Protein AF-A0A251XW83-F1 (afdb_monomer_lite)

Radius of gyration: 30.34 Å; chains: 1; bounding box: 92×64×87 Å

Foldseek 3Di:
DKEKEKEAEFFDFPPPVVDDPAGAHDPRSLVLLQLLLVVCLPPPAPAEEEAPGRRGVSSVVSSCVSRVPYDYDYDPLQHDAQQAAADPPDDPVCCVVRVPPDPVRNVVNVVSLVVVCCPRVPDDDDYHYYYYYHHQQSVLVVVCVLQVHDPHPVSVVDGQDHSWMWMWMDDPPDRTDDIDTDDDDDDDDDDDDDDDDDDDDDDDDDDDDDDDPDDDDDDDDAAEEAEEQLVDPVNVVLQVLQVPDPRHDHQYYHYPVDDLCSRPPGQEYEDPDELVCRLVSVVVCVVRLHQYEYQYPDCDPVNLVVQLVVCVVVQRYEYEYAPALQPLLLVLLVVLLVCLLPFQAKAKEKEAALPDDDPPDPSRLVSLVSSLVSNVPVHAHPDPPQVDVVQADQRSNHHYHYHHDHQAHIKMWMWGDDDVDIDIRIDGDNDPCSSSVSSVLSVVCSSPGGGYHYHSNVSDCPPCVVVVVVVVVVVVVPDDDDDPDDDDDDDDDDDDD

Sequence (497 aa):
MSHYIYLVRHGEQQDAEHGLPDGPLSGRGKRQAHCIADRLSGVPFTSVRHSPLARAEETAAIMAERMPAIEPEPSSLLFDCIPSGPVPDMPHAFESFFGGITEEEIDAGSAQMADAVSEFLAPARGDRHDLLITHNFVIAWFVRHVFDAPTGGGWASTRPTAGSPSSACARPSRRCSSFTTTSATCPSSCAPASPSSSPTSAAERRAGQHRPETRRYAGGMTTTVAVVGATGRMGQLISQIVEASTEFELVASLDSKDELSDMLGADIAVDVTLPAVSQGVVEYAVAHGMNVLVGTSGWTGERIQDLERRITGNLAVGVVIIPNFSVGSVLATSFAQMAARFYDSIEIVEAHGASKIDSPSGTAVRTAELMSQARGARGPVQAPHTDQRARGQQVASIPVHSLRMQGVVAKQDVVFGGNGEVLTISHDTLAPSAYEAGILLALRETRTARGVVVGLDRLIDLDGSRERASQQSSAASSAGPVDDGGPSGQAATVTSA

InterPro domains:
  IPR000846 Dihydrodipicolinate reductase, N-terminal [PF01113] (224-325)
  IPR013078 Histidine phosphatase superfamily, clade-1 [PF00300] (5-68)
  IPR013078 Histidine phosphatase superfamily, clade-1 [SM00855] (4-142)
  IPR013078 Histidine phosphatase superfamily, clade-1 [cd07067] (5-163)
  IPR022663 Dihydrodipicolinate reductase, C-terminal [PF05173] (329-457)
  IPR022664 Dihydrodipicolinate reductase, conserved site [PS01298] (347-364)
  IPR023940 Dihydrodipicolinate reductase [MF_00102] (223-460)
  IPR023940 Dihydrodipicolinate reductase [PTHR20836] (267-455)
  IPR023940 Dihydrodipicolinate reductase [TIGR00036] (266-460)
  IPR029033 Histidine phosphatase superfamily [G3DSA:3.40.50.1240] (1-183)
  IPR029033 Histidine phosphatase superfamily [SSF53254] (2-158)
  IPR036291 NAD(P)-binding domain superfamily [SSF51735] (223-350)

Organism: NCBI:txid28447

Structure (mmCIF, N/CA/C/O backbone):
data_AF-A0A251XW83-F1
#
_entry.id   AF-A0A251XW83-F1
#
loop_
_atom_site.group_PDB
_atom_site.id
_atom_site.type_symbol
_atom_site.label_atom_id
_atom_site.label_alt_id
_atom_site.label_comp_id
_atom_site.label_asym_id
_atom_site.label_entity_id
_atom_site.label_seq_id
_atom_site.pdbx_PDB_ins_code
_atom_site.Cartn_x
_atom_site.Cartn_y
_atom_site.Cartn_z
_atom_site.occupancy
_atom_site.B_iso_or_equiv
_atom_site.auth_seq_id
_atom_site.auth_comp_id
_atom_site.auth_asym_id
_atom_site.auth_atom_id
_atom_site.pdbx_PDB_model_num
ATOM 1 N N . MET A 1 1 ? 16.075 32.377 10.026 1.00 62.56 1 MET A N 1
ATOM 2 C CA . MET A 1 1 ? 15.661 32.965 8.740 1.00 62.56 1 MET A CA 1
ATOM 3 C C . MET A 1 1 ? 15.803 31.878 7.706 1.00 62.56 1 MET A C 1
ATOM 5 O O . MET A 1 1 ? 16.767 31.116 7.806 1.00 62.56 1 MET A O 1
ATOM 9 N N . SER A 1 2 ? 14.801 31.716 6.853 1.00 80.06 2 SER A N 1
ATOM 10 C CA . SER A 1 2 ? 14.712 30.567 5.958 1.00 80.06 2 SER A CA 1
ATOM 11 C C . SER A 1 2 ? 14.909 31.015 4.515 1.00 80.06 2 SER A C 1
ATOM 13 O O . SER A 1 2 ? 14.229 31.921 4.042 1.00 80.06 2 SER A O 1
ATOM 15 N N . HIS A 1 3 ? 15.848 30.375 3.824 1.00 87.94 3 HIS A N 1
ATOM 16 C CA . HIS A 1 3 ? 16.060 30.563 2.396 1.00 87.94 3 HIS A CA 1
ATOM 17 C C . HIS A 1 3 ? 15.517 29.334 1.674 1.00 87.94 3 HIS A C 1
ATOM 19 O O . HIS A 1 3 ? 15.979 28.209 1.888 1.00 87.94 3 HIS A O 1
ATOM 25 N N . TYR A 1 4 ? 14.484 29.551 0.871 1.00 89.62 4 TYR A N 1
ATOM 26 C CA . TYR A 1 4 ? 13.813 28.527 0.090 1.00 89.62 4 TYR A CA 1
ATOM 27 C C . TYR A 1 4 ? 14.242 28.646 -1.363 1.00 89.62 4 TYR A C 1
ATOM 29 O O . TYR A 1 4 ? 14.113 29.713 -1.963 1.00 89.62 4 TYR A O 1
ATOM 37 N N . ILE A 1 5 ? 14.717 27.539 -1.925 1.00 91.56 5 ILE A N 1
ATOM 38 C CA . ILE A 1 5 ? 15.055 27.455 -3.342 1.00 91.56 5 ILE A CA 1
ATOM 39 C C . ILE A 1 5 ? 14.154 26.419 -3.990 1.00 91.56 5 ILE A C 1
ATOM 41 O O . ILE A 1 5 ? 14.037 25.274 -3.534 1.00 91.56 5 ILE A O 1
ATOM 45 N N . TYR A 1 6 ? 13.509 26.851 -5.062 1.00 95.06 6 TYR A N 1
ATOM 46 C CA . TYR A 1 6 ? 12.602 26.062 -5.868 1.00 95.06 6 TYR A CA 1
ATOM 47 C C . TYR A 1 6 ? 13.316 25.748 -7.171 1.00 95.06 6 TYR A C 1
ATOM 49 O O . TYR A 1 6 ? 13.585 26.638 -7.971 1.00 95.06 6 TYR A O 1
ATOM 57 N N . LEU A 1 7 ? 13.648 24.478 -7.371 1.00 95.62 7 LEU A N 1
ATOM 58 C CA . LEU A 1 7 ? 14.308 24.007 -8.579 1.00 95.62 7 LEU A CA 1
ATOM 59 C C . LEU A 1 7 ? 13.242 23.445 -9.517 1.00 95.62 7 LEU A C 1
ATOM 61 O O . LEU A 1 7 ? 12.556 22.474 -9.180 1.00 95.62 7 LEU A O 1
ATOM 65 N N . VAL A 1 8 ? 13.100 24.058 -10.687 1.00 94.94 8 VAL A N 1
ATOM 66 C CA . VAL A 1 8 ? 12.171 23.628 -11.733 1.00 94.94 8 VAL A CA 1
ATOM 67 C C . VAL A 1 8 ? 12.971 23.231 -12.960 1.00 94.94 8 VAL A C 1
ATOM 69 O O . VAL A 1 8 ? 13.774 23.999 -13.484 1.00 94.94 8 VAL A O 1
ATOM 72 N N . ARG A 1 9 ? 12.746 22.010 -13.442 1.00 95.06 9 ARG A N 1
ATOM 73 C CA . ARG A 1 9 ? 13.261 21.602 -14.746 1.00 95.06 9 ARG A CA 1
ATOM 74 C C . ARG A 1 9 ? 12.390 22.215 -15.840 1.00 95.06 9 ARG A C 1
ATOM 76 O O . ARG A 1 9 ? 11.167 22.148 -15.725 1.00 95.06 9 ARG A O 1
ATOM 83 N N . HIS A 1 10 ? 13.005 22.745 -16.898 1.00 93.44 10 HIS A N 1
ATOM 84 C CA . HIS A 1 10 ? 12.267 23.215 -18.077 1.00 93.44 10 HIS A CA 1
ATOM 85 C C . HIS A 1 10 ? 11.308 22.139 -18.629 1.00 93.44 10 HIS A C 1
ATOM 87 O O . HIS A 1 10 ? 11.519 20.933 -18.441 1.00 93.44 10 HIS A O 1
ATOM 93 N N . GLY A 1 11 ? 10.254 22.576 -19.323 1.00 89.81 11 GLY A N 1
ATOM 94 C CA . GLY A 1 11 ? 9.313 21.677 -19.991 1.00 89.81 11 GLY A CA 1
ATOM 95 C C . GLY A 1 11 ? 9.981 20.817 -21.070 1.00 89.81 11 GLY A C 1
ATOM 96 O O . GLY A 1 11 ? 11.079 21.112 -21.543 1.00 89.81 11 GLY A O 1
ATOM 97 N N . GLU A 1 12 ? 9.320 19.730 -21.465 1.00 90.50 12 GLU A N 1
ATOM 98 C CA . GLU A 1 12 ? 9.768 18.862 -22.557 1.00 90.50 12 GLU A CA 1
ATOM 99 C C . GLU A 1 12 ? 10.046 19.665 -23.841 1.00 90.50 12 GLU A C 1
ATOM 101 O O . GLU A 1 12 ? 9.195 20.414 -24.326 1.00 90.50 12 GLU A O 1
ATOM 106 N N . GLN A 1 13 ? 11.246 19.489 -24.388 1.00 86.50 13 GLN A N 1
ATOM 107 C CA . GLN A 1 13 ? 11.683 20.109 -25.634 1.00 86.50 13 GLN A CA 1
ATOM 108 C C . GLN A 1 13 ? 11.113 19.348 -26.837 1.00 86.50 13 GLN A C 1
ATOM 110 O O . GLN A 1 13 ? 11.018 18.120 -26.819 1.00 86.50 13 GLN A O 1
ATOM 115 N N . GLN A 1 14 ? 10.742 20.074 -27.889 1.00 82.19 14 GLN A N 1
ATOM 116 C CA . GLN A 1 14 ? 10.344 19.482 -29.160 1.00 82.19 14 GLN A CA 1
ATOM 117 C C . GLN A 1 14 ? 11.555 18.854 -29.874 1.00 82.19 14 GLN A C 1
ATOM 119 O O . GLN A 1 14 ? 12.621 19.459 -29.928 1.00 82.19 14 GLN A O 1
ATOM 124 N N . ASP A 1 15 ? 11.379 17.651 -30.432 1.00 65.12 15 ASP A N 1
ATOM 125 C CA . ASP A 1 15 ? 12.373 16.966 -31.274 1.00 65.12 15 ASP A CA 1
ATOM 126 C C . ASP A 1 15 ? 13.749 16.747 -30.606 1.00 65.12 15 ASP A C 1
ATOM 128 O O . ASP A 1 15 ? 14.781 16.715 -31.276 1.00 65.12 15 ASP A O 1
ATOM 132 N N . ALA A 1 16 ? 13.777 16.541 -29.281 1.00 59.75 16 ALA A N 1
ATOM 133 C CA . ALA A 1 16 ? 15.006 16.272 -28.520 1.00 59.75 16 ALA A CA 1
ATOM 134 C C . ALA A 1 16 ? 15.802 15.050 -29.041 1.00 59.75 16 ALA A C 1
ATOM 136 O O . ALA A 1 16 ? 17.015 14.980 -28.865 1.00 59.75 16 ALA A O 1
ATOM 137 N N . GLU A 1 17 ? 15.134 14.110 -29.718 1.00 50.66 17 GLU A N 1
ATOM 138 C CA . GLU A 1 17 ? 15.737 12.923 -30.346 1.00 50.66 17 GLU A CA 1
ATOM 139 C C . GLU A 1 17 ? 16.374 13.208 -31.724 1.00 50.66 17 GLU A C 1
ATOM 141 O O . GLU A 1 17 ? 17.125 12.380 -32.237 1.00 50.66 17 GLU A O 1
ATOM 146 N N . HIS A 1 18 ? 16.118 14.380 -32.321 1.00 53.03 18 HIS A N 1
ATOM 147 C CA . HIS A 1 18 ? 16.584 14.765 -33.662 1.00 53.03 18 HIS A CA 1
ATOM 148 C C . HIS A 1 18 ? 17.700 15.826 -33.661 1.00 53.03 18 HIS A C 1
ATOM 150 O O . HIS A 1 18 ? 18.080 16.323 -34.720 1.00 53.03 18 HIS A O 1
ATOM 156 N N . GLY A 1 19 ? 18.280 16.128 -32.493 1.00 48.69 19 GLY A N 1
ATOM 157 C CA . GLY A 1 19 ? 19.609 16.743 -32.406 1.00 48.69 19 GLY A CA 1
ATOM 158 C C . GLY A 1 19 ? 19.683 18.271 -32.463 1.00 48.69 19 GLY A C 1
ATOM 159 O O . GLY A 1 19 ? 20.753 18.788 -32.772 1.00 48.69 19 GLY A O 1
ATOM 160 N N . LEU A 1 20 ? 18.612 19.012 -32.148 1.00 53.25 20 LEU A N 1
ATOM 161 C CA . LEU A 1 20 ? 18.742 20.448 -31.859 1.00 53.25 20 LEU A CA 1
ATOM 162 C C . LEU A 1 20 ? 19.230 20.645 -30.407 1.00 53.25 20 LEU A C 1
ATOM 164 O O . LEU A 1 20 ? 18.478 20.325 -29.482 1.00 53.25 20 LEU A O 1
ATOM 168 N N . PRO A 1 21 ? 20.451 21.180 -30.178 1.00 61.31 21 PRO A N 1
ATOM 169 C CA . PRO A 1 21 ? 21.017 21.336 -28.829 1.00 61.31 21 PRO A CA 1
ATOM 170 C C . PRO A 1 21 ? 20.215 22.308 -27.951 1.00 61.31 21 PRO A C 1
ATOM 172 O O . PRO A 1 21 ? 20.204 22.198 -26.723 1.00 61.31 21 PRO A O 1
ATOM 175 N N . ASP A 1 22 ? 19.514 23.248 -28.590 1.00 76.00 22 ASP A N 1
ATOM 176 C CA . ASP A 1 22 ? 18.560 24.143 -27.955 1.00 76.00 22 ASP A CA 1
ATOM 177 C C . ASP A 1 22 ? 17.384 24.431 -28.895 1.00 76.00 22 ASP A C 1
ATOM 179 O O . ASP A 1 22 ? 17.559 24.940 -30.001 1.00 76.00 22 ASP A O 1
ATOM 183 N N . GLY A 1 23 ? 16.185 24.041 -28.478 1.00 80.12 23 GLY A N 1
ATOM 184 C CA . GLY A 1 23 ? 14.969 24.112 -29.279 1.00 80.12 23 GLY A CA 1
ATOM 185 C C . GLY A 1 23 ? 13.746 24.444 -28.425 1.00 80.12 23 GLY A C 1
ATOM 186 O O . GLY A 1 23 ? 13.830 24.407 -27.193 1.00 80.12 23 GLY A O 1
ATOM 187 N N . PRO A 1 24 ? 12.612 24.768 -29.068 1.00 88.00 24 PRO A N 1
ATOM 188 C CA . PRO A 1 24 ? 11.415 25.241 -28.383 1.00 88.00 24 PRO A CA 1
ATOM 189 C C . PRO A 1 24 ? 10.735 24.140 -27.562 1.00 88.00 24 PRO A C 1
ATOM 191 O O . PRO A 1 24 ? 11.024 22.944 -27.705 1.00 88.00 24 PRO A O 1
ATOM 194 N N . LEU A 1 25 ? 9.775 24.523 -26.717 1.00 91.12 25 LEU A N 1
ATOM 195 C CA . LEU A 1 25 ? 8.966 23.557 -25.979 1.00 91.12 25 LEU A CA 1
ATOM 196 C C . LEU A 1 25 ? 8.008 22.794 -26.897 1.00 91.12 25 LEU A C 1
ATOM 198 O O . LEU A 1 25 ? 7.291 23.374 -27.719 1.00 91.12 25 LEU A O 1
ATOM 202 N N . SER A 1 26 ? 7.898 21.484 -26.661 1.00 90.69 26 SER A N 1
ATOM 203 C CA . SER A 1 26 ? 6.856 20.654 -27.263 1.00 90.69 26 SER A CA 1
ATOM 204 C C . SER A 1 26 ? 5.473 21.078 -26.757 1.00 90.69 26 SER A C 1
ATOM 206 O O . SER A 1 26 ? 5.326 21.719 -25.711 1.00 90.69 26 SER A O 1
ATOM 208 N N . GLY A 1 27 ? 4.404 20.652 -27.438 1.00 89.88 27 GLY A N 1
ATOM 209 C CA . GLY A 1 27 ? 3.043 20.863 -26.933 1.00 89.88 27 GLY A CA 1
ATOM 210 C C . GLY A 1 27 ? 2.822 20.276 -25.529 1.00 89.88 27 GLY A C 1
ATOM 211 O O . GLY A 1 27 ? 2.018 20.802 -24.758 1.00 89.88 27 GLY A O 1
ATOM 212 N N . ARG A 1 28 ? 3.548 19.208 -25.164 1.00 87.69 28 ARG A N 1
ATOM 213 C CA . ARG A 1 28 ? 3.549 18.655 -23.802 1.00 87.69 28 ARG A CA 1
ATOM 214 C C . ARG A 1 28 ? 4.377 19.522 -22.853 1.00 87.69 28 ARG A C 1
ATOM 216 O O . ARG A 1 28 ? 3.893 19.798 -21.758 1.00 87.69 28 ARG A O 1
ATOM 223 N N . GLY A 1 29 ? 5.550 19.995 -23.275 1.00 91.12 29 GLY A N 1
ATOM 224 C CA . GLY A 1 29 ? 6.392 20.908 -22.498 1.00 91.12 29 GLY A CA 1
ATOM 225 C C . GLY A 1 29 ? 5.668 22.187 -22.096 1.00 91.12 29 GLY A C 1
ATOM 226 O O . GLY A 1 29 ? 5.704 22.582 -20.933 1.00 91.12 29 GLY A O 1
ATOM 227 N N . LYS A 1 30 ? 4.886 22.763 -23.014 1.00 95.19 30 LYS A N 1
ATOM 228 C CA . LYS A 1 30 ? 4.035 23.923 -22.715 1.00 95.19 30 LYS A CA 1
ATOM 229 C C . LYS A 1 30 ? 2.993 23.603 -21.647 1.00 95.19 30 LYS A C 1
ATOM 231 O O . LYS A 1 30 ? 2.823 24.379 -20.713 1.00 95.19 30 LYS A O 1
ATOM 236 N N . ARG A 1 31 ? 2.314 22.450 -21.717 1.00 90.88 31 ARG A N 1
ATOM 237 C CA . ARG A 1 31 ? 1.355 22.039 -20.668 1.00 90.88 31 ARG A CA 1
ATOM 238 C C . ARG A 1 31 ? 2.033 21.820 -19.314 1.00 90.88 31 ARG A C 1
ATOM 240 O O . ARG A 1 31 ? 1.468 22.208 -18.299 1.00 90.88 31 ARG A O 1
ATOM 247 N N . GLN A 1 32 ? 3.242 21.257 -19.293 1.00 91.50 32 GLN A N 1
ATOM 248 C CA . GLN A 1 32 ? 4.030 21.116 -18.063 1.00 91.50 32 GLN A CA 1
ATOM 249 C C . GLN A 1 32 ? 4.338 22.483 -17.435 1.00 91.50 32 GLN A C 1
ATOM 251 O O . GLN A 1 32 ? 4.147 22.642 -16.231 1.00 91.50 32 GLN A O 1
ATOM 256 N N . ALA A 1 33 ? 4.732 23.469 -18.249 1.00 94.50 33 ALA A N 1
ATOM 257 C CA . ALA A 1 33 ? 4.983 24.843 -17.807 1.00 94.50 33 ALA A CA 1
ATOM 258 C C . ALA A 1 33 ? 3.728 25.513 -17.200 1.00 94.50 33 ALA A C 1
ATOM 260 O O . ALA A 1 33 ? 3.813 26.195 -16.182 1.00 94.50 33 ALA A O 1
ATOM 261 N N . HIS A 1 34 ? 2.539 25.250 -17.751 1.00 93.62 34 HIS A N 1
ATOM 262 C CA . HIS A 1 34 ? 1.280 25.719 -17.160 1.00 93.62 34 HIS A CA 1
ATOM 263 C C . HIS A 1 34 ? 0.994 25.058 -15.804 1.00 93.62 34 HIS A C 1
ATOM 265 O O . HIS A 1 34 ? 0.733 25.747 -14.822 1.00 93.62 34 HIS A O 1
ATOM 271 N N . CYS A 1 35 ? 1.085 23.726 -15.723 1.00 91.44 35 CYS A N 1
ATOM 272 C CA . CYS A 1 35 ? 0.795 23.000 -14.485 1.00 91.44 35 CYS A CA 1
ATOM 273 C C . CYS A 1 35 ? 1.750 23.380 -13.345 1.00 91.44 35 CYS A C 1
ATOM 275 O O . CYS A 1 35 ? 1.335 23.434 -12.186 1.00 91.44 35 CYS A O 1
ATOM 277 N N . ILE A 1 36 ? 3.027 23.630 -13.654 1.00 90.94 36 ILE A N 1
ATOM 278 C CA . ILE A 1 36 ? 3.997 24.051 -12.641 1.00 90.94 36 ILE A CA 1
ATOM 279 C C . ILE A 1 36 ? 3.731 25.483 -12.163 1.00 90.94 36 ILE A C 1
ATOM 281 O O . ILE A 1 36 ? 3.853 25.738 -10.967 1.00 90.94 36 ILE A O 1
ATOM 285 N N . ALA A 1 37 ? 3.298 26.383 -13.052 1.00 93.25 37 ALA A N 1
ATOM 286 C CA . ALA A 1 37 ? 2.870 27.730 -12.681 1.00 93.25 37 ALA A CA 1
ATOM 287 C C . ALA A 1 37 ? 1.659 27.686 -11.741 1.00 93.25 37 ALA A C 1
ATOM 289 O O . ALA A 1 37 ? 1.700 28.248 -10.649 1.00 93.25 37 ALA A O 1
ATOM 290 N N . ASP A 1 38 ? 0.617 26.933 -12.110 1.00 90.75 38 ASP A N 1
ATOM 291 C CA . ASP A 1 38 ? -0.593 26.794 -11.294 1.00 90.75 38 ASP A CA 1
ATOM 292 C C . ASP A 1 38 ? -0.239 26.269 -9.888 1.00 90.75 38 ASP A C 1
ATOM 294 O O . ASP A 1 38 ? -0.712 26.783 -8.873 1.00 90.75 38 ASP A O 1
ATOM 298 N N . ARG A 1 39 ? 0.684 25.302 -9.810 1.00 90.31 39 ARG A N 1
ATOM 299 C CA . ARG A 1 39 ? 1.148 24.710 -8.548 1.00 90.31 39 ARG A CA 1
ATOM 300 C C . ARG A 1 39 ? 1.940 25.674 -7.661 1.0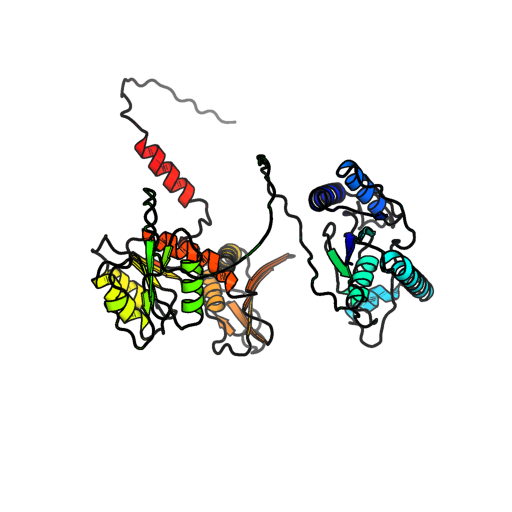0 90.31 39 ARG A C 1
ATOM 302 O O . ARG A 1 39 ? 1.917 25.522 -6.440 1.00 90.31 39 ARG A O 1
ATOM 309 N N . LEU A 1 40 ? 2.671 26.611 -8.254 1.00 93.50 40 LEU A N 1
ATOM 310 C CA . LEU A 1 40 ? 3.554 27.536 -7.539 1.00 93.50 40 LEU A CA 1
ATOM 311 C C . LEU A 1 40 ? 2.936 28.926 -7.328 1.00 93.50 40 LEU A C 1
ATOM 313 O O . LEU A 1 40 ? 3.539 29.754 -6.654 1.00 93.50 40 LEU A O 1
ATOM 317 N N . SER A 1 41 ? 1.719 29.157 -7.822 1.00 88.62 41 SER A N 1
ATOM 318 C CA . SER A 1 41 ? 1.025 30.455 -7.803 1.00 88.62 41 SER A CA 1
ATOM 319 C C . SER A 1 41 ? 0.815 31.075 -6.410 1.00 88.62 41 SER A C 1
ATOM 321 O O . SER A 1 41 ? 0.650 32.286 -6.300 1.00 88.62 41 SER A O 1
ATOM 323 N N . GLY A 1 42 ? 0.857 30.276 -5.337 1.00 87.00 42 GLY A N 1
ATOM 324 C CA . GLY A 1 42 ? 0.760 30.748 -3.948 1.00 87.00 42 GLY A CA 1
ATOM 325 C C . GLY A 1 42 ? 2.097 31.042 -3.255 1.00 87.00 42 GLY A C 1
ATOM 326 O O . GLY A 1 42 ? 2.098 31.385 -2.073 1.00 87.00 42 GLY A O 1
ATOM 327 N N . VAL A 1 43 ? 3.234 30.863 -3.932 1.00 92.88 43 VAL A N 1
ATOM 328 C CA . VAL A 1 43 ? 4.562 31.058 -3.334 1.00 92.88 43 VAL A CA 1
ATOM 329 C C . VAL A 1 43 ? 4.998 32.523 -3.478 1.00 92.88 43 VAL A C 1
ATOM 331 O O . VAL A 1 43 ? 4.990 33.048 -4.591 1.00 92.88 43 VAL A O 1
ATOM 334 N N . PRO A 1 44 ? 5.429 33.196 -2.391 1.00 92.12 44 PRO A N 1
ATOM 335 C CA . PRO A 1 44 ? 5.863 34.591 -2.441 1.00 92.12 44 PRO A CA 1
ATOM 336 C C . PRO A 1 44 ? 7.307 34.700 -2.955 1.00 92.12 44 PRO A C 1
ATOM 338 O O . PRO A 1 44 ? 8.230 34.970 -2.184 1.00 92.12 44 PRO A O 1
ATOM 341 N N . PHE A 1 45 ? 7.518 34.443 -4.249 1.00 94.25 45 PHE A N 1
ATOM 342 C CA . PHE A 1 45 ? 8.847 34.491 -4.859 1.00 94.25 45 PHE A CA 1
ATOM 343 C C . PHE A 1 45 ? 9.492 35.872 -4.711 1.00 94.25 45 PHE A C 1
ATOM 345 O O . PHE A 1 45 ? 8.906 36.898 -5.039 1.00 94.25 45 PHE A O 1
ATOM 352 N N . THR A 1 46 ? 10.722 35.876 -4.207 1.00 92.88 46 THR A N 1
ATOM 353 C CA . THR A 1 46 ? 11.593 37.048 -4.089 1.00 92.88 46 THR A CA 1
ATOM 354 C C . THR A 1 46 ? 12.382 37.280 -5.372 1.00 92.88 46 THR A C 1
ATOM 356 O O . THR A 1 46 ? 12.638 38.423 -5.730 1.00 92.88 46 THR A O 1
ATOM 359 N N . SER A 1 47 ? 12.783 36.205 -6.055 1.00 94.19 47 SER A N 1
ATOM 360 C CA . SER A 1 47 ? 13.417 36.281 -7.369 1.00 94.19 47 SER A CA 1
ATOM 361 C C . SER A 1 47 ? 13.087 35.050 -8.208 1.00 94.19 47 SER A C 1
ATOM 363 O O . SER A 1 47 ? 12.844 33.963 -7.673 1.00 94.19 47 SER A O 1
ATOM 365 N N . VAL A 1 48 ? 13.079 35.222 -9.529 1.00 97.12 48 VAL A N 1
ATOM 366 C CA . VAL A 1 48 ? 12.917 34.133 -10.492 1.00 97.12 48 VAL A CA 1
ATOM 367 C C . VAL A 1 48 ? 14.041 34.224 -11.515 1.00 97.12 48 VAL A C 1
ATOM 369 O O . VAL A 1 48 ? 14.182 35.230 -12.201 1.00 97.12 48 VAL A O 1
ATOM 372 N N . ARG A 1 49 ? 14.860 33.176 -11.613 1.00 98.12 49 ARG A N 1
ATOM 373 C CA . ARG A 1 49 ? 15.975 33.088 -12.560 1.00 98.12 49 ARG A CA 1
ATOM 374 C C . ARG A 1 49 ? 15.805 31.869 -13.450 1.00 98.12 49 ARG A C 1
ATOM 376 O O . ARG A 1 49 ? 15.343 30.822 -12.997 1.00 98.12 49 ARG A O 1
ATOM 383 N N . HIS A 1 50 ? 16.191 31.979 -14.713 1.00 98.00 50 HIS A N 1
ATOM 384 C CA . HIS A 1 50 ? 16.139 30.855 -15.644 1.00 98.00 50 HIS A CA 1
ATOM 385 C C . HIS A 1 50 ? 17.421 30.724 -16.462 1.00 98.00 50 HIS A C 1
ATOM 387 O O . HIS A 1 50 ? 18.176 31.679 -16.632 1.00 98.00 50 HIS A O 1
ATOM 393 N N . SER A 1 51 ? 17.675 29.521 -16.971 1.00 96.88 51 SER A N 1
ATOM 394 C CA . SER A 1 51 ? 18.697 29.304 -17.998 1.00 96.88 51 SER A CA 1
ATOM 395 C C . SER A 1 51 ? 18.386 30.134 -19.250 1.00 96.88 51 SER A C 1
ATOM 397 O O . SER A 1 51 ? 17.211 30.226 -19.617 1.00 96.88 51 SER A O 1
ATOM 399 N N . PRO A 1 52 ? 19.393 30.699 -19.942 1.00 95.12 52 PRO A N 1
ATOM 400 C CA . PRO A 1 52 ? 19.182 31.454 -21.177 1.00 95.12 52 PRO A CA 1
ATOM 401 C C . PRO A 1 52 ? 18.884 30.555 -22.392 1.00 95.12 52 PRO A C 1
ATOM 403 O O . PRO A 1 52 ? 18.773 31.059 -23.501 1.00 95.12 52 PRO A O 1
ATOM 406 N N . LEU A 1 53 ? 18.800 29.232 -22.212 1.00 93.25 53 LEU A N 1
ATOM 407 C CA . LEU A 1 53 ? 18.417 28.301 -23.272 1.00 93.25 53 LEU A CA 1
ATOM 408 C C . LEU A 1 53 ? 16.908 28.381 -23.554 1.00 93.25 53 LEU A C 1
ATOM 410 O O . LEU A 1 53 ? 16.098 28.424 -22.622 1.00 93.25 53 LEU A O 1
ATOM 414 N N . ALA A 1 54 ? 16.531 28.332 -24.833 1.00 92.38 54 ALA A N 1
ATOM 415 C CA . ALA A 1 54 ? 15.193 28.620 -25.353 1.00 92.38 54 ALA A CA 1
ATOM 416 C C . ALA A 1 54 ? 14.078 27.870 -24.609 1.00 92.38 54 ALA A C 1
ATOM 418 O O . ALA A 1 54 ? 13.079 28.452 -24.199 1.00 92.38 54 ALA A O 1
ATOM 419 N N . ARG A 1 55 ? 14.264 26.575 -24.342 1.00 92.44 55 ARG A N 1
ATOM 420 C CA . ARG A 1 55 ? 13.297 25.749 -23.590 1.00 92.44 55 ARG A CA 1
ATOM 421 C C . ARG A 1 55 ? 13.039 26.236 -22.158 1.00 92.44 55 ARG A C 1
ATOM 423 O O . ARG A 1 55 ? 11.922 26.113 -21.650 1.00 92.44 55 ARG A O 1
ATOM 430 N N . ALA A 1 56 ? 14.063 26.749 -21.480 1.00 94.56 56 ALA A N 1
ATOM 431 C CA . ALA A 1 56 ? 13.938 27.269 -20.122 1.00 94.56 56 ALA A CA 1
ATOM 432 C C . ALA A 1 56 ? 13.330 28.674 -20.126 1.00 94.56 56 ALA A C 1
ATOM 434 O O . ALA A 1 56 ? 12.459 28.945 -19.301 1.00 94.56 56 ALA A O 1
ATOM 435 N N . GLU A 1 57 ? 13.715 29.509 -21.090 1.00 96.31 57 GLU A N 1
ATOM 436 C CA . GLU A 1 57 ? 13.116 30.825 -21.323 1.00 96.31 57 GLU A CA 1
ATOM 437 C C . GLU A 1 57 ? 11.621 30.717 -21.661 1.00 96.31 57 GLU A C 1
ATOM 439 O O . GLU A 1 57 ? 10.799 31.349 -21.004 1.00 96.31 57 GLU A O 1
ATOM 444 N N . GLU A 1 58 ? 11.229 29.830 -22.580 1.00 96.69 58 GLU A N 1
ATOM 445 C CA . GLU A 1 58 ? 9.817 29.571 -22.893 1.00 96.69 58 GLU A CA 1
ATOM 446 C C . GLU A 1 58 ? 9.040 29.038 -21.681 1.00 96.69 58 GLU A C 1
ATOM 448 O O . GLU A 1 58 ? 7.880 29.398 -21.474 1.00 96.69 58 GLU A O 1
ATOM 453 N N . THR A 1 59 ? 9.668 28.195 -20.852 1.00 96.69 59 THR A N 1
ATOM 454 C CA . THR A 1 59 ? 9.044 27.719 -19.606 1.00 96.69 59 THR A CA 1
ATOM 455 C C . THR A 1 59 ? 8.792 28.894 -18.661 1.00 96.69 59 THR A C 1
ATOM 457 O O . THR A 1 59 ? 7.694 29.020 -18.122 1.00 96.69 59 THR A O 1
ATOM 460 N N . ALA A 1 60 ? 9.787 29.764 -18.481 1.00 97.25 60 ALA A N 1
ATOM 461 C CA . ALA A 1 60 ? 9.700 30.937 -17.623 1.00 97.25 60 ALA A CA 1
ATOM 462 C C . ALA A 1 60 ? 8.653 31.946 -18.124 1.00 97.25 60 ALA A C 1
ATOM 464 O O . ALA A 1 60 ? 7.861 32.442 -17.323 1.00 97.25 60 ALA A O 1
ATOM 465 N N . ALA A 1 61 ? 8.587 32.179 -19.437 1.00 97.31 61 ALA A N 1
ATOM 466 C CA . ALA A 1 61 ? 7.598 33.050 -20.065 1.00 97.31 61 ALA A CA 1
ATOM 467 C C . ALA A 1 61 ? 6.163 32.556 -19.816 1.00 97.31 61 ALA A C 1
ATOM 469 O O . ALA A 1 61 ? 5.324 33.313 -19.332 1.00 97.31 61 ALA A O 1
ATOM 470 N N . ILE A 1 62 ? 5.896 31.262 -20.035 1.00 96.81 62 ILE A N 1
ATOM 471 C CA . ILE A 1 62 ? 4.580 30.658 -19.756 1.00 96.81 62 ILE A CA 1
ATOM 472 C C . ILE A 1 62 ? 4.226 30.763 -18.264 1.00 96.81 62 ILE A C 1
ATOM 474 O O . ILE A 1 62 ? 3.071 31.003 -17.904 1.00 96.81 62 ILE A O 1
ATOM 478 N N . MET A 1 63 ? 5.207 30.591 -17.374 1.00 96.38 63 MET A N 1
ATOM 479 C CA . MET A 1 63 ? 4.983 30.758 -15.938 1.00 96.38 63 MET A CA 1
ATOM 480 C C . MET A 1 63 ? 4.648 32.210 -15.573 1.00 96.38 63 MET A C 1
ATOM 482 O O . MET A 1 63 ? 3.763 32.420 -14.745 1.00 96.38 63 MET A O 1
ATOM 486 N N . ALA A 1 64 ? 5.291 33.198 -16.199 1.00 96.12 64 ALA A N 1
ATOM 487 C CA . ALA A 1 64 ? 5.015 34.618 -15.977 1.00 96.12 64 ALA A CA 1
ATOM 488 C C . ALA A 1 64 ? 3.625 35.040 -16.485 1.00 96.12 64 ALA A C 1
ATOM 490 O O . ALA A 1 64 ? 2.939 35.807 -15.814 1.00 96.12 64 ALA A O 1
ATOM 491 N N . GLU A 1 65 ? 3.149 34.472 -17.601 1.00 94.56 65 GLU A N 1
ATOM 492 C CA . GLU A 1 65 ? 1.769 34.679 -18.080 1.00 94.56 65 GLU A CA 1
ATOM 493 C C . GLU A 1 65 ? 0.721 34.232 -17.045 1.00 94.56 65 GLU A C 1
ATOM 495 O O . GLU A 1 65 ? -0.338 34.845 -16.902 1.00 94.56 65 GLU A O 1
ATOM 500 N N . ARG A 1 66 ? 1.017 33.153 -16.312 1.00 90.06 66 ARG A N 1
ATOM 501 C CA . ARG A 1 66 ? 0.136 32.554 -15.296 1.00 90.06 66 ARG A CA 1
ATOM 502 C C . ARG A 1 66 ? 0.316 33.144 -13.900 1.00 90.06 66 ARG A C 1
ATOM 504 O O . ARG A 1 66 ? -0.613 33.084 -13.096 1.00 90.06 66 ARG A O 1
ATOM 511 N N . MET A 1 67 ? 1.483 33.708 -13.608 1.00 93.25 67 MET A N 1
ATOM 512 C CA . MET A 1 67 ? 1.842 34.297 -12.319 1.00 93.25 67 MET A CA 1
ATOM 513 C C . MET A 1 67 ? 2.365 35.727 -12.541 1.00 93.25 67 MET A C 1
ATOM 515 O O . MET A 1 67 ? 3.569 35.953 -12.479 1.00 93.25 67 MET A O 1
ATOM 519 N N . PRO A 1 68 ? 1.491 36.729 -12.746 1.00 85.38 68 PRO A N 1
ATOM 520 C CA . PRO A 1 68 ? 1.912 38.072 -13.166 1.00 85.38 68 PRO A CA 1
ATOM 521 C C . PRO A 1 68 ? 2.804 38.825 -12.166 1.00 85.38 68 PRO A C 1
ATOM 523 O O . PRO A 1 68 ? 3.322 39.887 -12.484 1.00 85.38 68 PRO A O 1
ATOM 526 N N . ALA A 1 69 ? 2.934 38.314 -10.938 1.00 88.44 69 ALA A N 1
ATOM 527 C CA . ALA A 1 69 ? 3.775 38.886 -9.893 1.00 88.44 69 ALA A CA 1
ATOM 528 C C . ALA A 1 69 ? 5.253 38.465 -9.991 1.00 88.44 69 ALA A C 1
ATOM 530 O O . ALA A 1 69 ? 6.058 38.955 -9.201 1.00 88.44 69 ALA A O 1
ATOM 531 N N . ILE A 1 70 ? 5.609 37.545 -10.897 1.00 92.50 70 ILE A N 1
ATOM 532 C CA . ILE A 1 70 ? 7.005 37.164 -11.124 1.00 92.50 70 ILE A CA 1
ATOM 533 C C . ILE A 1 70 ? 7.583 37.871 -12.347 1.00 92.50 70 ILE A C 1
ATOM 535 O O . ILE A 1 70 ? 6.919 38.023 -13.368 1.00 92.50 70 ILE A O 1
ATOM 539 N N . GLU A 1 71 ? 8.861 38.219 -12.255 1.00 95.38 71 GLU A N 1
ATOM 540 C CA . GLU A 1 71 ? 9.662 38.739 -13.361 1.00 95.38 71 GLU A CA 1
ATOM 541 C C . GLU A 1 71 ? 10.864 37.800 -13.541 1.00 95.38 71 GLU A C 1
ATOM 543 O O . GLU A 1 71 ? 11.825 37.878 -12.774 1.00 95.38 71 GLU A O 1
ATOM 548 N N . PRO A 1 72 ? 10.788 36.819 -14.463 1.00 96.81 72 PRO A N 1
ATOM 549 C CA . PRO A 1 72 ? 11.906 35.924 -14.725 1.00 96.81 72 PRO A CA 1
ATOM 550 C C . PRO A 1 72 ? 13.067 36.647 -15.405 1.00 96.81 72 PRO A C 1
ATOM 552 O O . PRO A 1 72 ? 12.875 37.304 -16.425 1.00 96.81 72 PRO A O 1
ATOM 555 N N . GLU A 1 73 ? 14.280 36.451 -14.890 1.00 97.81 73 GLU A N 1
ATOM 556 C CA . GLU A 1 73 ? 15.506 36.984 -15.491 1.00 97.81 73 GLU A CA 1
ATOM 557 C C . GLU A 1 73 ? 16.467 35.857 -15.915 1.00 97.81 73 GLU A C 1
ATOM 559 O O . GLU A 1 73 ? 16.661 34.885 -15.169 1.00 97.81 73 GLU A O 1
ATOM 564 N N . PRO A 1 74 ? 17.136 35.971 -17.076 1.00 97.31 74 PRO A N 1
ATOM 565 C CA . PRO A 1 74 ? 18.116 34.981 -17.494 1.00 97.31 74 PRO A CA 1
ATOM 566 C C . PRO A 1 74 ? 19.358 35.008 -16.589 1.00 97.31 74 PRO A C 1
ATOM 568 O O . PRO A 1 74 ? 19.806 36.055 -16.118 1.00 97.31 74 PRO A O 1
ATOM 571 N N . SER A 1 75 ? 19.957 33.840 -16.361 1.00 97.50 75 SER A N 1
ATOM 572 C CA . SER A 1 75 ? 21.247 33.698 -15.683 1.00 97.50 75 SER A CA 1
ATOM 573 C C . SER A 1 75 ? 22.118 32.660 -16.378 1.00 97.50 75 SER A C 1
ATOM 575 O O . SER A 1 75 ? 21.746 31.490 -16.474 1.00 97.50 75 SER A O 1
ATOM 577 N N . SER A 1 76 ? 23.317 33.066 -16.802 1.00 95.38 76 SER A N 1
ATOM 578 C CA . SER A 1 76 ? 24.318 32.158 -17.376 1.00 95.38 76 SER A CA 1
ATOM 579 C C . SER A 1 76 ? 24.780 31.081 -16.390 1.00 95.38 76 SER A C 1
ATOM 581 O O . SER A 1 76 ? 25.197 30.013 -16.817 1.00 95.38 76 SER A O 1
ATOM 583 N N . LEU A 1 77 ? 24.631 31.299 -15.079 1.00 96.12 77 LEU A N 1
ATOM 584 C CA . LEU A 1 77 ? 24.946 30.293 -14.058 1.00 96.12 77 LEU A CA 1
ATOM 585 C C . LEU A 1 77 ? 23.980 29.099 -14.060 1.00 96.12 77 LEU A C 1
ATOM 587 O O . LEU A 1 77 ? 24.270 28.064 -13.462 1.00 96.12 77 LEU A O 1
ATOM 591 N N . LEU A 1 78 ? 22.834 29.232 -14.731 1.00 96.38 78 LEU A N 1
ATOM 592 C CA . LEU A 1 78 ? 21.838 28.176 -14.891 1.00 96.38 78 LEU A CA 1
ATOM 593 C C . LEU A 1 78 ? 21.934 27.467 -16.251 1.00 96.38 78 LEU A C 1
ATOM 595 O O . LEU A 1 78 ? 21.044 26.675 -16.561 1.00 96.38 78 LEU A O 1
ATOM 599 N N . PHE A 1 79 ? 22.970 27.736 -17.052 1.00 94.06 79 PHE A N 1
ATOM 600 C CA . PHE A 1 79 ? 23.199 27.067 -18.335 1.00 94.06 79 PHE A CA 1
ATOM 601 C C . PHE A 1 79 ? 23.409 25.555 -18.154 1.00 94.06 79 PHE A C 1
ATOM 603 O O . PHE A 1 79 ? 23.905 25.118 -17.116 1.00 94.06 79 PHE A O 1
ATOM 610 N N . ASP A 1 80 ? 23.024 24.747 -19.146 1.00 92.25 80 ASP A N 1
ATOM 611 C CA . ASP A 1 80 ? 23.199 23.291 -19.081 1.00 92.25 80 ASP A CA 1
ATOM 612 C C . ASP A 1 80 ? 24.690 22.936 -19.126 1.00 92.25 80 ASP A C 1
ATOM 614 O O . ASP A 1 80 ? 25.382 23.273 -20.085 1.00 92.25 80 ASP A O 1
ATOM 618 N N . CYS A 1 81 ? 25.198 22.281 -18.085 1.00 91.75 81 CYS A N 1
ATOM 619 C CA . CYS A 1 81 ? 26.615 21.958 -17.963 1.00 91.75 81 CYS A CA 1
ATOM 620 C C . CYS A 1 81 ? 26.823 20.586 -17.316 1.00 91.75 81 CYS A C 1
ATOM 622 O O . CYS A 1 81 ? 25.899 20.006 -16.735 1.00 91.75 81 CYS A O 1
ATOM 624 N N . ILE A 1 82 ? 28.053 20.076 -17.412 1.00 90.00 82 ILE A N 1
ATOM 625 C CA . ILE A 1 82 ? 28.503 18.855 -16.740 1.00 90.00 82 ILE A CA 1
ATOM 626 C C . ILE A 1 82 ? 29.268 19.259 -15.475 1.00 90.00 82 ILE A C 1
ATOM 628 O O . ILE A 1 82 ? 30.410 19.696 -15.568 1.00 90.00 82 ILE A O 1
ATOM 632 N N . PRO A 1 83 ? 28.672 19.134 -14.277 1.00 85.94 83 PRO A N 1
ATOM 633 C CA . PRO A 1 83 ? 29.230 19.774 -13.085 1.00 85.94 83 PRO A CA 1
ATOM 634 C C . PRO A 1 83 ? 30.460 19.097 -12.471 1.00 85.94 83 PRO A C 1
ATOM 636 O O . PRO A 1 83 ? 31.080 19.653 -11.566 1.00 85.94 83 PRO A O 1
ATOM 639 N N . SER A 1 84 ? 30.748 17.851 -12.852 1.00 85.12 84 SER A N 1
ATOM 640 C CA . SER A 1 84 ? 31.933 17.116 -12.405 1.00 85.12 84 SER A CA 1
ATOM 641 C C . SER A 1 84 ? 32.251 15.961 -13.352 1.00 85.12 84 SER A C 1
ATOM 643 O O . SER A 1 84 ? 31.350 15.407 -13.982 1.00 85.12 84 SER A O 1
ATOM 645 N N . GLY A 1 85 ? 33.515 15.547 -13.382 1.00 81.94 85 GLY A N 1
ATOM 646 C CA . GLY A 1 85 ? 33.986 14.423 -14.188 1.00 81.94 85 GLY A CA 1
ATOM 647 C C . GLY A 1 85 ? 33.758 13.039 -13.563 1.00 81.94 85 GLY A C 1
ATOM 648 O O . GLY A 1 85 ? 33.177 12.931 -12.473 1.00 81.94 85 GLY A O 1
ATOM 649 N N . PRO A 1 86 ? 34.228 11.978 -14.248 1.00 77.88 86 PRO A N 1
ATOM 650 C CA . PRO A 1 86 ? 34.196 10.609 -13.742 1.00 77.88 86 PRO A CA 1
ATOM 651 C C . PRO A 1 86 ? 35.101 10.437 -12.511 1.00 77.88 86 PRO A C 1
ATOM 653 O O . PRO A 1 86 ? 36.093 11.143 -12.338 1.00 77.88 86 PRO A O 1
ATOM 656 N N . VAL A 1 87 ? 34.772 9.468 -11.653 1.00 75.75 87 VAL A N 1
ATOM 657 C CA . VAL A 1 87 ? 35.560 9.109 -10.458 1.00 75.75 87 VAL A CA 1
ATOM 658 C C . VAL A 1 87 ? 35.891 7.615 -10.431 1.00 75.75 87 VAL A C 1
ATOM 660 O O . VAL A 1 87 ? 35.170 6.846 -11.067 1.00 75.75 87 VAL A O 1
ATOM 663 N N . PRO A 1 88 ? 36.925 7.180 -9.678 1.00 72.00 88 PRO A N 1
ATOM 664 C CA . PRO A 1 88 ? 37.382 5.785 -9.679 1.00 72.00 88 PRO A CA 1
ATOM 665 C C . PRO A 1 88 ? 36.299 4.730 -9.392 1.00 72.00 88 PRO A C 1
ATOM 667 O O . PRO A 1 88 ? 36.341 3.659 -9.983 1.00 72.00 88 PRO A O 1
ATOM 670 N N . ASP A 1 89 ? 35.310 5.044 -8.547 1.00 70.31 89 ASP A N 1
ATOM 671 C CA . ASP A 1 89 ? 34.225 4.124 -8.155 1.00 70.31 89 ASP A CA 1
ATOM 672 C C . ASP A 1 89 ? 32.898 4.388 -8.904 1.00 70.31 89 ASP A C 1
ATOM 674 O O . ASP A 1 89 ? 31.812 4.035 -8.434 1.00 70.31 89 ASP A O 1
ATOM 678 N N . MET A 1 90 ? 32.947 5.067 -10.055 1.00 75.00 90 MET A N 1
ATOM 679 C CA . MET A 1 90 ? 31.755 5.368 -10.851 1.00 75.00 90 MET A CA 1
ATOM 680 C C . MET A 1 90 ? 31.175 4.089 -11.490 1.00 75.00 90 MET A C 1
ATOM 682 O O . MET A 1 90 ? 31.927 3.294 -12.051 1.00 75.00 90 MET A O 1
ATOM 686 N N . PRO A 1 91 ? 29.841 3.886 -11.493 1.00 73.12 91 PRO A N 1
ATOM 687 C CA . PRO A 1 91 ? 29.239 2.742 -12.174 1.00 73.12 91 PRO A CA 1
ATOM 688 C C . PRO A 1 91 ? 29.565 2.715 -13.674 1.00 73.12 91 PRO A C 1
ATOM 690 O O . PRO A 1 91 ? 29.364 3.716 -14.365 1.00 73.12 91 PRO A O 1
ATOM 693 N N . HIS A 1 92 ? 29.944 1.540 -14.192 1.00 75.50 92 HIS A N 1
ATOM 694 C CA . HIS A 1 92 ? 30.300 1.326 -15.606 1.00 75.50 92 HIS A CA 1
ATOM 695 C C . HIS A 1 92 ? 29.246 1.837 -16.607 1.00 75.50 92 HIS A C 1
ATOM 697 O O . HIS A 1 92 ? 29.577 2.247 -17.714 1.00 75.50 92 HIS A O 1
ATOM 703 N N . ALA A 1 93 ? 27.968 1.886 -16.213 1.00 72.62 93 ALA A N 1
ATOM 704 C CA . ALA A 1 93 ? 26.881 2.414 -17.041 1.00 72.62 93 ALA A CA 1
ATOM 705 C C . ALA A 1 93 ? 27.053 3.893 -17.457 1.00 72.62 93 ALA A C 1
ATOM 707 O O . ALA A 1 93 ? 26.397 4.331 -18.399 1.00 72.62 93 ALA A O 1
ATOM 708 N N . PHE A 1 94 ? 27.902 4.665 -16.769 1.00 70.19 94 PHE A N 1
ATOM 709 C CA . PHE A 1 94 ? 28.173 6.071 -17.088 1.00 70.19 94 PHE A CA 1
ATOM 710 C C . PHE A 1 94 ? 29.461 6.284 -17.898 1.00 70.19 94 PHE A C 1
ATOM 712 O O . PHE A 1 94 ? 29.703 7.398 -18.354 1.00 70.19 94 PHE A O 1
ATOM 719 N N . GLU A 1 95 ? 30.268 5.246 -18.140 1.00 76.44 95 GLU A N 1
ATOM 720 C CA . GLU A 1 95 ? 31.518 5.373 -18.910 1.00 76.44 95 GLU A CA 1
ATOM 721 C C . GLU A 1 95 ? 31.267 5.878 -20.334 1.00 76.44 95 GLU A C 1
ATOM 723 O O . GLU A 1 95 ? 31.948 6.789 -20.800 1.00 76.44 95 GLU A O 1
ATOM 728 N N . SER A 1 96 ? 30.233 5.363 -21.006 1.00 78.25 96 SER A N 1
ATOM 729 C CA . SER A 1 96 ? 29.868 5.804 -22.357 1.00 78.25 96 SER A CA 1
ATOM 730 C C . SER A 1 96 ? 29.365 7.247 -22.408 1.00 78.25 96 SER A C 1
ATOM 732 O O . SER A 1 96 ? 29.459 7.885 -23.450 1.00 78.25 96 SER A O 1
ATOM 734 N N . PHE A 1 97 ? 28.814 7.758 -21.304 1.00 79.06 97 PHE A N 1
ATOM 735 C CA . PHE A 1 97 ? 28.349 9.140 -21.208 1.00 79.06 97 PHE A CA 1
ATOM 736 C C . PHE A 1 97 ? 29.530 10.112 -21.099 1.00 79.06 97 PHE A C 1
ATOM 738 O O . PHE A 1 97 ? 29.568 11.105 -21.817 1.00 79.06 97 PHE A O 1
ATOM 745 N N . PHE A 1 98 ? 30.518 9.797 -20.256 1.00 80.69 98 PHE A N 1
ATOM 746 C CA . PHE A 1 98 ? 31.714 10.631 -20.093 1.00 80.69 98 PHE A CA 1
ATOM 747 C C . PHE A 1 98 ? 32.741 10.470 -21.215 1.00 80.69 98 PHE A C 1
ATOM 749 O O . PHE A 1 98 ? 33.559 11.360 -21.404 1.00 80.69 98 PHE A O 1
ATOM 756 N N . GLY A 1 99 ? 32.680 9.390 -21.999 1.00 76.88 99 GLY A N 1
ATOM 757 C CA . GLY A 1 99 ? 33.613 9.153 -23.106 1.00 76.88 99 GLY A CA 1
ATOM 758 C C . GLY A 1 99 ? 33.608 10.220 -24.210 1.00 76.88 99 GLY A C 1
ATOM 759 O O . GLY A 1 99 ? 34.539 10.249 -25.011 1.00 76.88 99 GLY A O 1
ATOM 760 N N . GLY A 1 100 ? 32.585 11.082 -24.264 1.00 79.31 100 GLY A N 1
ATOM 761 C CA . GLY A 1 100 ? 32.486 12.199 -25.208 1.00 79.31 100 GLY A CA 1
ATOM 762 C C . GLY A 1 100 ? 32.613 13.592 -24.586 1.00 79.31 100 GLY A C 1
ATOM 763 O O . GLY A 1 100 ? 32.397 14.558 -25.306 1.00 79.31 100 GLY A O 1
ATOM 764 N N . ILE A 1 101 ? 32.912 13.697 -23.287 1.00 84.94 101 ILE A N 1
ATOM 765 C CA . ILE A 1 101 ? 32.978 14.969 -22.551 1.00 84.94 101 ILE A CA 1
ATOM 766 C C . ILE A 1 101 ? 34.447 15.312 -22.294 1.00 84.94 101 ILE A C 1
ATOM 768 O O . ILE A 1 101 ? 35.190 14.469 -21.784 1.00 84.94 101 ILE A O 1
ATOM 772 N N . THR A 1 102 ? 34.877 16.527 -22.637 1.00 89.81 102 THR A N 1
ATOM 773 C CA . THR A 1 102 ? 36.274 16.944 -22.438 1.00 89.81 102 THR A CA 1
ATOM 774 C C . THR A 1 102 ? 36.547 17.382 -20.997 1.00 89.81 102 THR A C 1
ATOM 776 O O . THR A 1 102 ? 35.640 17.750 -20.247 1.00 89.81 102 THR A O 1
ATOM 779 N N . GLU A 1 103 ? 37.820 17.357 -20.589 1.00 87.62 103 GLU A N 1
ATOM 780 C CA . GLU A 1 103 ? 38.226 17.891 -19.282 1.00 87.62 103 GLU A CA 1
ATOM 781 C C . GLU A 1 103 ? 37.917 19.391 -19.174 1.00 87.62 103 GLU A C 1
ATOM 783 O O . GLU A 1 103 ? 37.457 19.837 -18.126 1.00 87.62 103 GLU A O 1
ATOM 788 N N . GLU A 1 104 ? 38.054 20.160 -20.264 1.00 89.88 104 GLU A N 1
ATOM 789 C CA . GLU A 1 104 ? 37.706 21.585 -20.248 1.00 89.88 104 GLU A CA 1
ATOM 790 C C . GLU A 1 104 ? 36.203 21.824 -20.034 1.00 89.88 104 GLU A C 1
ATOM 792 O O . GLU A 1 104 ? 35.826 22.768 -19.339 1.00 89.88 104 GLU A O 1
ATOM 797 N N . GLU A 1 105 ? 35.334 20.974 -20.594 1.00 87.69 105 GLU A N 1
ATOM 798 C CA . GLU A 1 105 ? 33.882 21.050 -20.373 1.00 87.69 105 GLU A CA 1
ATOM 799 C C . GLU A 1 105 ? 33.513 20.755 -18.913 1.00 87.69 105 GLU A C 1
ATOM 801 O O . GLU A 1 105 ? 32.644 21.420 -18.340 1.00 87.69 105 GLU A O 1
ATOM 806 N N . ILE A 1 106 ? 34.196 19.789 -18.293 1.00 89.44 106 ILE A N 1
ATOM 807 C CA . ILE A 1 106 ? 34.033 19.450 -16.874 1.00 89.44 106 ILE A CA 1
ATOM 808 C C . ILE A 1 106 ? 34.518 20.595 -15.979 1.00 89.44 106 ILE A C 1
ATOM 810 O O . ILE A 1 106 ? 33.822 20.968 -15.031 1.00 89.44 106 ILE A O 1
ATOM 814 N N . ASP A 1 107 ? 35.684 21.168 -16.274 1.00 90.25 107 ASP A N 1
ATOM 815 C CA . ASP A 1 107 ? 36.251 22.275 -15.504 1.00 90.25 107 ASP A CA 1
ATOM 816 C C . ASP A 1 107 ? 35.370 23.525 -15.599 1.00 90.25 107 ASP A C 1
ATOM 818 O O . ASP A 1 107 ? 35.076 24.159 -14.580 1.00 90.25 107 ASP A O 1
ATOM 822 N N . ALA A 1 108 ? 34.873 23.841 -16.799 1.00 90.31 108 ALA A N 1
ATOM 823 C CA . ALA A 1 108 ? 33.931 24.933 -17.016 1.00 90.31 108 ALA A CA 1
ATOM 824 C C . ALA A 1 108 ? 32.613 24.712 -16.254 1.00 90.31 108 ALA A C 1
ATOM 826 O O . ALA A 1 108 ? 32.124 25.627 -15.589 1.00 90.31 108 ALA A O 1
ATOM 827 N N . GLY A 1 109 ? 32.057 23.495 -16.294 1.00 92.44 109 GLY A N 1
ATOM 828 C CA . GLY A 1 109 ? 30.841 23.154 -15.554 1.00 92.44 109 GLY A CA 1
ATOM 829 C C . GLY A 1 109 ? 31.030 23.211 -14.036 1.00 92.44 109 GLY A C 1
ATOM 830 O O . GLY A 1 109 ? 30.177 23.741 -13.323 1.00 92.44 109 GLY A O 1
ATOM 831 N N . SER A 1 110 ? 32.170 22.735 -13.532 1.00 91.88 110 SER A N 1
ATOM 832 C CA . SER A 1 110 ? 32.534 22.823 -12.115 1.00 91.88 110 SER A CA 1
ATOM 833 C C . SER A 1 110 ? 32.674 24.280 -11.653 1.00 91.88 110 SER A C 1
ATOM 835 O O . SER A 1 110 ? 32.120 24.653 -10.615 1.00 91.88 110 SER A O 1
ATOM 837 N N . ALA A 1 111 ? 33.353 25.124 -12.440 1.00 92.81 111 ALA A N 1
ATOM 838 C CA . ALA A 1 111 ? 33.490 26.553 -12.159 1.00 92.81 111 ALA A CA 1
ATOM 839 C C . ALA A 1 111 ? 32.127 27.264 -12.148 1.00 92.81 111 ALA A C 1
ATOM 841 O O . ALA A 1 111 ? 31.806 27.955 -11.180 1.00 92.81 111 ALA A O 1
ATOM 842 N N . GLN A 1 112 ? 31.281 27.009 -13.155 1.00 96.62 112 GLN A N 1
ATOM 843 C CA . GLN A 1 112 ? 29.923 27.554 -13.213 1.00 96.62 112 GLN A CA 1
ATOM 844 C C . GLN A 1 112 ? 29.123 27.201 -11.954 1.00 96.62 112 GLN A C 1
ATOM 846 O O . GLN A 1 112 ? 28.457 28.065 -11.387 1.00 96.62 112 GLN A O 1
ATOM 851 N N . MET A 1 113 ? 29.188 25.950 -11.484 1.00 95.31 113 MET A N 1
ATOM 852 C CA . MET A 1 113 ? 28.428 25.540 -10.303 1.00 95.31 113 MET A CA 1
ATOM 853 C C . MET A 1 113 ? 28.976 26.115 -8.993 1.00 95.31 113 MET A C 1
ATOM 855 O O . MET A 1 113 ? 28.194 26.390 -8.079 1.00 95.31 113 MET A O 1
ATOM 859 N N . ALA A 1 114 ? 30.289 26.342 -8.892 1.00 92.69 114 ALA A N 1
ATOM 860 C CA . ALA A 1 114 ? 30.878 27.042 -7.751 1.00 92.69 114 ALA A CA 1
ATOM 861 C C . ALA A 1 114 ? 30.362 28.490 -7.648 1.00 92.69 114 ALA A C 1
ATOM 863 O O . ALA A 1 114 ? 29.964 28.937 -6.564 1.00 92.69 114 ALA A O 1
ATOM 864 N N . ASP A 1 115 ? 30.284 29.190 -8.780 1.00 94.56 115 ASP A N 1
ATOM 865 C CA . ASP A 1 115 ? 29.715 30.537 -8.857 1.00 94.56 115 ASP A CA 1
ATOM 866 C C . ASP A 1 115 ? 28.202 30.518 -8.587 1.00 94.56 115 ASP A C 1
ATOM 868 O O . ASP A 1 115 ? 27.697 31.322 -7.802 1.00 94.56 115 ASP A O 1
ATOM 872 N N . ALA A 1 116 ? 27.477 29.539 -9.142 1.00 94.50 116 ALA A N 1
ATOM 873 C CA . ALA A 1 116 ? 26.036 29.378 -8.946 1.00 94.50 116 ALA A CA 1
ATOM 874 C C . ALA A 1 116 ? 25.662 29.158 -7.471 1.00 94.50 116 ALA A C 1
ATOM 876 O O . ALA A 1 116 ? 24.652 29.679 -7.002 1.00 94.50 116 ALA A O 1
ATOM 877 N N . VAL A 1 117 ? 26.477 28.435 -6.699 1.00 92.25 117 VAL A N 1
ATOM 878 C CA . VAL A 1 117 ? 26.293 28.333 -5.238 1.00 92.25 117 VAL A CA 1
ATOM 879 C C . VAL A 1 117 ? 26.562 29.630 -4.536 1.00 92.25 117 VAL A C 1
ATOM 881 O O . VAL A 1 117 ? 25.784 30.025 -3.668 1.00 92.25 117 VAL A O 1
ATOM 884 N N . SER A 1 118 ? 27.663 30.273 -4.900 1.00 91.81 118 SER A N 1
ATOM 885 C CA . SER A 1 118 ? 28.058 31.527 -4.281 1.00 91.81 118 SER A CA 1
ATOM 886 C C . SER A 1 118 ? 26.995 32.604 -4.493 1.00 91.81 118 SER A C 1
ATOM 888 O O . SER A 1 118 ? 26.801 33.427 -3.606 1.00 91.81 118 SER A O 1
ATOM 890 N N . GLU A 1 119 ? 26.261 32.570 -5.610 1.00 93.06 119 GLU A N 1
ATOM 891 C CA . GLU A 1 119 ? 25.132 33.466 -5.872 1.00 93.06 119 GLU A CA 1
ATOM 892 C C . GLU A 1 119 ? 23.821 32.985 -5.224 1.00 93.06 119 GLU A C 1
ATOM 894 O O . GLU A 1 119 ? 23.195 33.712 -4.444 1.00 93.06 119 GLU A O 1
ATOM 899 N N . PHE A 1 120 ? 23.374 31.765 -5.539 1.00 92.94 120 PHE A N 1
ATOM 900 C CA . PHE A 1 120 ? 22.014 31.320 -5.221 1.00 92.94 120 PHE A CA 1
ATOM 901 C C . PHE A 1 120 ? 21.863 30.687 -3.842 1.00 92.94 120 PHE A C 1
ATOM 903 O O . PHE A 1 120 ? 20.757 30.692 -3.316 1.00 92.94 120 PHE A O 1
ATOM 910 N N . LEU A 1 121 ? 22.937 30.180 -3.228 1.00 89.94 121 LEU A N 1
ATOM 911 C CA . LEU A 1 121 ? 22.932 29.662 -1.850 1.00 89.94 121 LEU A CA 1
ATOM 912 C C . LEU A 1 121 ? 23.535 30.656 -0.842 1.00 89.94 121 LEU A C 1
ATOM 914 O O . LEU A 1 121 ? 23.726 30.312 0.328 1.00 89.94 121 LEU A O 1
ATOM 918 N N . ALA A 1 122 ? 23.818 31.892 -1.268 1.00 86.44 122 ALA A N 1
ATOM 919 C CA . ALA A 1 122 ? 24.295 32.945 -0.381 1.00 86.44 122 ALA A CA 1
ATOM 920 C C . ALA A 1 122 ? 23.296 33.225 0.759 1.00 86.44 122 ALA A C 1
ATOM 922 O O . ALA A 1 122 ? 22.093 33.359 0.507 1.00 86.44 122 ALA A O 1
ATOM 923 N N . PRO A 1 123 ? 23.770 33.412 2.006 1.00 79.94 123 PRO A N 1
ATOM 924 C CA . PRO A 1 123 ? 22.908 33.790 3.118 1.00 79.94 123 PRO A CA 1
ATOM 925 C C . PRO A 1 123 ? 22.139 35.089 2.836 1.00 79.94 123 PRO A C 1
ATOM 927 O O . PRO A 1 123 ? 22.735 36.135 2.583 1.00 79.94 123 PRO A O 1
ATOM 930 N N . ALA A 1 124 ? 20.812 35.042 2.947 1.00 75.69 124 ALA A N 1
ATOM 931 C CA . ALA A 1 124 ? 19.944 36.207 2.794 1.00 75.69 124 ALA A CA 1
ATOM 932 C C . ALA A 1 124 ? 19.515 36.804 4.148 1.00 75.69 124 ALA A C 1
ATOM 934 O O . ALA A 1 124 ? 19.436 36.109 5.166 1.00 75.69 124 ALA A O 1
ATOM 935 N N . ARG A 1 125 ? 19.208 38.110 4.162 1.00 74.88 125 ARG A N 1
ATOM 936 C CA . ARG A 1 125 ? 18.548 38.776 5.297 1.00 74.88 125 ARG A CA 1
ATOM 937 C C . ARG A 1 125 ? 17.031 38.677 5.115 1.00 74.88 125 ARG A C 1
ATOM 939 O O . ARG A 1 125 ? 16.504 39.259 4.176 1.00 74.88 125 ARG A O 1
ATOM 946 N N . GLY A 1 126 ? 16.348 37.991 6.030 1.00 78.50 126 GLY A N 1
ATOM 947 C CA . GLY A 1 126 ? 14.902 37.741 5.950 1.00 78.50 126 GLY A CA 1
ATOM 948 C C . GLY A 1 126 ? 14.555 36.402 5.296 1.00 78.50 126 GLY A C 1
ATOM 949 O O . GLY A 1 126 ? 15.446 35.615 4.975 1.00 78.50 126 GLY A O 1
ATOM 950 N N . ASP A 1 127 ? 13.258 36.129 5.161 1.00 84.88 127 ASP A N 1
ATOM 951 C CA . ASP A 1 127 ? 12.781 34.955 4.429 1.00 84.88 127 ASP A CA 1
ATOM 952 C C . ASP A 1 127 ? 12.826 35.249 2.923 1.00 84.88 127 ASP A C 1
ATOM 954 O O . ASP A 1 127 ? 12.337 36.285 2.472 1.00 84.88 127 ASP A O 1
ATOM 958 N N . ARG A 1 128 ? 13.467 34.357 2.161 1.00 88.12 128 ARG A N 1
ATOM 959 C CA . ARG A 1 128 ? 13.743 34.515 0.724 1.00 88.12 128 ARG A CA 1
ATOM 960 C C . ARG A 1 128 ? 13.263 33.281 -0.028 1.00 88.12 128 ARG A C 1
ATOM 962 O O . ARG A 1 128 ? 13.572 32.167 0.391 1.00 88.12 128 ARG A O 1
ATOM 969 N N . HIS A 1 129 ? 12.547 33.481 -1.129 1.00 93.31 129 HIS A N 1
ATOM 970 C CA . HIS A 1 129 ? 12.042 32.413 -1.994 1.00 93.31 129 HIS A CA 1
ATOM 971 C C . HIS A 1 129 ? 12.565 32.618 -3.420 1.00 93.31 129 HIS A C 1
ATOM 973 O O . HIS A 1 129 ? 12.048 33.469 -4.137 1.00 93.31 129 HIS A O 1
ATOM 979 N N . ASP A 1 130 ? 13.567 31.852 -3.845 1.00 94.06 130 ASP A N 1
ATOM 980 C CA . ASP A 1 130 ? 14.103 31.944 -5.209 1.00 94.06 130 ASP A CA 1
ATOM 981 C C . ASP A 1 130 ? 13.636 30.768 -6.064 1.00 94.06 130 ASP A C 1
ATOM 983 O O . ASP A 1 130 ? 13.767 29.607 -5.670 1.00 94.06 130 ASP A O 1
ATOM 987 N N . LEU A 1 131 ? 13.116 31.063 -7.251 1.00 96.81 131 LEU A N 1
ATOM 988 C CA . LEU A 1 131 ? 12.771 30.067 -8.260 1.00 96.81 131 LEU A CA 1
ATOM 989 C C . LEU A 1 131 ? 13.866 30.003 -9.322 1.00 96.81 131 LEU A C 1
ATOM 991 O O . LEU A 1 131 ? 14.146 31.006 -9.968 1.00 96.81 131 LEU A O 1
ATOM 995 N N . LEU A 1 132 ? 14.447 28.822 -9.530 1.00 97.75 132 LEU A N 1
ATOM 996 C CA . LEU A 1 132 ? 15.463 28.569 -10.550 1.00 97.75 132 LEU A CA 1
ATOM 997 C C . LEU A 1 132 ? 14.915 27.576 -11.583 1.00 97.75 132 LEU A C 1
ATOM 999 O O . LEU A 1 132 ? 14.634 26.421 -11.251 1.00 97.75 132 LEU A O 1
ATOM 1003 N N . ILE A 1 133 ? 14.776 28.013 -12.836 1.00 97.50 133 ILE A N 1
ATOM 1004 C CA . ILE A 1 133 ? 14.295 27.192 -13.957 1.00 97.50 133 ILE A CA 1
ATOM 1005 C C . ILE A 1 133 ? 15.496 26.765 -14.812 1.00 97.50 133 ILE A C 1
ATOM 1007 O O . ILE A 1 133 ? 16.104 27.585 -15.497 1.00 97.50 133 ILE A O 1
ATOM 1011 N N . THR A 1 134 ? 15.882 25.489 -14.761 1.00 96.44 134 THR A N 1
ATOM 1012 C CA . THR A 1 134 ? 17.140 25.004 -15.367 1.00 96.44 134 THR A CA 1
ATOM 1013 C C . THR A 1 134 ? 17.066 23.521 -15.782 1.00 96.44 134 THR A C 1
ATOM 1015 O O . THR A 1 134 ? 15.987 22.986 -16.056 1.00 96.44 134 THR A O 1
ATOM 1018 N N . HIS A 1 135 ? 18.214 22.862 -15.916 1.00 93.31 135 HIS A N 1
ATOM 1019 C CA . HIS A 1 135 ? 18.411 21.556 -16.533 1.00 93.31 135 HIS A CA 1
ATOM 1020 C C . HIS A 1 135 ? 18.695 20.466 -15.506 1.00 93.31 135 HIS A C 1
ATOM 1022 O O . HIS A 1 135 ? 18.960 20.720 -14.331 1.00 93.31 135 HIS A O 1
ATOM 1028 N N . ASN A 1 136 ? 18.640 19.215 -15.958 1.00 88.06 136 ASN A N 1
ATOM 1029 C CA . ASN A 1 136 ? 18.710 18.059 -15.074 1.00 88.06 136 ASN A CA 1
ATOM 1030 C C . ASN A 1 136 ? 20.010 18.012 -14.252 1.00 88.06 136 ASN A C 1
ATOM 1032 O O . ASN A 1 136 ? 19.955 17.751 -13.054 1.00 88.06 136 ASN A O 1
ATOM 1036 N N . PHE A 1 137 ? 21.161 18.276 -14.873 1.00 88.31 137 PHE A N 1
ATOM 1037 C CA . PHE A 1 137 ? 22.463 18.147 -14.212 1.00 88.31 137 PHE A CA 1
ATOM 1038 C C . PHE A 1 137 ? 22.749 19.284 -13.232 1.00 88.31 137 PHE A C 1
ATOM 1040 O O . PHE A 1 137 ? 23.198 19.025 -12.116 1.00 88.31 137 PHE A O 1
ATOM 1047 N N . VAL A 1 138 ? 22.368 20.512 -13.585 1.00 92.88 138 VAL A N 1
ATOM 1048 C CA . VAL A 1 138 ? 22.427 21.680 -12.695 1.00 92.88 138 VAL A CA 1
ATOM 1049 C C . VAL A 1 138 ? 21.547 21.462 -11.454 1.00 92.88 138 VAL A C 1
ATOM 1051 O O . VAL A 1 138 ? 22.008 21.640 -10.326 1.00 92.88 138 VAL A O 1
ATOM 1054 N N . ILE A 1 139 ? 20.300 20.994 -11.631 1.00 92.19 139 ILE A N 1
ATOM 1055 C CA . ILE A 1 139 ? 19.394 20.672 -10.510 1.00 92.19 139 ILE A CA 1
ATOM 1056 C C . ILE A 1 139 ? 19.987 19.570 -9.634 1.00 92.19 139 ILE A C 1
ATOM 1058 O O . ILE A 1 139 ? 20.036 19.714 -8.411 1.00 92.19 139 ILE A O 1
ATOM 1062 N N . ALA A 1 140 ? 20.437 18.473 -10.248 1.00 84.81 140 ALA A N 1
ATOM 1063 C CA . ALA A 1 140 ? 21.013 17.348 -9.523 1.00 84.81 140 ALA A CA 1
ATOM 1064 C C . ALA A 1 140 ? 22.225 17.783 -8.689 1.00 84.81 140 ALA A C 1
ATOM 1066 O O . ALA A 1 140 ? 22.374 17.347 -7.547 1.00 84.81 140 ALA A O 1
ATOM 1067 N N . TRP A 1 141 ? 23.045 18.692 -9.218 1.00 87.62 141 TRP A N 1
ATOM 1068 C CA . TRP A 1 141 ? 24.176 19.251 -8.496 1.00 87.62 141 TRP A CA 1
ATOM 1069 C C . TRP A 1 141 ? 23.742 20.118 -7.307 1.00 87.62 141 TRP A C 1
ATOM 1071 O O . TRP A 1 141 ? 24.277 19.920 -6.216 1.00 87.62 141 TRP A O 1
ATOM 1081 N N . PHE A 1 142 ? 22.749 21.008 -7.453 1.00 89.88 142 PHE A N 1
ATOM 1082 C CA . PHE A 1 142 ? 22.250 21.820 -6.328 1.00 89.88 142 PHE A CA 1
ATOM 1083 C C . PHE A 1 142 ? 21.715 20.951 -5.194 1.00 89.88 142 PHE A C 1
ATOM 1085 O O . PHE A 1 142 ? 22.056 21.166 -4.031 1.00 89.88 142 PHE A O 1
ATOM 1092 N N . VAL A 1 143 ? 20.908 19.941 -5.533 1.00 86.50 143 VAL A N 1
ATOM 1093 C CA . VAL A 1 143 ? 20.375 18.977 -4.562 1.00 86.50 143 VAL A CA 1
ATOM 1094 C C . VAL A 1 143 ? 21.529 18.304 -3.825 1.00 86.50 143 VAL A C 1
ATOM 1096 O O . VAL A 1 143 ? 21.601 18.343 -2.599 1.00 86.50 143 VAL A O 1
ATOM 1099 N N . ARG A 1 144 ? 22.488 17.761 -4.572 1.00 85.19 144 ARG A N 1
ATOM 1100 C CA . ARG A 1 144 ? 23.687 17.123 -4.032 1.00 85.19 144 ARG A CA 1
ATOM 1101 C C . ARG A 1 144 ? 24.501 18.052 -3.118 1.00 85.19 144 ARG A C 1
ATOM 1103 O O . ARG A 1 144 ? 24.927 17.606 -2.055 1.00 85.19 144 ARG A O 1
ATOM 1110 N N . HIS A 1 145 ? 24.696 19.314 -3.499 1.00 84.75 145 HIS A N 1
ATOM 1111 C CA . HIS A 1 145 ? 25.435 20.299 -2.708 1.00 84.75 145 HIS A CA 1
ATOM 1112 C C . HIS A 1 145 ? 24.728 20.611 -1.380 1.00 84.75 145 HIS A C 1
ATOM 1114 O O . HIS A 1 145 ? 25.359 20.591 -0.328 1.00 84.75 145 HIS A O 1
ATOM 1120 N N . VAL A 1 146 ? 23.407 20.817 -1.400 1.00 83.00 146 VAL A N 1
ATOM 1121 C CA . VAL A 1 146 ? 22.612 21.081 -0.184 1.00 83.00 146 VAL A CA 1
ATOM 1122 C C . VAL A 1 146 ? 22.637 19.899 0.795 1.00 83.00 146 VAL A C 1
ATOM 1124 O O . VAL A 1 146 ? 22.555 20.102 2.008 1.00 83.00 146 VAL A O 1
ATOM 1127 N N . PHE A 1 147 ? 22.766 18.669 0.291 1.00 77.75 147 PHE A N 1
ATOM 1128 C CA . PHE A 1 147 ? 22.852 17.456 1.110 1.00 77.75 147 PHE A CA 1
ATOM 1129 C C . PHE A 1 147 ? 24.272 17.072 1.547 1.00 77.75 147 PHE A C 1
ATOM 1131 O O . PHE A 1 147 ? 24.412 16.068 2.246 1.00 77.75 147 PHE A O 1
ATOM 1138 N N . ASP A 1 148 ? 25.299 17.847 1.178 1.00 76.31 148 ASP A N 1
ATOM 1139 C CA . ASP A 1 148 ? 26.712 17.543 1.464 1.00 76.31 148 ASP A CA 1
ATOM 1140 C C . ASP A 1 148 ? 27.121 16.129 0.990 1.00 76.31 148 ASP A C 1
ATOM 1142 O O . ASP A 1 148 ? 27.867 15.397 1.641 1.00 76.31 148 ASP A O 1
ATOM 1146 N N . ALA A 1 149 ? 26.566 15.694 -0.149 1.00 70.06 149 ALA A N 1
ATOM 1147 C CA . ALA A 1 149 ? 26.866 14.383 -0.720 1.00 70.06 149 ALA A CA 1
ATOM 1148 C C . ALA A 1 149 ? 28.266 14.380 -1.387 1.00 70.06 149 ALA A C 1
ATOM 1150 O O . ALA A 1 149 ? 28.683 15.404 -1.921 1.00 70.06 149 ALA A O 1
ATOM 1151 N N . PRO A 1 150 ? 29.018 13.261 -1.419 1.00 61.69 150 PRO A N 1
ATOM 1152 C CA . PRO A 1 150 ? 30.394 13.217 -1.951 1.00 61.69 150 PRO A CA 1
ATOM 1153 C C . PRO A 1 150 ? 30.477 13.427 -3.472 1.00 61.69 150 PRO A C 1
ATOM 1155 O O . PRO A 1 150 ? 29.612 12.939 -4.195 1.00 61.69 150 PRO A O 1
ATOM 1158 N N . THR A 1 151 ? 31.478 14.178 -3.972 1.00 57.88 151 THR A N 1
ATOM 1159 C CA . THR A 1 151 ? 31.658 14.704 -5.366 1.00 57.88 151 THR A CA 1
ATOM 1160 C C . THR A 1 151 ? 31.659 13.675 -6.495 1.00 57.88 151 THR A C 1
ATOM 1162 O O . THR A 1 151 ? 31.522 14.052 -7.654 1.00 57.88 151 THR A O 1
ATOM 1165 N N . GLY A 1 152 ? 31.741 12.384 -6.181 1.00 51.31 152 GLY A N 1
ATOM 1166 C CA . GLY A 1 152 ? 31.943 11.328 -7.164 1.00 51.31 152 GLY A CA 1
ATOM 1167 C C . GLY A 1 152 ? 30.701 10.863 -7.920 1.00 51.31 152 GLY A C 1
ATOM 1168 O O . GLY A 1 152 ? 30.153 9.814 -7.602 1.00 51.31 152 GLY A O 1
ATOM 1169 N N . GLY A 1 153 ? 30.256 11.626 -8.925 1.00 49.88 153 GLY A N 1
ATOM 1170 C CA . GLY A 1 153 ? 29.312 11.173 -9.967 1.00 49.88 153 GLY A CA 1
ATOM 1171 C C . GLY A 1 153 ? 27.874 10.846 -9.520 1.00 49.88 153 GLY A C 1
ATOM 1172 O O . GLY A 1 153 ? 27.000 10.645 -10.359 1.00 49.88 153 GLY A O 1
ATOM 1173 N N . GLY A 1 154 ? 27.578 10.850 -8.216 1.00 46.72 154 GLY A N 1
ATOM 1174 C CA . GLY A 1 154 ? 26.263 10.504 -7.655 1.00 46.72 154 GLY A CA 1
ATOM 1175 C C . GLY A 1 154 ? 25.111 11.449 -8.029 1.00 46.72 154 GLY A C 1
ATOM 1176 O O . GLY A 1 154 ? 23.953 11.142 -7.764 1.00 46.72 154 GLY A O 1
ATOM 1177 N N . TRP A 1 155 ? 25.392 12.584 -8.672 1.00 49.28 155 TRP A N 1
ATOM 1178 C CA . TRP A 1 155 ? 24.355 13.450 -9.242 1.00 49.28 155 TRP A CA 1
ATOM 1179 C C . TRP A 1 155 ? 23.715 12.830 -10.497 1.00 49.28 155 TRP A C 1
ATOM 1181 O O . TRP A 1 155 ? 22.527 13.032 -10.735 1.00 49.28 155 TRP A O 1
ATOM 1191 N N . ALA A 1 156 ? 24.448 12.015 -11.264 1.00 45.59 156 ALA A N 1
ATOM 1192 C CA . ALA A 1 156 ? 23.976 11.457 -12.535 1.00 45.59 156 ALA A CA 1
ATOM 1193 C C . ALA A 1 156 ? 22.848 10.415 -12.371 1.00 45.59 156 ALA A C 1
ATOM 1195 O O . ALA A 1 156 ? 22.059 10.184 -13.293 1.00 45.59 156 ALA A O 1
ATOM 1196 N N . SER A 1 157 ? 22.727 9.813 -11.182 1.00 43.53 157 SER A N 1
ATOM 1197 C CA . SER A 1 157 ? 21.640 8.894 -10.815 1.00 43.53 157 SER A CA 1
ATOM 1198 C C . SER A 1 157 ? 20.375 9.608 -10.318 1.00 43.53 157 SER A C 1
ATOM 1200 O O . SER A 1 157 ? 19.316 8.986 -10.227 1.00 43.53 157 SER A O 1
ATOM 1202 N N . THR A 1 158 ? 20.444 10.915 -10.045 1.00 46.31 158 THR A N 1
ATOM 1203 C CA . THR A 1 158 ? 19.309 11.716 -9.568 1.00 46.31 158 THR A CA 1
ATOM 1204 C C . THR A 1 158 ? 18.614 12.355 -10.774 1.00 46.31 158 THR A C 1
ATOM 1206 O O . THR A 1 158 ? 19.044 13.392 -11.272 1.00 46.31 158 THR A O 1
ATOM 1209 N N . ARG A 1 159 ? 17.556 11.723 -11.300 1.00 40.19 159 ARG A N 1
ATOM 1210 C CA . ARG A 1 159 ? 16.788 12.244 -12.449 1.00 40.19 159 ARG A CA 1
ATOM 1211 C C . ARG A 1 159 ? 15.423 12.789 -12.015 1.00 40.19 159 ARG A C 1
ATOM 1213 O O . ARG A 1 159 ? 14.471 12.013 -11.938 1.00 40.19 159 ARG A O 1
ATOM 1220 N N . PRO A 1 160 ? 15.274 14.099 -11.763 1.00 40.44 160 PRO A N 1
ATOM 1221 C CA . PRO A 1 160 ? 13.954 14.713 -11.704 1.00 40.44 160 PRO A CA 1
ATOM 1222 C C . PRO A 1 160 ? 13.220 14.571 -13.050 1.00 40.44 160 PRO A C 1
ATOM 1224 O O . PRO A 1 160 ? 13.746 14.870 -14.130 1.00 40.44 160 PRO A O 1
ATOM 1227 N N . THR A 1 161 ? 11.973 14.106 -12.982 1.00 36.56 161 THR A N 1
ATOM 1228 C CA . THR A 1 161 ? 11.058 14.030 -14.128 1.00 36.56 161 THR A CA 1
ATOM 1229 C C . THR A 1 161 ? 10.790 15.429 -14.695 1.00 36.56 161 THR A C 1
ATOM 1231 O O . THR A 1 161 ? 10.699 16.401 -13.944 1.00 36.56 161 THR A O 1
ATOM 1234 N N . ALA A 1 162 ? 10.678 15.549 -16.023 1.00 33.47 162 ALA A N 1
ATOM 1235 C CA . ALA A 1 162 ? 10.406 16.826 -16.690 1.00 33.47 162 ALA A CA 1
ATOM 1236 C C . ALA A 1 162 ? 9.124 17.481 -16.138 1.00 33.47 162 ALA A C 1
ATOM 1238 O O . ALA A 1 162 ? 8.086 16.824 -16.048 1.00 33.47 162 ALA A O 1
ATOM 1239 N N . GLY A 1 163 ? 9.205 18.760 -15.753 1.00 30.33 163 GLY A N 1
ATOM 1240 C CA . GLY A 1 163 ? 8.086 19.507 -15.167 1.00 30.33 163 GLY A CA 1
ATOM 1241 C C . GLY A 1 163 ? 7.790 19.244 -13.681 1.00 30.33 163 GLY A C 1
ATOM 1242 O O . GLY A 1 163 ? 6.759 19.705 -13.196 1.00 30.33 163 GLY A O 1
ATOM 1243 N N . SER A 1 164 ? 8.650 18.533 -12.940 1.00 33.19 164 SER A N 1
ATOM 1244 C CA . SER A 1 164 ? 8.468 18.336 -11.491 1.00 33.19 164 SER A CA 1
ATOM 1245 C C . SER A 1 164 ? 9.219 19.386 -10.661 1.00 33.19 164 SER A C 1
ATOM 1247 O O . SER A 1 164 ? 10.425 19.553 -10.859 1.00 33.19 164 SER A O 1
ATOM 1249 N N . PRO A 1 165 ? 8.567 20.051 -9.686 1.00 33.34 165 PRO A N 1
ATOM 1250 C CA . PRO A 1 165 ? 9.265 20.898 -8.729 1.00 33.34 165 PRO A CA 1
ATOM 1251 C C . PRO A 1 165 ? 10.045 20.033 -7.740 1.00 33.34 165 PRO A C 1
ATOM 1253 O O . PRO A 1 165 ? 9.539 19.019 -7.249 1.00 33.34 165 PRO A O 1
ATOM 1256 N N . SER A 1 166 ? 11.258 20.470 -7.411 1.00 44.38 166 SER A N 1
ATOM 1257 C CA . SER A 1 166 ? 11.997 20.006 -6.237 1.00 44.38 166 SER A CA 1
ATOM 1258 C C . SER A 1 166 ? 12.232 21.199 -5.311 1.00 44.38 166 SER A C 1
ATOM 1260 O O . SER A 1 166 ? 12.826 22.194 -5.722 1.00 44.38 166 SER A O 1
ATOM 1262 N N . SER A 1 167 ? 11.740 21.132 -4.073 1.00 35.72 167 SER A N 1
ATOM 1263 C CA . SER A 1 167 ? 11.943 22.183 -3.065 1.00 35.72 167 SER A CA 1
ATOM 1264 C C . SER A 1 167 ? 13.040 21.786 -2.078 1.00 35.72 167 SER A C 1
ATOM 1266 O O . SER A 1 167 ? 12.953 20.709 -1.481 1.00 35.72 167 SER A O 1
ATOM 1268 N N . ALA A 1 168 ? 14.022 22.664 -1.860 1.00 40.44 168 ALA A N 1
ATOM 1269 C CA . ALA A 1 168 ? 15.053 22.509 -0.833 1.00 40.44 168 ALA A CA 1
ATOM 1270 C C . ALA A 1 168 ? 15.045 23.715 0.130 1.00 40.44 168 ALA A C 1
ATOM 1272 O O . ALA A 1 168 ? 14.946 24.864 -0.300 1.00 40.44 168 ALA A O 1
ATOM 1273 N N . CYS A 1 169 ? 15.130 23.458 1.442 1.00 31.69 169 CYS A N 1
ATOM 1274 C CA . CYS A 1 169 ? 15.121 24.486 2.493 1.00 31.69 169 CYS A CA 1
ATOM 1275 C C . CYS A 1 169 ? 16.503 24.590 3.156 1.00 31.69 169 CYS A C 1
ATOM 1277 O O . CYS A 1 169 ? 16.862 23.757 3.988 1.00 31.69 169 CYS A O 1
ATOM 1279 N N . ALA A 1 170 ? 17.284 25.617 2.822 1.00 37.34 170 ALA A N 1
ATOM 1280 C CA . ALA A 1 170 ? 18.574 25.856 3.463 1.00 37.34 170 ALA A CA 1
ATOM 1281 C C . ALA A 1 170 ? 18.388 26.772 4.688 1.00 37.34 170 ALA A C 1
ATOM 1283 O O . ALA A 1 170 ? 17.929 27.911 4.576 1.00 37.34 170 ALA A O 1
ATOM 1284 N N . ARG A 1 171 ? 18.740 26.289 5.892 1.00 30.56 171 ARG A N 1
ATOM 1285 C CA . ARG A 1 171 ? 18.815 27.118 7.113 1.00 30.56 171 ARG A CA 1
ATOM 1286 C C . ARG A 1 171 ? 20.277 27.302 7.522 1.00 30.56 171 ARG A C 1
ATOM 1288 O O . ARG A 1 171 ? 20.975 26.301 7.696 1.00 30.56 171 ARG A O 1
ATOM 1295 N N . PRO A 1 172 ? 20.743 28.537 7.780 1.00 32.19 172 PRO A N 1
ATOM 1296 C CA . PRO A 1 172 ? 22.097 28.747 8.266 1.00 32.19 172 PRO A CA 1
ATOM 1297 C C . PRO A 1 172 ? 22.183 28.176 9.689 1.00 32.19 172 PRO A C 1
ATOM 1299 O O . PRO A 1 172 ? 21.483 28.645 10.587 1.00 32.19 172 PRO A O 1
ATOM 1302 N N . SER A 1 173 ? 23.018 27.145 9.871 1.00 32.78 173 SER A N 1
ATOM 1303 C CA . SER A 1 173 ? 23.366 26.418 11.116 1.00 32.78 173 SER A CA 1
ATOM 1304 C C . SER A 1 173 ? 22.597 25.142 11.520 1.00 32.78 173 SER A C 1
ATOM 1306 O O . SER A 1 173 ? 22.928 24.570 12.560 1.00 32.78 173 SER A O 1
ATOM 1308 N N . ARG A 1 174 ? 21.655 24.594 10.732 1.00 33.03 174 ARG A N 1
ATOM 1309 C CA . ARG A 1 174 ? 21.093 23.243 11.002 1.00 33.03 174 ARG A CA 1
ATOM 1310 C C . ARG A 1 174 ? 20.831 22.448 9.720 1.00 33.03 174 ARG A C 1
ATOM 1312 O O . ARG A 1 174 ? 20.318 23.005 8.757 1.00 33.03 174 ARG A O 1
ATOM 1319 N N . ARG A 1 175 ? 21.153 21.143 9.757 1.00 34.81 175 ARG A N 1
ATOM 1320 C CA . ARG A 1 175 ? 20.910 20.150 8.689 1.00 34.81 175 ARG A CA 1
ATOM 1321 C C . ARG A 1 175 ? 19.506 20.302 8.083 1.00 34.81 175 ARG A C 1
ATOM 1323 O O . ARG A 1 175 ? 18.511 20.347 8.811 1.00 34.81 175 ARG A O 1
ATOM 1330 N N . CYS A 1 176 ? 19.457 20.349 6.753 1.00 32.09 176 CYS A N 1
ATOM 1331 C CA . CYS A 1 176 ? 18.235 20.365 5.952 1.00 32.09 176 CYS A CA 1
ATOM 1332 C C . CYS A 1 176 ? 17.399 19.102 6.240 1.00 32.09 176 CYS A C 1
ATOM 1334 O O . CYS A 1 176 ? 17.942 17.999 6.272 1.00 32.09 176 CYS A O 1
ATOM 1336 N N . SER A 1 177 ? 16.103 19.263 6.527 1.00 28.06 177 SER A N 1
ATOM 1337 C CA . SER A 1 177 ? 15.237 18.203 7.088 1.00 28.06 177 SER A CA 1
ATOM 1338 C C . SER A 1 177 ? 14.074 17.777 6.181 1.00 28.06 177 SER A C 1
ATOM 1340 O O . SER A 1 177 ? 13.234 17.000 6.620 1.00 28.06 177 SER A O 1
ATOM 1342 N N . SER A 1 178 ? 13.983 18.26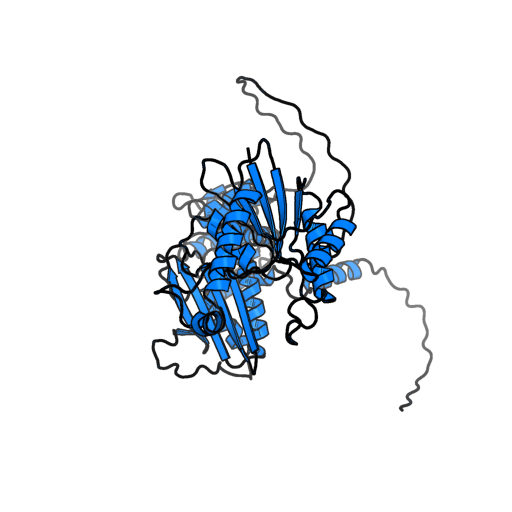0 4.936 1.00 31.52 178 SER A N 1
ATOM 1343 C CA . SER A 1 178 ? 12.928 17.809 4.012 1.00 31.52 178 SER A CA 1
ATOM 1344 C C . SER A 1 178 ? 13.269 18.055 2.538 1.00 31.52 178 SER A C 1
ATOM 1346 O O . SER A 1 178 ? 13.810 19.100 2.183 1.00 31.52 178 SER A O 1
ATOM 1348 N N . PHE A 1 179 ? 12.928 17.075 1.697 1.00 31.11 179 PHE A N 1
ATOM 1349 C CA . PHE A 1 179 ? 12.951 17.117 0.233 1.00 31.11 179 PHE A CA 1
ATOM 1350 C C . PHE A 1 179 ? 11.616 16.557 -0.254 1.00 31.11 179 PHE A C 1
ATOM 1352 O O . PHE A 1 179 ? 11.180 15.516 0.234 1.00 31.11 179 PHE A O 1
ATOM 1359 N N . THR A 1 180 ? 10.939 17.246 -1.170 1.00 30.16 180 THR A N 1
ATOM 1360 C CA . THR A 1 180 ? 9.678 16.769 -1.755 1.00 30.16 180 THR A CA 1
ATOM 1361 C C . THR A 1 180 ? 9.773 16.868 -3.272 1.00 30.16 180 THR A C 1
ATOM 1363 O O . THR A 1 180 ? 9.936 17.960 -3.811 1.00 30.16 180 THR A O 1
ATOM 1366 N N . THR A 1 181 ? 9.665 15.728 -3.954 1.00 27.77 181 THR A N 1
ATOM 1367 C CA . THR A 1 181 ? 9.413 15.641 -5.398 1.00 27.77 181 THR A CA 1
ATOM 1368 C C . THR A 1 181 ? 7.960 15.226 -5.571 1.00 27.77 181 THR A C 1
ATOM 1370 O O . THR A 1 181 ? 7.496 14.309 -4.897 1.00 27.77 181 THR A O 1
ATOM 1373 N N . THR A 1 182 ? 7.205 15.886 -6.444 1.00 30.27 182 THR A N 1
ATOM 1374 C CA . THR A 1 182 ? 5.820 15.480 -6.719 1.00 30.27 182 THR A CA 1
ATOM 1375 C C . THR A 1 182 ? 5.558 15.521 -8.216 1.00 30.27 182 THR A C 1
ATOM 1377 O O . THR A 1 182 ? 5.778 16.549 -8.852 1.00 30.27 182 THR A O 1
ATOM 1380 N N . SER A 1 183 ? 5.083 14.409 -8.773 1.00 25.66 183 SER A N 1
ATOM 1381 C CA . SER A 1 183 ? 4.568 14.322 -10.140 1.00 25.66 183 SER A CA 1
ATOM 1382 C C . SER A 1 183 ? 3.186 14.983 -10.222 1.00 25.66 183 SER A C 1
ATOM 1384 O O . SER A 1 183 ? 2.360 14.842 -9.321 1.00 25.66 183 SER A O 1
ATOM 1386 N N . ALA A 1 184 ? 2.936 15.751 -11.284 1.00 26.73 184 ALA A N 1
ATOM 1387 C CA . ALA A 1 184 ? 1.647 16.394 -11.517 1.00 26.73 184 ALA A CA 1
ATOM 1388 C C . ALA A 1 184 ? 0.747 15.501 -12.389 1.00 26.73 184 ALA A C 1
ATOM 1390 O O . ALA A 1 184 ? 1.034 15.281 -13.563 1.00 26.73 184 ALA A O 1
ATOM 1391 N N . THR A 1 185 ? -0.369 15.039 -11.828 1.00 23.77 185 THR A N 1
ATOM 1392 C CA . THR A 1 185 ? -1.562 14.613 -12.578 1.00 23.77 185 THR A CA 1
ATOM 1393 C C . THR A 1 185 ? -2.712 15.538 -12.199 1.00 23.77 185 THR A C 1
ATOM 1395 O O . THR A 1 185 ? -3.016 15.685 -11.019 1.00 23.77 185 THR A O 1
ATOM 1398 N N . CYS A 1 186 ? -3.310 16.189 -13.199 1.00 22.30 186 CYS A N 1
ATOM 1399 C CA . CYS A 1 186 ? -4.426 17.130 -13.068 1.00 22.30 186 CYS A CA 1
ATOM 1400 C C . CYS A 1 186 ? -5.733 16.406 -12.694 1.00 22.30 186 CYS A C 1
ATOM 1402 O O . CYS A 1 186 ? -6.157 15.547 -13.468 1.00 22.30 186 CYS A O 1
ATOM 1404 N N . PRO A 1 187 ? -6.436 16.796 -11.615 1.00 25.78 187 PRO A N 1
ATOM 1405 C CA . PRO A 1 187 ? -7.849 16.489 -11.439 1.00 25.78 187 PRO A CA 1
ATOM 1406 C C . PRO A 1 187 ? -8.707 17.696 -11.838 1.00 25.78 187 PRO A C 1
ATOM 1408 O O . PRO A 1 187 ? -8.497 18.827 -11.403 1.00 25.78 187 PRO A O 1
ATOM 1411 N N . SER A 1 188 ? -9.692 17.434 -12.685 1.00 27.20 188 SER A N 1
ATOM 1412 C CA . SER A 1 188 ? -10.744 18.349 -13.112 1.00 27.20 188 SER A CA 1
ATOM 1413 C C . SER A 1 188 ? -11.846 18.461 -12.054 1.00 27.20 188 SER A C 1
ATOM 1415 O O . SER A 1 188 ? -12.580 17.495 -11.884 1.00 27.20 188 SER A O 1
ATOM 1417 N N . SER A 1 189 ? -11.978 19.620 -11.395 1.00 27.61 189 SER A N 1
ATOM 1418 C CA . SER A 1 189 ? -13.248 20.279 -11.003 1.00 27.61 189 SER A CA 1
ATOM 1419 C C . SER A 1 189 ? -13.001 21.288 -9.869 1.00 27.61 189 SER A C 1
ATOM 1421 O O . SER A 1 189 ? -12.750 20.893 -8.733 1.00 27.61 189 SER A O 1
ATOM 1423 N N . CYS A 1 190 ? -13.106 22.586 -10.162 1.00 23.83 190 CYS A N 1
ATOM 1424 C CA . CYS A 1 190 ? -13.066 23.661 -9.165 1.00 23.83 190 CYS A CA 1
ATOM 1425 C C . CYS A 1 190 ? -14.479 24.210 -8.928 1.00 23.83 190 CYS A C 1
ATOM 1427 O O . CYS A 1 190 ? -15.131 24.649 -9.873 1.00 23.83 190 CYS A O 1
ATOM 1429 N N . ALA A 1 191 ? -14.912 24.249 -7.667 1.00 25.30 191 ALA A N 1
ATOM 1430 C CA . ALA A 1 191 ? -15.999 25.102 -7.183 1.00 25.30 191 ALA A CA 1
ATOM 1431 C C . ALA A 1 191 ? -15.469 25.944 -5.998 1.00 25.30 191 ALA A C 1
ATOM 1433 O O . ALA A 1 191 ? -14.643 25.440 -5.234 1.00 25.30 191 ALA A O 1
ATOM 1434 N N . PRO A 1 192 ? -15.861 27.226 -5.859 1.00 27.59 192 PRO A N 1
ATOM 1435 C CA . PRO A 1 192 ? -15.125 28.194 -5.044 1.00 27.59 192 PRO A CA 1
ATOM 1436 C C . PRO A 1 192 ? -15.511 28.178 -3.554 1.00 27.59 192 PRO A C 1
ATOM 1438 O O . PRO A 1 192 ? -16.686 28.109 -3.199 1.00 27.59 192 PRO A O 1
ATOM 1441 N N . ALA A 1 193 ? -14.506 28.319 -2.684 1.00 25.20 193 ALA A N 1
ATOM 1442 C CA . ALA A 1 193 ? -14.660 28.549 -1.247 1.00 25.20 193 ALA A CA 1
ATOM 1443 C C . ALA A 1 193 ? -14.737 30.055 -0.917 1.00 25.20 193 ALA A C 1
ATOM 1445 O O . ALA A 1 193 ? -14.073 30.877 -1.547 1.00 25.20 193 ALA A O 1
ATOM 1446 N N . SER A 1 194 ? -15.546 30.398 0.090 1.00 26.30 194 SER A N 1
ATOM 1447 C CA . SER A 1 194 ? -15.708 31.745 0.670 1.00 26.30 194 SER A CA 1
ATOM 1448 C C . SER A 1 194 ? -14.828 31.928 1.929 1.00 26.30 194 SER A C 1
ATOM 1450 O O . SER A 1 194 ? -14.372 30.929 2.486 1.00 26.30 194 SER A O 1
ATOM 1452 N N . PRO A 1 195 ? -14.548 33.172 2.376 1.00 27.84 195 PRO A N 1
ATOM 1453 C CA . PRO A 1 195 ? -13.301 33.499 3.069 1.00 27.84 195 PRO A CA 1
ATOM 1454 C C . PRO A 1 195 ? -13.320 33.388 4.603 1.00 27.84 195 PRO A C 1
ATOM 1456 O O . PRO A 1 195 ? -14.344 33.495 5.273 1.00 27.84 195 PRO A O 1
ATOM 1459 N N . SER A 1 196 ? -12.101 33.220 5.118 1.00 25.09 196 SER A N 1
ATOM 1460 C CA . SER A 1 196 ? -11.641 33.118 6.505 1.00 25.09 196 SER A CA 1
ATOM 1461 C C . SER A 1 196 ? -11.787 34.393 7.348 1.00 25.09 196 SER A C 1
ATOM 1463 O O . SER A 1 196 ? -11.557 35.494 6.848 1.00 25.09 196 SER A O 1
ATOM 1465 N N . SER A 1 197 ? -11.979 34.226 8.661 1.00 26.03 197 SER A N 1
ATOM 1466 C CA . SER A 1 197 ? -11.724 35.248 9.690 1.00 26.03 197 SER A CA 1
ATOM 1467 C C . SER A 1 197 ? -10.652 34.782 10.686 1.00 26.03 197 SER A C 1
ATOM 1469 O O . SER A 1 197 ? -10.658 33.635 11.131 1.00 26.03 197 SER A O 1
ATOM 1471 N N . SER A 1 198 ? -9.737 35.695 11.001 1.00 26.22 198 SER A N 1
ATOM 1472 C CA . SER A 1 198 ? -8.459 35.547 11.712 1.00 26.22 198 SER A CA 1
ATOM 1473 C C . SER A 1 198 ? -8.566 35.317 13.239 1.00 26.22 198 SER A C 1
ATOM 1475 O O . SER A 1 198 ? -9.628 35.552 13.813 1.00 26.22 198 SER A O 1
ATOM 1477 N N . PRO A 1 199 ? -7.462 34.924 13.919 1.00 29.64 199 PRO A N 1
ATOM 1478 C CA . PRO A 1 199 ? -7.444 34.552 15.338 1.00 29.64 199 PRO A CA 1
ATOM 1479 C C . PRO A 1 199 ? -6.875 35.647 16.265 1.00 29.64 199 PRO A C 1
ATOM 1481 O O . PRO A 1 199 ? -6.017 36.432 15.859 1.00 29.64 199 PRO A O 1
ATOM 1484 N N . THR A 1 200 ? -7.247 35.617 17.552 1.00 25.28 200 THR A N 1
ATOM 1485 C CA . THR A 1 200 ? -6.583 36.408 18.609 1.00 25.28 200 THR A CA 1
ATOM 1486 C C . THR A 1 200 ? -6.379 35.617 19.912 1.00 25.28 200 THR A C 1
ATOM 1488 O O . THR A 1 200 ? -7.323 35.181 20.558 1.00 25.28 200 THR A O 1
ATOM 1491 N N . SER A 1 201 ? -5.094 35.439 20.239 1.00 26.73 201 SER A N 1
ATOM 1492 C CA . SER A 1 201 ? -4.388 35.441 21.539 1.00 26.73 201 SER A CA 1
ATOM 1493 C C . SER A 1 201 ? -5.028 34.951 22.863 1.00 26.73 201 SER A C 1
ATOM 1495 O O . SER A 1 201 ? -5.889 35.604 23.437 1.00 26.73 201 SER A O 1
ATOM 1497 N N . ALA A 1 202 ? -4.378 33.917 23.418 1.00 24.84 202 ALA A N 1
ATOM 1498 C CA . ALA A 1 202 ? -3.649 33.863 24.706 1.00 24.84 202 ALA A CA 1
ATOM 1499 C C . ALA A 1 202 ? -4.343 34.066 26.087 1.00 24.84 202 ALA A C 1
ATOM 1501 O O . ALA A 1 202 ? -4.640 35.179 26.497 1.00 24.84 202 ALA A O 1
ATOM 1502 N N . ALA A 1 203 ? -4.298 32.965 26.860 1.00 24.77 203 ALA A N 1
ATOM 1503 C CA . ALA A 1 203 ? -3.714 32.806 28.209 1.00 24.77 203 ALA A CA 1
ATOM 1504 C C . ALA A 1 203 ? -4.531 33.025 29.518 1.00 24.77 203 ALA A C 1
ATOM 1506 O O . ALA A 1 203 ? -5.170 34.041 29.741 1.00 24.77 203 ALA A O 1
ATOM 1507 N N . GLU A 1 204 ? -4.299 32.053 30.425 1.00 25.53 204 GLU A N 1
ATOM 1508 C CA . GLU A 1 204 ? -4.308 32.067 31.909 1.00 25.53 204 GLU A CA 1
ATOM 1509 C C . GLU A 1 204 ? -5.483 31.478 32.745 1.00 25.53 204 GLU A C 1
ATOM 1511 O O . GLU A 1 204 ? -6.515 32.092 32.968 1.00 25.53 204 GLU A O 1
ATOM 1516 N N . ARG A 1 205 ? -5.145 30.331 33.375 1.00 25.48 205 ARG A N 1
ATOM 1517 C CA . ARG A 1 205 ? -5.256 29.935 34.808 1.00 25.48 205 ARG A CA 1
ATOM 1518 C C . ARG A 1 205 ? -6.588 29.471 35.456 1.00 25.48 205 ARG A C 1
ATOM 1520 O O . ARG A 1 205 ? -7.536 30.218 35.618 1.00 25.48 205 ARG A O 1
ATOM 1527 N N . ARG A 1 206 ? -6.425 28.296 36.104 1.00 26.05 206 ARG A N 1
ATOM 1528 C CA . ARG A 1 206 ? -6.966 27.768 37.389 1.00 26.05 206 ARG A CA 1
ATOM 1529 C C . ARG A 1 206 ? -8.370 27.129 37.459 1.00 26.05 206 ARG A C 1
ATOM 1531 O O . ARG A 1 206 ? -9.388 27.795 37.432 1.00 26.05 206 ARG A O 1
ATOM 1538 N N . ALA A 1 207 ? -8.320 25.816 37.724 1.00 27.20 207 ALA A N 1
ATOM 1539 C CA . ALA A 1 207 ? -9.055 25.016 38.716 1.00 27.20 207 ALA A CA 1
ATOM 1540 C C . ALA A 1 207 ? -10.505 25.397 39.082 1.00 27.20 207 ALA A C 1
ATOM 1542 O O . ALA A 1 207 ? -10.747 26.359 39.803 1.00 27.20 207 ALA A O 1
ATOM 1543 N N . GLY A 1 208 ? -11.430 24.498 38.740 1.00 25.56 208 GLY A N 1
ATOM 1544 C CA . GLY A 1 208 ? -12.775 24.430 39.301 1.00 25.56 208 GLY A CA 1
ATOM 1545 C C . GLY A 1 208 ? -13.536 23.247 38.710 1.00 25.56 208 GLY A C 1
ATOM 1546 O O . GLY A 1 208 ? -13.775 23.200 37.509 1.00 25.56 208 GLY A O 1
ATOM 1547 N N . GLN A 1 209 ? -13.869 22.268 39.549 1.00 34.81 209 GLN A N 1
ATOM 1548 C CA . GLN A 1 209 ? -14.759 21.160 39.221 1.00 34.81 209 GLN A CA 1
ATOM 1549 C C . GLN A 1 209 ? -16.121 21.700 38.772 1.00 34.81 209 GLN A C 1
ATOM 1551 O O . GLN A 1 209 ? -16.826 22.290 39.579 1.00 34.81 209 GLN A O 1
ATOM 1556 N N . HIS A 1 210 ? -16.509 21.443 37.524 1.00 27.00 210 HIS A N 1
ATOM 1557 C CA . HIS A 1 210 ? -17.907 21.243 37.150 1.00 27.00 210 HIS A CA 1
ATOM 1558 C C . HIS A 1 210 ? -17.995 20.506 35.812 1.00 27.00 210 HIS A C 1
ATOM 1560 O O . HIS A 1 210 ? -17.473 20.942 34.790 1.00 27.00 210 HIS A O 1
ATOM 1566 N N . ARG A 1 211 ? -18.660 19.353 35.865 1.00 33.56 211 ARG A N 1
ATOM 1567 C CA . ARG A 1 211 ? -19.105 18.531 34.739 1.00 33.56 211 ARG A CA 1
ATOM 1568 C C . ARG A 1 211 ? -20.115 19.365 33.928 1.00 33.56 211 ARG A C 1
ATOM 1570 O O . ARG A 1 211 ? -21.140 19.718 34.511 1.00 33.56 211 ARG A O 1
ATOM 1577 N N . PRO A 1 212 ? -19.879 19.714 32.651 1.00 31.23 212 PRO A N 1
ATOM 1578 C CA . PRO A 1 212 ? -20.919 20.344 31.859 1.00 31.23 212 PRO A CA 1
ATOM 1579 C C . PRO A 1 212 ? -21.771 19.240 31.231 1.00 31.23 212 PRO A C 1
ATOM 1581 O O . PRO A 1 212 ? -21.284 18.435 30.441 1.00 31.23 212 PRO A O 1
ATOM 1584 N N . GLU A 1 213 ? -23.049 19.199 31.603 1.00 35.53 213 GLU A N 1
ATOM 1585 C CA . GLU A 1 213 ? -24.084 18.544 30.807 1.00 35.53 213 GLU A CA 1
ATOM 1586 C C . GLU A 1 213 ? -24.090 19.198 29.421 1.00 35.53 213 GLU A C 1
ATOM 1588 O O . GLU A 1 213 ? -24.554 20.326 29.230 1.00 35.53 213 GLU A O 1
ATOM 1593 N N . THR A 1 214 ? -23.508 18.513 28.442 1.00 32.97 214 THR A N 1
ATOM 1594 C CA . THR A 1 214 ? -23.552 18.936 27.051 1.00 32.97 214 THR A CA 1
ATOM 1595 C C . THR A 1 214 ? -24.959 18.718 26.516 1.00 32.97 214 THR A C 1
ATOM 1597 O O . THR A 1 214 ? -25.479 17.605 26.432 1.00 32.97 214 THR A O 1
ATOM 1600 N N . ARG A 1 215 ? -25.577 19.846 26.154 1.00 31.25 215 ARG A N 1
ATOM 1601 C CA . ARG A 1 215 ? -26.729 19.955 25.259 1.00 31.25 215 ARG A CA 1
ATOM 1602 C C . ARG A 1 215 ? -26.690 18.863 24.189 1.00 31.25 215 ARG A C 1
ATOM 1604 O O . ARG A 1 215 ? -25.830 18.877 23.311 1.00 31.25 215 ARG A O 1
ATOM 1611 N N . ARG A 1 216 ? -27.686 17.979 24.244 1.00 32.66 216 ARG A N 1
ATOM 1612 C CA . ARG A 1 216 ? -28.067 17.080 23.154 1.00 32.66 216 ARG A CA 1
ATOM 1613 C C . ARG A 1 216 ? -28.364 17.909 21.904 1.00 32.66 216 ARG A C 1
ATOM 1615 O O . ARG A 1 216 ? -29.411 18.547 21.819 1.00 32.66 216 ARG A O 1
ATOM 1622 N N . TYR A 1 217 ? -27.455 17.873 20.939 1.00 34.88 217 TYR A N 1
ATOM 1623 C CA . TYR A 1 217 ? -27.818 18.044 19.539 1.00 34.88 217 TYR A CA 1
ATOM 1624 C C . TYR A 1 217 ? -28.440 16.724 19.066 1.00 34.88 217 TYR A C 1
ATOM 1626 O O . TYR A 1 217 ? -27.784 15.687 19.062 1.00 34.88 217 TYR A O 1
ATOM 1634 N N . ALA A 1 218 ? -29.721 16.747 18.709 1.00 37.38 218 ALA A N 1
ATOM 1635 C CA . ALA A 1 218 ? -30.332 15.713 17.876 1.00 37.38 218 ALA A CA 1
ATOM 1636 C C . ALA A 1 218 ? -29.966 16.017 16.406 1.00 37.38 218 ALA A C 1
ATOM 1638 O O . ALA A 1 218 ? -30.095 17.164 15.995 1.00 37.38 218 ALA A O 1
ATOM 1639 N N . GLY A 1 219 ? -29.504 15.101 15.558 1.00 38.28 219 GLY A N 1
ATOM 1640 C CA . GLY A 1 219 ? -29.171 13.703 15.764 1.00 38.28 219 GLY A CA 1
ATOM 1641 C C . GLY A 1 219 ? -28.302 13.190 14.610 1.00 38.28 219 GLY A C 1
ATOM 1642 O O . GLY A 1 219 ? -28.603 13.399 13.439 1.00 38.28 219 GLY A O 1
ATOM 1643 N N . GLY A 1 220 ? -27.240 12.490 14.982 1.00 47.19 220 GLY A N 1
ATOM 1644 C CA . GLY A 1 220 ? -26.569 11.459 14.207 1.00 47.19 220 GLY A CA 1
ATOM 1645 C C . GLY A 1 220 ? -26.004 10.516 15.259 1.00 47.19 220 GLY A C 1
ATOM 1646 O O . GLY A 1 220 ? -25.128 10.929 16.009 1.00 47.19 220 GLY A O 1
ATOM 1647 N N . MET A 1 221 ? -26.593 9.331 15.438 1.00 68.38 221 MET A N 1
ATOM 1648 C CA . MET A 1 221 ? -26.125 8.402 16.475 1.00 68.38 221 MET A CA 1
ATOM 1649 C C . MET A 1 221 ? -24.690 7.982 16.139 1.00 68.38 221 MET A C 1
ATOM 1651 O O . MET A 1 221 ? -24.464 7.400 15.071 1.00 68.38 221 MET A O 1
ATOM 1655 N N . THR A 1 222 ? -23.747 8.323 17.021 1.00 88.94 222 THR A N 1
ATOM 1656 C CA . THR A 1 222 ? -22.377 7.803 17.010 1.00 88.94 222 THR A CA 1
ATOM 1657 C C . THR A 1 222 ? -22.436 6.291 17.180 1.00 88.94 222 THR A C 1
ATOM 1659 O O . THR A 1 222 ? -23.245 5.782 17.951 1.00 88.94 222 THR A O 1
ATOM 1662 N N . THR A 1 223 ? -21.641 5.561 16.398 1.00 95.75 223 THR A N 1
ATOM 1663 C CA . THR A 1 223 ? -21.593 4.095 16.482 1.00 95.75 223 THR A CA 1
ATOM 1664 C C . THR A 1 223 ? -20.583 3.703 17.551 1.00 95.75 223 THR A C 1
ATOM 1666 O O . THR A 1 223 ? -19.414 4.076 17.469 1.00 95.75 223 THR A O 1
ATOM 1669 N N . THR A 1 224 ? -21.028 2.971 18.562 1.00 97.81 224 THR A N 1
ATOM 1670 C CA . THR A 1 224 ? -20.186 2.557 19.686 1.00 97.81 224 THR A CA 1
ATOM 1671 C C . THR A 1 224 ? -19.338 1.342 19.314 1.00 97.81 224 THR A C 1
ATOM 1673 O O . THR A 1 224 ? -19.809 0.393 18.685 1.00 97.81 224 THR A O 1
ATOM 1676 N N . VAL A 1 225 ? -18.058 1.374 19.675 1.00 98.38 225 VAL A N 1
ATOM 1677 C CA . VAL A 1 225 ? -17.058 0.376 19.286 1.00 98.38 225 VAL A CA 1
ATOM 1678 C C . VAL A 1 225 ? -16.363 -0.172 20.526 1.00 98.38 225 VAL A C 1
ATOM 1680 O O . VAL A 1 225 ? -15.880 0.586 21.369 1.00 98.38 225 VAL A O 1
ATOM 1683 N N . ALA A 1 226 ? -16.271 -1.496 20.610 1.00 98.50 226 ALA A N 1
ATOM 1684 C CA . ALA A 1 226 ? -15.422 -2.202 21.556 1.00 98.50 226 ALA A CA 1
ATOM 1685 C C . ALA A 1 226 ? -14.241 -2.840 20.817 1.00 98.50 226 ALA A C 1
ATOM 1687 O O . ALA A 1 226 ? -14.441 -3.531 19.820 1.00 98.50 226 ALA A O 1
ATOM 1688 N N . VAL A 1 227 ? -13.013 -2.634 21.293 1.00 98.62 227 VAL A N 1
ATOM 1689 C CA . VAL A 1 227 ? -11.804 -3.209 20.677 1.00 98.62 227 VAL A CA 1
ATOM 1690 C C . VAL A 1 227 ? -11.257 -4.328 21.554 1.00 98.62 227 VAL A C 1
ATOM 1692 O O . VAL A 1 227 ? -10.832 -4.085 22.680 1.00 98.62 227 VAL A O 1
ATOM 1695 N N . VAL A 1 228 ? -11.218 -5.549 21.025 1.00 98.31 228 VAL A N 1
ATOM 1696 C CA . VAL A 1 228 ? -10.636 -6.730 21.672 1.00 98.31 228 VAL A CA 1
ATOM 1697 C C . VAL A 1 228 ? -9.224 -6.958 21.132 1.00 98.31 228 VAL A C 1
ATOM 1699 O O . VAL A 1 228 ? -9.004 -7.061 19.923 1.00 98.31 228 VAL A O 1
ATOM 1702 N N . GLY A 1 229 ? -8.244 -7.016 22.037 1.00 97.00 229 GLY A N 1
ATOM 1703 C CA . GLY A 1 229 ? -6.823 -6.941 21.686 1.00 97.00 229 GLY A CA 1
ATOM 1704 C C . GLY A 1 229 ? -6.298 -5.501 21.630 1.00 97.00 229 GLY A C 1
ATOM 1705 O O . GLY A 1 229 ? -5.340 -5.221 20.905 1.00 97.00 229 GLY A O 1
ATOM 1706 N N . ALA A 1 230 ? -6.905 -4.589 22.396 1.00 96.25 230 ALA A N 1
ATOM 1707 C CA . ALA A 1 230 ? -6.640 -3.149 22.359 1.00 96.25 230 ALA A CA 1
ATOM 1708 C C . ALA A 1 230 ? -5.179 -2.770 22.671 1.00 96.25 230 ALA A C 1
ATOM 1710 O O . ALA A 1 230 ? -4.670 -1.774 22.165 1.00 96.25 230 ALA A O 1
ATOM 1711 N N . THR A 1 231 ? -4.463 -3.578 23.457 1.00 95.56 231 THR A N 1
ATOM 1712 C CA . THR A 1 231 ? -3.052 -3.330 23.809 1.00 95.56 231 THR A CA 1
ATOM 1713 C C . THR A 1 231 ? -2.059 -3.741 22.718 1.00 95.56 231 THR A C 1
ATOM 1715 O O . THR A 1 231 ? -0.886 -3.367 22.778 1.00 95.56 231 THR A O 1
ATOM 1718 N N . GLY A 1 232 ? -2.500 -4.490 21.702 1.00 93.50 232 GLY A N 1
ATOM 1719 C CA . GLY A 1 232 ? -1.677 -4.848 20.549 1.00 93.50 232 GLY A CA 1
ATOM 1720 C C . GLY A 1 232 ? -1.440 -3.660 19.613 1.00 93.50 232 GLY A C 1
ATOM 1721 O O . GLY A 1 232 ? -2.202 -2.701 19.602 1.00 93.50 232 GLY A O 1
ATOM 1722 N N . ARG A 1 233 ? -0.412 -3.736 18.754 1.00 91.88 233 ARG A N 1
ATOM 1723 C CA . ARG A 1 233 ? -0.078 -2.646 17.807 1.00 91.88 233 ARG A CA 1
ATOM 1724 C C . ARG A 1 233 ? -1.262 -2.215 16.933 1.00 91.88 233 ARG A C 1
ATOM 1726 O O . ARG A 1 233 ? -1.451 -1.025 16.716 1.00 91.88 233 ARG A O 1
ATOM 1733 N N . MET A 1 234 ? -2.031 -3.180 16.418 1.00 93.62 234 MET A N 1
ATOM 1734 C CA . MET A 1 234 ? -3.215 -2.886 15.605 1.00 93.62 234 MET A CA 1
ATOM 1735 C C . MET A 1 234 ? -4.379 -2.382 16.467 1.00 93.62 234 MET A C 1
ATOM 1737 O O . MET A 1 234 ? -5.041 -1.433 16.072 1.00 93.62 234 MET A O 1
ATOM 1741 N N . GLY A 1 235 ? -4.583 -2.956 17.658 1.00 96.38 235 GLY A N 1
ATOM 1742 C CA . GLY A 1 235 ? -5.588 -2.486 18.616 1.00 96.38 235 GLY A CA 1
ATOM 1743 C C . GLY A 1 235 ? -5.384 -1.024 18.995 1.00 96.38 235 GLY A C 1
ATOM 1744 O O . GLY A 1 235 ? -6.303 -0.232 18.845 1.00 96.38 235 GLY A O 1
ATOM 1745 N N . GLN A 1 236 ? -4.155 -0.640 19.348 1.00 97.06 236 GLN A N 1
ATOM 1746 C CA . GLN A 1 236 ? -3.798 0.744 19.670 1.00 97.06 236 GLN A CA 1
ATOM 1747 C C . GLN A 1 236 ? -4.073 1.701 18.507 1.00 97.06 236 GLN A C 1
ATOM 1749 O O . GLN A 1 236 ? -4.588 2.793 18.727 1.00 97.06 236 GLN A O 1
ATOM 1754 N N . LEU A 1 237 ? -3.747 1.295 17.273 1.00 96.44 237 LEU A N 1
ATOM 1755 C CA . LEU A 1 237 ? -4.030 2.093 16.081 1.00 96.44 237 LEU A CA 1
ATOM 1756 C C . LEU A 1 237 ? -5.540 2.273 15.879 1.00 96.44 237 LEU A C 1
ATOM 1758 O O . LEU A 1 237 ? -5.990 3.390 15.651 1.00 96.44 237 LEU A O 1
ATOM 1762 N N . ILE A 1 238 ? -6.324 1.198 15.989 1.00 97.62 238 ILE A N 1
ATOM 1763 C CA . ILE A 1 238 ? -7.781 1.263 15.831 1.00 97.62 238 ILE A CA 1
ATOM 1764 C C . ILE A 1 238 ? -8.406 2.122 16.933 1.00 97.62 238 ILE A C 1
ATOM 1766 O O . ILE A 1 238 ? -9.209 2.990 16.613 1.00 97.62 238 ILE A O 1
ATOM 1770 N N . SER A 1 239 ? -8.011 1.945 18.197 1.00 98.00 239 SER A N 1
ATOM 1771 C CA . SER A 1 239 ? -8.489 2.775 19.309 1.00 98.00 239 SER A CA 1
ATOM 1772 C C . SER A 1 239 ? -8.219 4.260 19.056 1.00 98.00 239 SER A C 1
ATOM 1774 O O . SER A 1 239 ? -9.139 5.061 19.169 1.00 98.00 239 SER A O 1
ATOM 1776 N N . GLN A 1 240 ? -7.009 4.623 18.612 1.00 97.25 240 GLN A N 1
ATOM 1777 C CA . GLN A 1 240 ? -6.669 6.012 18.266 1.00 97.25 240 GLN A CA 1
ATOM 1778 C C . GLN A 1 240 ? -7.528 6.560 17.118 1.00 97.25 240 GLN A C 1
ATOM 1780 O O . GLN A 1 240 ? -7.980 7.701 17.179 1.00 97.25 240 GLN A O 1
ATOM 1785 N N . ILE A 1 241 ? -7.768 5.758 16.076 1.00 97.38 241 ILE A N 1
ATOM 1786 C CA . ILE A 1 241 ? -8.614 6.148 14.938 1.00 97.38 241 ILE A CA 1
ATOM 1787 C C . ILE A 1 241 ? -10.064 6.358 15.386 1.00 97.38 241 ILE A C 1
ATOM 1789 O O . ILE A 1 241 ? -10.702 7.319 14.960 1.00 97.38 241 ILE A O 1
ATOM 1793 N N . VAL A 1 242 ? -10.585 5.474 16.241 1.00 97.44 242 VAL A N 1
ATOM 1794 C CA . VAL A 1 242 ? -11.944 5.580 16.785 1.00 97.44 242 VAL A CA 1
ATOM 1795 C C . VAL A 1 242 ? -12.068 6.824 17.666 1.00 97.44 242 VAL A C 1
ATOM 1797 O O . VAL A 1 242 ? -12.994 7.599 17.467 1.00 97.44 242 VAL A O 1
ATOM 1800 N N . GLU A 1 243 ? -11.122 7.066 18.576 1.00 96.19 243 GLU A N 1
ATOM 1801 C CA . GLU A 1 243 ? -11.106 8.247 19.454 1.00 96.19 243 GLU A CA 1
ATOM 1802 C C . GLU A 1 243 ? -10.990 9.573 18.685 1.00 96.19 243 GLU A C 1
ATOM 1804 O O . GLU A 1 243 ? -11.540 10.588 19.111 1.00 96.19 243 GLU A O 1
ATOM 1809 N N . ALA A 1 244 ? -10.278 9.579 17.555 1.00 95.81 244 ALA A N 1
ATOM 1810 C CA . ALA A 1 244 ? -10.146 10.750 16.691 1.00 95.81 244 ALA A CA 1
ATOM 1811 C C . ALA A 1 244 ? -11.353 10.962 15.755 1.00 95.81 244 ALA A C 1
ATOM 1813 O O . ALA A 1 244 ? -11.460 12.016 15.120 1.00 95.81 244 ALA A O 1
ATOM 1814 N N . SER A 1 245 ? -12.246 9.976 15.635 1.00 94.75 245 SER A N 1
ATOM 1815 C CA . SER A 1 245 ? -13.397 10.025 14.737 1.00 94.75 245 SER A CA 1
ATOM 1816 C C . SER A 1 245 ? -14.571 10.793 15.346 1.00 94.75 245 SER A C 1
ATOM 1818 O O . SER A 1 245 ? -14.795 10.792 16.550 1.00 94.75 245 SER A O 1
ATOM 1820 N N . THR A 1 246 ? -15.381 11.415 14.490 1.00 94.25 246 THR A N 1
ATOM 1821 C CA . THR A 1 246 ? -16.691 11.970 14.870 1.00 94.25 246 THR A CA 1
ATOM 1822 C C . THR A 1 246 ? -17.846 10.995 14.618 1.00 94.25 246 THR A C 1
ATOM 1824 O O . THR A 1 246 ? -18.976 11.276 15.011 1.00 94.25 246 THR A O 1
ATOM 1827 N N . GLU A 1 247 ? -17.590 9.865 13.950 1.00 95.31 247 GLU A N 1
ATOM 1828 C CA . GLU A 1 247 ? -18.599 8.856 13.589 1.00 95.31 247 GLU A CA 1
ATOM 1829 C C . GLU A 1 247 ? -18.688 7.717 14.614 1.00 95.31 247 GLU A C 1
ATOM 1831 O O . GLU A 1 247 ? -19.743 7.087 14.750 1.00 95.31 247 GLU A O 1
ATOM 1836 N N . PHE A 1 248 ? -17.586 7.455 15.319 1.00 97.19 248 PHE A N 1
ATOM 1837 C CA . PHE A 1 248 ? -17.424 6.319 16.218 1.00 97.19 248 PHE A CA 1
ATOM 1838 C C . PHE A 1 248 ? -17.073 6.769 17.636 1.00 97.19 248 PHE A C 1
ATOM 1840 O O . PHE A 1 248 ? -16.464 7.816 17.829 1.00 97.19 248 PHE A O 1
ATOM 1847 N N . GLU A 1 249 ? -17.446 5.960 18.622 1.00 97.44 249 GLU A N 1
ATOM 1848 C CA . GLU A 1 249 ? -17.131 6.182 20.034 1.00 97.44 249 GLU A CA 1
ATOM 1849 C C . GLU A 1 249 ? -16.531 4.907 20.631 1.00 97.44 249 GLU A C 1
ATOM 1851 O O . GLU A 1 249 ? -17.139 3.841 20.554 1.00 97.44 249 GLU A O 1
ATOM 1856 N N . LEU A 1 250 ? -15.339 5.000 21.225 1.00 97.69 250 LEU A N 1
ATOM 1857 C CA . LEU A 1 250 ? -14.692 3.869 21.890 1.00 97.69 250 LEU A CA 1
ATOM 1858 C C . LEU A 1 250 ? -15.304 3.677 23.283 1.00 97.69 250 LEU A C 1
ATOM 1860 O O . LEU A 1 250 ? -15.051 4.476 24.182 1.00 97.69 250 LEU A O 1
ATOM 1864 N N . VAL A 1 251 ? -16.093 2.616 23.468 1.00 97.75 251 VAL A N 1
ATOM 1865 C CA . VAL A 1 251 ? -16.799 2.348 24.739 1.00 97.75 251 VAL A CA 1
ATOM 1866 C C . VAL A 1 251 ? -16.138 1.263 25.583 1.00 97.75 251 VAL A C 1
ATOM 1868 O O . VAL A 1 251 ? -16.331 1.233 26.796 1.00 97.75 251 VAL A O 1
ATOM 1871 N N . ALA A 1 252 ? -15.331 0.399 24.964 1.00 97.50 252 ALA A N 1
ATOM 1872 C CA . ALA A 1 252 ? -14.572 -0.632 25.661 1.00 97.50 252 ALA A CA 1
ATOM 1873 C C . ALA A 1 252 ? -13.251 -0.941 24.941 1.00 97.50 252 ALA A C 1
ATOM 1875 O O . ALA A 1 252 ? -13.158 -0.914 23.712 1.00 97.50 252 ALA A O 1
ATOM 1876 N N . SER A 1 253 ? -12.216 -1.243 25.718 1.00 97.81 253 SER A N 1
ATOM 1877 C CA . SER A 1 253 ? -10.900 -1.669 25.237 1.00 97.81 253 SER A CA 1
ATOM 1878 C C . SER A 1 253 ? -10.444 -2.847 26.080 1.00 97.81 253 SER A C 1
ATOM 1880 O O . SER A 1 253 ? -10.138 -2.659 27.251 1.00 97.81 253 SER A O 1
ATOM 1882 N N . LEU A 1 254 ? -10.435 -4.039 25.487 1.00 98.12 254 LEU A N 1
ATOM 1883 C CA . LEU A 1 254 ? -10.173 -5.296 26.180 1.00 98.12 254 LEU A CA 1
ATOM 1884 C C . LEU A 1 254 ? -8.776 -5.823 25.831 1.00 98.12 254 LEU A C 1
ATOM 1886 O O . LEU A 1 254 ? -8.368 -5.828 24.658 1.00 98.12 254 LEU A O 1
ATOM 1890 N N . ASP A 1 255 ? -8.061 -6.318 26.837 1.00 96.19 255 ASP A N 1
ATOM 1891 C CA . ASP A 1 255 ? -6.840 -7.109 26.705 1.00 96.19 255 ASP A CA 1
ATOM 1892 C C . ASP A 1 255 ? -7.029 -8.569 27.167 1.00 96.19 255 ASP A C 1
ATOM 1894 O O . ASP A 1 255 ? -8.145 -9.072 27.252 1.00 96.19 255 ASP A O 1
ATOM 1898 N N . SER A 1 256 ? -5.936 -9.314 27.367 1.00 93.88 256 SER A N 1
ATOM 1899 C CA . SER A 1 256 ? -5.992 -10.733 27.741 1.00 93.88 256 SER A CA 1
ATOM 1900 C C . SER A 1 256 ? -6.455 -11.009 29.178 1.00 93.88 256 SER A C 1
ATOM 1902 O O . SER A 1 256 ? -6.569 -12.179 29.545 1.00 93.88 256 SER A O 1
ATOM 1904 N N . LYS A 1 257 ? -6.649 -9.978 30.004 1.00 94.81 257 LYS A N 1
ATOM 1905 C CA . LYS A 1 257 ? -7.094 -10.083 31.401 1.00 94.81 257 LYS A CA 1
ATOM 1906 C C . LYS A 1 257 ? -8.568 -9.737 31.586 1.00 94.81 257 LYS A C 1
ATOM 1908 O O . LYS A 1 257 ? -9.106 -10.052 32.644 1.00 94.81 257 LYS A O 1
ATOM 1913 N N . ASP A 1 258 ? -9.172 -9.091 30.597 1.00 96.25 258 ASP A N 1
ATOM 1914 C CA . ASP A 1 258 ? -10.559 -8.642 30.642 1.00 96.25 258 ASP A CA 1
ATOM 1915 C C . ASP A 1 258 ? -11.512 -9.761 30.202 1.00 96.25 258 ASP A C 1
ATOM 1917 O O . ASP A 1 258 ? -11.125 -10.701 29.496 1.00 96.25 258 ASP A O 1
ATOM 1921 N N . GLU A 1 259 ? -12.772 -9.674 30.623 1.00 96.62 259 GLU A N 1
ATOM 1922 C CA . GLU A 1 259 ? -13.790 -10.652 30.247 1.00 96.62 259 GLU A CA 1
ATOM 1923 C C . GLU A 1 259 ? -14.501 -10.208 28.963 1.00 96.62 259 GLU A C 1
ATOM 1925 O O . GLU A 1 259 ? -14.779 -9.030 28.759 1.00 96.62 259 GLU A O 1
ATOM 1930 N N . LEU A 1 260 ? -14.867 -11.152 28.083 1.00 96.75 260 LEU A N 1
ATOM 1931 C CA . LEU A 1 260 ? -15.582 -10.813 26.840 1.00 96.75 260 LEU A CA 1
ATOM 1932 C C . LEU A 1 260 ? -16.932 -10.126 27.092 1.00 96.75 260 LEU A C 1
ATOM 1934 O O . LEU A 1 260 ? -17.435 -9.446 26.206 1.00 96.75 260 LEU A O 1
ATOM 1938 N N . SER A 1 261 ? -17.514 -10.262 28.285 1.00 97.12 261 SER A N 1
ATOM 1939 C CA . SER A 1 261 ? -18.716 -9.520 28.674 1.00 97.12 261 SER A CA 1
ATOM 1940 C C . SER A 1 261 ? -18.516 -8.006 28.697 1.00 97.12 261 SER A C 1
ATOM 1942 O O . SER A 1 261 ? -19.491 -7.276 28.541 1.00 97.12 261 SER A O 1
ATOM 1944 N N . ASP A 1 262 ? -17.280 -7.524 28.833 1.00 96.62 262 ASP A N 1
ATOM 1945 C CA . ASP A 1 262 ? -16.978 -6.093 28.907 1.00 96.62 262 ASP A CA 1
ATOM 1946 C C . ASP A 1 262 ? -17.162 -5.383 27.556 1.00 96.62 262 ASP A C 1
ATOM 1948 O O . ASP A 1 262 ? -17.266 -4.159 27.509 1.00 96.62 262 ASP A O 1
ATOM 1952 N N . MET A 1 263 ? -17.251 -6.130 26.446 1.00 96.31 263 MET A N 1
ATOM 1953 C CA . MET A 1 263 ? -17.571 -5.562 25.130 1.00 96.31 263 MET A CA 1
ATOM 1954 C C . MET A 1 263 ? -19.078 -5.397 24.888 1.00 96.31 263 MET A C 1
ATOM 1956 O O . MET A 1 263 ? -19.476 -4.764 23.908 1.00 96.31 263 MET A O 1
ATOM 1960 N N . LEU A 1 264 ? -19.925 -5.986 25.742 1.00 95.19 264 LEU A N 1
ATOM 1961 C CA . LEU A 1 264 ? -21.374 -5.962 25.562 1.00 95.19 264 LEU A CA 1
ATOM 1962 C C . LEU A 1 264 ? -21.921 -4.533 25.657 1.00 95.19 264 LEU A C 1
ATOM 1964 O O . LEU A 1 264 ? -21.516 -3.739 26.501 1.00 95.19 264 LEU A O 1
ATOM 1968 N N . GLY A 1 265 ? -22.892 -4.227 24.796 1.00 90.00 265 GLY A N 1
ATOM 1969 C CA . GLY A 1 265 ? -23.496 -2.897 24.695 1.00 90.00 265 GLY A CA 1
ATOM 1970 C C . GLY A 1 265 ? -22.857 -1.991 23.641 1.00 90.00 265 GLY A C 1
ATOM 1971 O O . GLY A 1 265 ? -23.439 -0.952 23.344 1.00 90.00 265 GLY A O 1
ATOM 1972 N N . ALA A 1 266 ? -21.726 -2.388 23.045 1.00 96.31 266 ALA A N 1
ATOM 1973 C CA . ALA A 1 266 ? -21.219 -1.748 21.833 1.00 96.31 266 ALA A CA 1
ATOM 1974 C C . ALA A 1 266 ? -21.998 -2.203 20.583 1.00 96.31 266 ALA A C 1
ATOM 1976 O O . ALA A 1 266 ? -22.471 -3.338 20.506 1.00 96.31 266 ALA A O 1
ATOM 1977 N N . ASP A 1 267 ? -22.082 -1.339 19.572 1.00 95.50 267 ASP A N 1
ATOM 1978 C CA . ASP A 1 267 ? -22.674 -1.670 18.270 1.00 95.50 267 ASP A CA 1
ATOM 1979 C C . ASP A 1 267 ? -21.745 -2.577 17.444 1.00 95.50 267 ASP A C 1
ATOM 1981 O O . ASP A 1 267 ? -22.201 -3.464 16.715 1.00 95.50 267 ASP A O 1
ATOM 1985 N N . ILE A 1 268 ? -20.430 -2.346 17.553 1.00 97.81 268 ILE A N 1
ATOM 1986 C CA . ILE A 1 268 ? -19.387 -3.081 16.829 1.00 97.81 268 ILE A CA 1
ATOM 1987 C C . ILE A 1 268 ? -18.354 -3.640 17.810 1.00 97.81 268 ILE A C 1
ATOM 1989 O O . ILE A 1 268 ? -17.757 -2.893 18.586 1.00 97.81 268 ILE A O 1
ATOM 1993 N N . ALA A 1 269 ? -18.069 -4.937 17.703 1.00 98.31 269 ALA A N 1
ATOM 1994 C CA . ALA A 1 269 ? -16.877 -5.550 18.280 1.00 98.31 269 ALA A CA 1
ATOM 1995 C C . ALA A 1 269 ? -15.760 -5.619 17.226 1.00 98.31 269 ALA A C 1
ATOM 1997 O O . ALA A 1 269 ? -15.949 -6.163 16.139 1.00 98.31 269 ALA A O 1
ATOM 1998 N N . VAL A 1 270 ? -14.581 -5.085 17.530 1.00 98.56 270 VAL A N 1
ATOM 1999 C CA . VAL A 1 270 ? -13.384 -5.214 16.694 1.00 98.56 270 VAL A CA 1
ATOM 2000 C C . VAL A 1 270 ? -12.476 -6.278 17.292 1.00 98.56 270 VAL A C 1
ATOM 2002 O O . VAL A 1 270 ? -12.022 -6.137 18.422 1.00 98.56 270 VAL A O 1
ATOM 2005 N N . ASP A 1 271 ? -12.162 -7.311 16.520 1.00 98.19 271 ASP A N 1
ATOM 2006 C CA . ASP A 1 271 ? -11.242 -8.376 16.907 1.00 98.19 271 ASP A CA 1
ATOM 2007 C C . ASP A 1 271 ? -9.895 -8.227 16.191 1.00 98.19 271 ASP A C 1
ATOM 2009 O O . ASP A 1 271 ? -9.777 -8.418 14.977 1.00 98.19 271 ASP A O 1
ATOM 2013 N N . VAL A 1 272 ? -8.867 -7.888 16.968 1.00 96.88 272 VAL A N 1
ATOM 2014 C CA . VAL A 1 272 ? -7.459 -7.834 16.544 1.00 96.88 272 VAL A CA 1
ATOM 2015 C C . VAL A 1 272 ? -6.569 -8.585 17.535 1.00 96.88 272 VAL A C 1
ATOM 2017 O O . VAL A 1 272 ? -5.493 -8.135 17.936 1.00 96.88 272 VAL A O 1
ATOM 2020 N N . THR A 1 273 ? -7.046 -9.762 17.938 1.00 95.81 273 THR A N 1
ATOM 2021 C CA . THR A 1 273 ? -6.377 -10.696 18.846 1.00 95.81 273 THR A CA 1
ATOM 2022 C C . THR A 1 273 ? -5.453 -11.679 18.108 1.00 95.81 273 THR A C 1
ATOM 2024 O O . THR A 1 273 ? -5.068 -11.480 16.952 1.00 95.81 273 THR A O 1
ATOM 2027 N N . LEU A 1 274 ? -5.064 -12.766 18.782 1.00 92.50 274 LEU A N 1
ATOM 2028 C CA . LEU A 1 274 ? -4.283 -13.860 18.209 1.00 92.50 274 LEU A CA 1
ATOM 2029 C C . LEU A 1 274 ? -5.180 -14.853 17.442 1.00 92.50 274 LEU A C 1
ATOM 2031 O O . LEU A 1 274 ? -6.315 -15.088 17.861 1.00 92.50 274 LEU A O 1
ATOM 2035 N N . PRO A 1 275 ? -4.663 -15.550 16.407 1.00 90.12 275 PRO A N 1
ATOM 2036 C CA . PRO A 1 275 ? -5.447 -16.504 15.606 1.00 90.12 275 PRO A CA 1
ATOM 2037 C C . PRO A 1 275 ? -6.135 -17.635 16.390 1.00 90.12 275 PRO A C 1
ATOM 2039 O O . PRO A 1 275 ? -7.097 -18.226 15.902 1.00 90.12 275 PRO A O 1
ATOM 2042 N N . ALA A 1 276 ? -5.624 -17.971 17.580 1.00 90.94 276 ALA A N 1
ATOM 2043 C CA . ALA A 1 276 ? -6.200 -18.986 18.463 1.00 90.94 276 ALA A CA 1
ATOM 2044 C C . ALA A 1 276 ? -7.364 -18.463 19.328 1.00 90.94 276 ALA A C 1
ATOM 2046 O O . ALA A 1 276 ? -8.149 -19.262 19.824 1.00 90.94 276 ALA A O 1
ATOM 2047 N N . VAL A 1 277 ? -7.467 -17.143 19.515 1.00 94.81 277 VAL A N 1
ATOM 2048 C CA . VAL A 1 277 ? -8.456 -16.484 20.389 1.00 94.81 277 VAL A CA 1
ATOM 2049 C C . VAL A 1 277 ? -9.622 -15.924 19.574 1.00 94.81 277 VAL A C 1
ATOM 2051 O O . VAL A 1 277 ? -10.774 -16.037 19.983 1.00 94.81 277 VAL A O 1
ATOM 2054 N N . SER A 1 278 ? -9.316 -15.396 18.389 1.00 96.19 278 SER A N 1
ATOM 2055 C CA . SER A 1 278 ? -10.245 -14.726 17.474 1.00 96.19 278 SER A CA 1
ATOM 2056 C C . SER A 1 278 ? -11.571 -15.463 17.257 1.00 96.19 278 SER A C 1
ATOM 2058 O O . SER A 1 278 ? -12.637 -14.860 17.348 1.00 96.19 278 SER A O 1
ATOM 2060 N N . GLN A 1 279 ? -11.541 -16.787 17.066 1.00 94.38 279 GLN A N 1
ATOM 2061 C CA . GLN A 1 279 ? -12.767 -17.566 16.868 1.00 94.38 279 GLN A CA 1
ATOM 2062 C C . GLN A 1 279 ? -13.735 -17.451 18.059 1.00 94.38 279 GLN A C 1
ATOM 2064 O O . GLN A 1 279 ? -14.929 -17.255 17.849 1.00 94.38 279 GLN A O 1
ATOM 2069 N N . GLY A 1 280 ? -13.232 -17.523 19.294 1.00 95.06 280 GLY A N 1
ATOM 2070 C CA . GLY A 1 280 ? -14.064 -17.393 20.492 1.00 95.06 280 GLY A CA 1
ATOM 2071 C C . GLY A 1 280 ? -14.646 -15.988 20.656 1.00 95.06 280 GLY A C 1
ATOM 2072 O O . GLY A 1 280 ? -15.802 -15.849 21.047 1.00 95.06 280 GLY A O 1
ATOM 2073 N N . VAL A 1 281 ? -13.879 -14.952 20.295 1.00 96.62 281 VAL A N 1
ATOM 2074 C CA . VAL A 1 281 ? -14.341 -13.552 20.308 1.00 96.62 281 VAL A CA 1
ATOM 2075 C C . VAL A 1 281 ? -15.499 -13.362 19.330 1.00 96.62 281 VAL A C 1
ATOM 2077 O O . VAL A 1 281 ? -16.550 -12.849 19.712 1.00 96.62 281 VAL A O 1
ATOM 2080 N N . VAL A 1 282 ? -15.329 -13.821 18.085 1.00 95.81 282 VAL A N 1
ATOM 2081 C CA . VAL A 1 282 ? -16.358 -13.714 17.040 1.00 95.81 282 VAL A CA 1
ATOM 2082 C C . VAL A 1 282 ? -17.611 -14.494 17.427 1.00 95.81 282 VAL A C 1
ATOM 2084 O O . VAL A 1 282 ? -18.710 -13.955 17.341 1.00 95.81 282 VAL A O 1
ATOM 2087 N N . GLU A 1 283 ? -17.467 -15.739 17.889 1.00 93.56 283 GLU A N 1
ATOM 2088 C CA . GLU A 1 283 ? -18.603 -16.564 18.318 1.00 93.56 283 GLU A CA 1
ATOM 2089 C C . GLU A 1 283 ? -19.387 -15.905 19.462 1.00 93.56 283 GLU A C 1
ATOM 2091 O O . GLU A 1 283 ? -20.618 -15.867 19.416 1.00 93.56 283 GLU A O 1
ATOM 2096 N N . TYR A 1 284 ? -18.692 -15.336 20.452 1.00 95.75 284 TYR A N 1
ATOM 2097 C CA . TYR A 1 284 ? -19.335 -14.646 21.567 1.00 95.75 284 TYR A CA 1
ATOM 2098 C C . TYR A 1 284 ? -20.066 -13.377 21.111 1.00 95.75 284 TYR A C 1
ATOM 2100 O O . TYR A 1 284 ? -21.226 -13.186 21.472 1.00 95.75 284 TYR A O 1
ATOM 2108 N N . ALA A 1 285 ? -19.426 -12.519 20.311 1.00 95.12 285 ALA A N 1
ATOM 2109 C CA . ALA A 1 285 ? -20.033 -11.276 19.831 1.00 95.12 285 ALA A CA 1
ATOM 2110 C C . ALA A 1 285 ? -21.283 -11.546 18.974 1.00 95.12 285 ALA A C 1
ATOM 2112 O O . ALA A 1 285 ? -22.338 -10.945 19.189 1.00 95.12 285 ALA A O 1
ATOM 2113 N N . VAL A 1 286 ? -21.201 -12.527 18.070 1.00 92.56 286 VAL A N 1
ATOM 2114 C CA . VAL A 1 286 ? -22.323 -12.951 17.222 1.00 92.56 286 VAL A CA 1
ATOM 2115 C C . VAL A 1 286 ? -23.481 -13.504 18.057 1.00 92.56 286 VAL A C 1
ATOM 2117 O O . VAL A 1 286 ? -24.638 -13.177 17.786 1.00 92.56 286 VAL A O 1
ATOM 2120 N N . ALA A 1 287 ? -23.198 -14.310 19.087 1.00 91.81 287 ALA A N 1
ATOM 2121 C CA . ALA A 1 287 ? -24.226 -14.855 19.978 1.00 91.81 287 ALA A CA 1
ATOM 2122 C C . ALA A 1 287 ? -25.001 -13.766 20.745 1.00 91.81 287 ALA A C 1
ATOM 2124 O O . ALA A 1 287 ? -26.156 -13.982 21.108 1.00 91.81 287 ALA A O 1
ATOM 2125 N N . HIS A 1 288 ? -24.393 -12.593 20.944 1.00 93.12 288 HIS A N 1
ATOM 2126 C CA . HIS A 1 288 ? -25.005 -11.435 21.602 1.00 93.12 288 HIS A CA 1
ATOM 2127 C C . HIS A 1 288 ? -25.536 -10.382 20.616 1.00 93.12 288 HIS A C 1
ATOM 2129 O O . HIS A 1 288 ? -25.926 -9.293 21.030 1.00 93.12 288 HIS A O 1
ATOM 2135 N N . GLY A 1 289 ? -25.597 -10.701 19.318 1.00 91.50 289 GLY A N 1
ATOM 2136 C CA . GLY A 1 289 ? -26.209 -9.832 18.312 1.00 91.50 289 GLY A CA 1
ATOM 2137 C C . GLY A 1 289 ? -25.348 -8.649 17.864 1.00 91.50 289 GLY A C 1
ATOM 2138 O O . GLY A 1 289 ? -25.882 -7.726 17.255 1.00 91.50 289 GLY A O 1
ATOM 2139 N N . MET A 1 290 ? -24.045 -8.657 18.152 1.00 94.44 290 MET A N 1
ATOM 2140 C CA . MET A 1 290 ? -23.127 -7.580 17.770 1.00 94.44 290 MET A CA 1
ATOM 2141 C C . MET A 1 290 ? -22.555 -7.809 16.371 1.00 94.44 290 MET A C 1
ATOM 2143 O O . MET A 1 290 ? -22.190 -8.935 16.023 1.00 94.44 290 MET A O 1
ATOM 2147 N N . ASN A 1 291 ? -22.398 -6.734 15.597 1.00 96.56 291 ASN A N 1
ATOM 2148 C CA . ASN A 1 291 ? -21.618 -6.793 14.364 1.00 96.56 291 ASN A CA 1
ATOM 2149 C C . ASN A 1 291 ? -20.124 -6.852 14.690 1.00 96.56 291 ASN A C 1
ATOM 2151 O O . ASN A 1 291 ? -19.666 -6.240 15.657 1.00 96.56 291 ASN A O 1
ATOM 2155 N N . VAL A 1 292 ? -19.355 -7.578 13.878 1.00 97.88 292 VAL A N 1
ATOM 2156 C CA . VAL A 1 292 ? -17.945 -7.850 14.177 1.00 97.88 292 VAL A CA 1
ATOM 2157 C 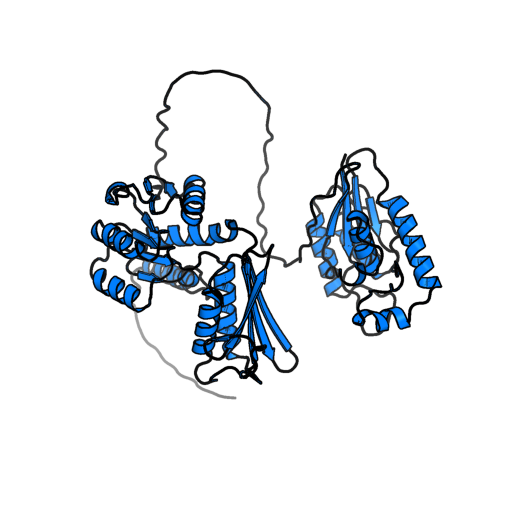C . VAL A 1 292 ? -17.042 -7.446 13.022 1.00 97.88 292 VAL A C 1
ATOM 2159 O O . VAL A 1 292 ? -17.248 -7.885 11.892 1.00 97.88 292 VAL A O 1
ATOM 2162 N N . LEU A 1 293 ? -16.013 -6.651 13.314 1.00 98.44 293 LEU A N 1
ATOM 2163 C CA . LEU A 1 293 ? -14.901 -6.387 12.405 1.00 98.44 293 LEU A CA 1
ATOM 2164 C C . LEU A 1 293 ? -13.695 -7.218 12.838 1.00 98.44 293 LEU A C 1
ATOM 2166 O O . LEU A 1 293 ? -13.121 -6.990 13.897 1.00 98.44 293 LEU A O 1
ATOM 2170 N N . VAL A 1 294 ? -13.272 -8.150 11.999 1.00 98.25 294 VAL A N 1
ATOM 2171 C CA . VAL A 1 294 ? -12.142 -9.037 12.264 1.00 98.25 294 VAL A CA 1
ATOM 2172 C C . VAL A 1 294 ? -10.927 -8.560 11.476 1.00 98.25 294 VAL A C 1
ATOM 2174 O O . VAL A 1 294 ? -10.902 -8.638 10.248 1.00 98.25 294 VAL A O 1
ATOM 2177 N N . GLY A 1 295 ? -9.906 -8.086 12.186 1.00 95.75 295 GLY A N 1
ATOM 2178 C CA . GLY A 1 295 ? -8.577 -7.796 11.642 1.00 95.75 295 GLY A CA 1
ATOM 2179 C C . GLY A 1 295 ? -7.549 -8.898 11.918 1.00 95.75 295 GLY A C 1
ATOM 2180 O O . GLY A 1 295 ? -6.428 -8.844 11.406 1.00 95.75 295 GLY A O 1
ATOM 2181 N N . THR A 1 296 ? -7.894 -9.897 12.735 1.00 93.94 296 THR A N 1
ATOM 2182 C CA . THR A 1 296 ? -7.016 -11.034 13.028 1.00 93.94 296 THR A CA 1
ATOM 2183 C C . THR A 1 296 ? -6.819 -11.928 11.804 1.00 93.94 296 THR A C 1
ATOM 2185 O O . THR A 1 296 ? -7.759 -12.293 11.101 1.00 93.94 296 THR A O 1
ATOM 2188 N N . SER A 1 297 ? -5.571 -12.318 11.546 1.00 87.31 297 SER A N 1
ATOM 2189 C CA . SER A 1 297 ? -5.219 -13.257 10.479 1.00 87.31 297 SER A CA 1
ATOM 2190 C C . SER A 1 297 ? -5.533 -14.716 10.856 1.00 87.31 297 SER A C 1
ATOM 2192 O O . SER A 1 297 ? -5.822 -15.038 12.006 1.00 87.31 297 SER A O 1
ATOM 2194 N N . GLY A 1 298 ? -5.460 -15.637 9.888 1.00 83.50 298 GLY A N 1
ATOM 2195 C CA . GLY A 1 298 ? -5.663 -17.075 10.141 1.00 83.50 298 GLY A CA 1
ATOM 2196 C C . GLY A 1 298 ? -7.117 -17.557 10.049 1.00 83.50 298 GLY A C 1
ATOM 2197 O O . GLY A 1 298 ? -7.424 -18.678 10.460 1.00 83.50 298 GLY A O 1
ATOM 2198 N N . TRP A 1 299 ? -8.009 -16.742 9.484 1.00 88.50 299 TRP A N 1
ATOM 2199 C CA . TRP A 1 299 ? -9.342 -17.169 9.055 1.00 88.50 299 TRP A CA 1
ATOM 2200 C C . TRP A 1 299 ? -9.245 -17.923 7.727 1.00 88.50 299 TRP A C 1
ATOM 2202 O O . TRP A 1 299 ? -9.171 -17.326 6.655 1.00 88.50 299 TRP A O 1
ATOM 2212 N N . THR A 1 300 ? -9.173 -19.252 7.811 1.00 86.19 300 THR A N 1
ATOM 2213 C CA . THR A 1 300 ? -9.143 -20.142 6.642 1.00 86.19 300 THR A CA 1
ATOM 2214 C C . THR A 1 300 ? -10.510 -20.200 5.961 1.00 86.19 300 THR A C 1
ATOM 2216 O O . THR A 1 300 ? -11.531 -19.902 6.579 1.00 86.19 300 THR A O 1
ATOM 2219 N N . GLY A 1 301 ? -10.550 -20.644 4.700 1.00 84.56 301 GLY A N 1
ATOM 2220 C CA . GLY A 1 301 ? -11.815 -20.846 3.983 1.00 84.56 301 GLY A CA 1
ATOM 2221 C C . GLY A 1 301 ? -12.779 -21.778 4.726 1.00 84.56 301 GLY A C 1
ATOM 2222 O O . GLY A 1 301 ? -13.970 -21.500 4.776 1.00 84.56 301 GLY A O 1
ATOM 2223 N N . GLU A 1 302 ? -12.265 -22.822 5.380 1.00 86.94 302 GLU A N 1
ATOM 2224 C CA . GLU A 1 302 ? -13.063 -23.724 6.222 1.00 86.94 302 GLU A CA 1
ATOM 2225 C C . GLU A 1 302 ? -13.693 -22.992 7.414 1.00 86.94 302 GLU A C 1
ATOM 2227 O O . GLU A 1 302 ? -14.900 -23.093 7.620 1.00 86.94 302 GLU A O 1
ATOM 2232 N N . ARG A 1 303 ? -12.908 -22.182 8.143 1.00 89.50 303 ARG A N 1
ATOM 2233 C CA . ARG A 1 303 ? -13.402 -21.379 9.277 1.00 89.50 303 ARG A CA 1
ATOM 2234 C C . ARG A 1 303 ? -14.451 -20.358 8.847 1.00 89.50 303 ARG A C 1
ATOM 2236 O O . ARG A 1 303 ? -15.436 -20.158 9.550 1.00 89.50 303 ARG A O 1
ATOM 2243 N N . ILE A 1 304 ? -14.242 -19.721 7.696 1.00 90.81 304 ILE A N 1
ATOM 2244 C CA . ILE A 1 304 ? -15.188 -18.757 7.125 1.00 90.81 304 ILE A CA 1
ATOM 2245 C C . ILE A 1 304 ? -16.497 -19.461 6.753 1.00 90.81 304 ILE A C 1
ATOM 2247 O O . ILE A 1 304 ? -17.560 -18.992 7.138 1.00 90.81 304 ILE A O 1
ATOM 2251 N N . GLN A 1 305 ? -16.436 -20.618 6.091 1.00 90.25 305 GLN A N 1
ATOM 2252 C CA . GLN A 1 305 ? -17.631 -21.393 5.738 1.00 90.25 305 GLN A CA 1
ATOM 2253 C C . GLN A 1 305 ? -18.377 -21.925 6.971 1.00 90.25 305 GLN A C 1
ATOM 2255 O O . GLN A 1 305 ? -19.607 -21.969 6.982 1.00 90.25 305 GLN A O 1
ATOM 2260 N N . ASP A 1 306 ? -17.654 -22.345 8.012 1.00 90.31 306 ASP A N 1
ATOM 2261 C CA . ASP A 1 306 ? -18.252 -22.719 9.297 1.00 90.31 306 ASP A CA 1
ATOM 2262 C C . ASP A 1 306 ? -18.986 -21.539 9.938 1.00 90.31 306 ASP A C 1
ATOM 2264 O O . ASP A 1 306 ? -20.118 -21.697 10.400 1.00 90.31 306 ASP A O 1
ATOM 2268 N N . LEU A 1 307 ? -18.370 -20.354 9.936 1.00 90.94 307 LEU A N 1
ATOM 2269 C CA . LEU A 1 307 ? -18.987 -19.127 10.430 1.00 90.94 307 LEU A CA 1
ATOM 2270 C C . LEU A 1 307 ? -20.237 -18.767 9.618 1.00 90.94 307 LEU A C 1
ATOM 2272 O O . LEU A 1 307 ? -21.292 -18.542 10.207 1.00 90.94 307 LEU A O 1
ATOM 2276 N N . GLU A 1 308 ? -20.146 -18.774 8.286 1.00 90.75 308 GLU A N 1
ATOM 2277 C CA . GLU A 1 308 ? -21.274 -18.529 7.381 1.00 90.75 308 GLU A CA 1
ATOM 2278 C C . GLU A 1 308 ? -22.447 -19.454 7.703 1.00 90.75 308 GLU A C 1
ATOM 2280 O O . GLU A 1 308 ? -23.564 -18.977 7.906 1.00 90.75 308 GLU A O 1
ATOM 2285 N N . ARG A 1 309 ? -22.204 -20.764 7.843 1.00 89.44 309 ARG A N 1
ATOM 2286 C CA . ARG A 1 309 ? -23.242 -21.738 8.219 1.00 89.44 309 ARG A CA 1
ATOM 2287 C C . ARG A 1 309 ? -23.895 -21.421 9.561 1.00 89.44 309 ARG A C 1
ATOM 2289 O O . ARG A 1 309 ? -25.102 -21.590 9.689 1.00 89.44 309 ARG A O 1
ATOM 2296 N N . ARG A 1 310 ? -23.123 -20.976 10.556 1.00 85.00 310 ARG A N 1
ATOM 2297 C CA . ARG A 1 310 ? -23.640 -20.669 11.901 1.00 85.00 310 ARG A CA 1
ATOM 2298 C C . ARG A 1 310 ? -24.484 -19.403 11.941 1.00 85.00 310 ARG A C 1
ATOM 2300 O O . ARG A 1 310 ? -25.445 -19.352 12.700 1.00 85.00 310 ARG A O 1
ATOM 2307 N N . ILE A 1 311 ? -24.134 -18.395 11.144 1.00 85.88 311 ILE A N 1
ATOM 2308 C CA . ILE A 1 311 ? -24.890 -17.136 11.096 1.00 85.88 311 ILE A CA 1
ATOM 2309 C C . ILE A 1 311 ? -26.005 -17.150 10.048 1.00 85.88 311 ILE A C 1
ATOM 2311 O O . ILE A 1 311 ? -26.855 -16.259 10.041 1.00 85.88 311 ILE A O 1
ATOM 2315 N N . THR A 1 312 ? -26.041 -18.174 9.189 1.00 75.12 312 THR A N 1
ATOM 2316 C CA . THR A 1 312 ? -27.132 -18.412 8.238 1.00 75.12 312 THR A CA 1
ATOM 2317 C C . THR A 1 312 ? -28.450 -18.548 9.008 1.00 75.12 312 THR A C 1
ATOM 2319 O O . THR A 1 312 ? -28.689 -19.540 9.689 1.00 75.12 312 THR A O 1
ATOM 2322 N N . GLY A 1 313 ? -29.304 -17.524 8.915 1.00 69.19 313 GLY A N 1
ATOM 2323 C CA . GLY A 1 313 ? -30.586 -17.435 9.628 1.00 69.19 313 GLY A CA 1
ATOM 2324 C C . GLY A 1 313 ? -30.659 -16.309 10.666 1.00 69.19 313 GLY A C 1
ATOM 2325 O O . GLY A 1 313 ? -31.757 -15.854 10.978 1.00 69.19 313 GLY A O 1
ATOM 2326 N N . ASN A 1 314 ? -29.521 -15.787 11.137 1.00 75.00 314 ASN A N 1
ATOM 2327 C CA . ASN A 1 314 ? -29.468 -14.579 11.958 1.00 75.00 314 ASN A CA 1
ATOM 2328 C C . ASN A 1 314 ? -29.217 -13.349 11.071 1.00 75.00 314 ASN A C 1
ATOM 2330 O O . ASN A 1 314 ? -28.104 -12.839 10.965 1.00 75.00 314 ASN A O 1
ATOM 2334 N N . LEU A 1 315 ? -30.280 -12.866 10.420 1.00 66.81 315 LEU A N 1
ATOM 2335 C CA . LEU A 1 315 ? -30.232 -11.724 9.495 1.00 66.81 315 LEU A CA 1
ATOM 2336 C C . LEU A 1 315 ? -29.980 -10.369 10.180 1.00 66.81 315 LEU A C 1
ATOM 2338 O O . LEU A 1 315 ? -30.072 -9.338 9.518 1.00 66.81 315 LEU A O 1
ATOM 2342 N N . ALA A 1 316 ? -29.717 -10.339 11.488 1.00 79.50 316 ALA A N 1
ATOM 2343 C CA . ALA A 1 316 ? -29.429 -9.111 12.220 1.00 79.50 316 ALA A CA 1
ATOM 2344 C C . ALA A 1 316 ? -27.924 -8.839 12.368 1.00 79.50 316 ALA A C 1
ATOM 2346 O O . ALA A 1 316 ? -27.560 -7.690 12.608 1.00 79.50 316 ALA A O 1
ATOM 2347 N N . VAL A 1 317 ? -27.068 -9.854 12.186 1.00 89.50 317 VAL A N 1
ATOM 2348 C CA . VAL A 1 317 ? -25.627 -9.768 12.467 1.00 89.50 317 VAL A CA 1
ATOM 2349 C C . VAL A 1 317 ? -24.793 -9.834 11.187 1.00 89.50 317 VAL A C 1
ATOM 2351 O O . VAL A 1 317 ? -25.086 -10.599 10.264 1.00 89.50 317 VAL A O 1
ATOM 2354 N N . GLY A 1 318 ? -23.737 -9.027 11.140 1.00 94.25 318 GLY A N 1
ATOM 2355 C CA . GLY A 1 318 ? -22.710 -9.036 10.108 1.00 94.25 318 GLY A CA 1
ATOM 2356 C C . GLY A 1 318 ? -21.312 -9.249 10.681 1.00 94.25 318 GLY A C 1
ATOM 2357 O O . GLY A 1 318 ? -20.960 -8.666 11.705 1.00 94.25 318 GLY A O 1
ATOM 2358 N N . VAL A 1 319 ? -20.503 -10.051 9.991 1.00 96.44 319 VAL A N 1
ATOM 2359 C CA . VAL A 1 319 ? -19.079 -10.238 10.286 1.00 96.44 319 VAL A CA 1
ATOM 2360 C C . VAL A 1 319 ? -18.263 -9.817 9.070 1.00 96.44 319 VAL A C 1
ATOM 2362 O O . VAL A 1 319 ? -18.401 -10.392 7.992 1.00 96.44 319 VAL A O 1
ATOM 2365 N N . VAL A 1 320 ? -17.405 -8.816 9.239 1.00 97.06 320 VAL A N 1
ATOM 2366 C CA . VAL A 1 320 ? -16.522 -8.291 8.194 1.00 97.06 320 VAL A CA 1
ATOM 2367 C C . VAL A 1 320 ? -15.092 -8.712 8.513 1.00 97.06 320 VAL A C 1
ATOM 2369 O O . VAL A 1 320 ? -14.540 -8.312 9.530 1.00 97.06 320 VAL A O 1
ATOM 2372 N N . ILE A 1 321 ? -14.476 -9.523 7.656 1.00 96.69 321 ILE A N 1
ATOM 2373 C CA . ILE A 1 321 ? -13.129 -10.070 7.854 1.00 96.69 321 ILE A CA 1
ATOM 2374 C C . ILE A 1 321 ? -12.158 -9.380 6.900 1.00 96.69 321 ILE A C 1
ATOM 2376 O O . ILE A 1 321 ? -12.202 -9.601 5.689 1.00 96.69 321 ILE A O 1
ATOM 2380 N N . ILE A 1 322 ? -11.246 -8.573 7.444 1.00 95.31 322 ILE A N 1
ATOM 2381 C CA . ILE A 1 322 ? -10.274 -7.785 6.682 1.00 95.31 322 ILE A CA 1
ATOM 2382 C C . ILE A 1 322 ? -8.848 -8.225 7.043 1.00 95.31 322 ILE A C 1
ATOM 2384 O O . ILE A 1 322 ? -8.269 -7.743 8.014 1.00 95.31 322 ILE A O 1
ATOM 2388 N N . PRO A 1 323 ? -8.227 -9.114 6.245 1.00 84.94 323 PRO A N 1
ATOM 2389 C CA . PRO A 1 323 ? -6.876 -9.606 6.526 1.00 84.94 323 PRO A CA 1
ATOM 2390 C C . PRO A 1 323 ? -5.785 -8.554 6.268 1.00 84.94 323 PRO A C 1
ATOM 2392 O O . PRO A 1 323 ? -4.649 -8.717 6.710 1.00 84.94 323 PRO A O 1
ATOM 2395 N N . ASN A 1 324 ? -6.107 -7.497 5.516 1.00 90.94 324 ASN A N 1
ATOM 2396 C CA . ASN A 1 324 ? -5.210 -6.392 5.207 1.00 90.94 324 ASN A CA 1
ATOM 2397 C C . ASN A 1 324 ? -6.020 -5.102 5.015 1.00 90.94 324 ASN A C 1
ATOM 2399 O O . ASN A 1 324 ? -6.810 -4.999 4.079 1.00 90.94 324 ASN A O 1
ATOM 2403 N N . PHE A 1 325 ? -5.796 -4.120 5.889 1.00 95.31 325 PHE A N 1
ATOM 2404 C CA . PHE A 1 325 ? -6.469 -2.819 5.851 1.00 95.31 325 PHE A CA 1
ATOM 2405 C C . PHE A 1 325 ? -5.822 -1.810 4.887 1.00 95.31 325 PHE A C 1
ATOM 2407 O O . PHE A 1 325 ? -6.296 -0.684 4.771 1.00 95.31 325 PHE A O 1
ATOM 2414 N N . SER A 1 326 ? -4.729 -2.153 4.199 1.00 95.56 326 SER A N 1
ATOM 2415 C CA . SER A 1 326 ? -4.111 -1.230 3.243 1.00 95.56 326 SER A CA 1
ATOM 2416 C C . SER A 1 326 ? -4.926 -1.167 1.952 1.00 95.56 326 SER A C 1
ATOM 2418 O O . SER A 1 326 ? -4.926 -2.104 1.150 1.00 95.56 326 SER A O 1
ATOM 2420 N N . VAL A 1 327 ? -5.564 -0.017 1.721 1.00 95.19 327 VAL A N 1
ATOM 2421 C CA . VAL A 1 327 ? -6.274 0.293 0.469 1.00 95.19 327 VAL A CA 1
ATOM 2422 C C . VAL A 1 327 ? -5.330 0.170 -0.730 1.00 95.19 327 VAL A C 1
ATOM 2424 O O . VAL A 1 327 ? -5.664 -0.483 -1.715 1.00 95.19 327 VAL A O 1
ATOM 2427 N N . GLY A 1 328 ? -4.119 0.730 -0.630 1.00 95.44 328 GLY A N 1
ATOM 2428 C CA . GLY A 1 328 ? -3.119 0.665 -1.700 1.00 95.44 328 GLY A CA 1
ATOM 2429 C C . GLY A 1 328 ? -2.707 -0.769 -2.039 1.00 95.44 328 GLY A C 1
ATOM 2430 O O . GLY A 1 328 ? -2.631 -1.129 -3.212 1.00 95.44 328 GLY A O 1
ATOM 2431 N N . SER A 1 329 ? -2.516 -1.617 -1.025 1.00 95.31 329 SER A N 1
ATOM 2432 C CA . SER A 1 329 ? -2.167 -3.028 -1.222 1.00 95.31 329 SER A CA 1
ATOM 2433 C C . SER A 1 329 ? -3.277 -3.796 -1.935 1.00 95.31 329 SER A C 1
ATOM 2435 O O . SER A 1 329 ? -3.001 -4.657 -2.771 1.00 95.31 329 SER A O 1
ATOM 2437 N N . VAL A 1 330 ? -4.529 -3.507 -1.587 1.00 93.44 330 VAL A N 1
ATOM 2438 C CA . VAL A 1 330 ? -5.714 -4.161 -2.153 1.00 93.44 330 VAL A CA 1
ATOM 2439 C C . VAL A 1 330 ? -5.932 -3.726 -3.601 1.00 93.44 330 VAL A C 1
ATOM 2441 O O . VAL A 1 330 ? -6.174 -4.574 -4.463 1.00 93.44 330 VAL A O 1
ATOM 2444 N N . LEU A 1 331 ? -5.742 -2.437 -3.899 1.00 95.06 331 LEU A N 1
ATOM 2445 C CA . LEU A 1 331 ? -5.749 -1.912 -5.266 1.00 95.06 331 LEU A CA 1
ATOM 2446 C C . LEU A 1 331 ? -4.652 -2.550 -6.119 1.00 95.06 331 LEU A C 1
ATOM 2448 O O . LEU A 1 331 ? -4.944 -3.088 -7.183 1.00 95.06 331 LEU A O 1
ATOM 2452 N N . ALA A 1 332 ? -3.409 -2.567 -5.630 1.00 96.94 332 ALA A N 1
ATOM 2453 C CA . ALA A 1 332 ? -2.287 -3.178 -6.336 1.00 96.94 332 ALA A CA 1
ATOM 2454 C C . ALA A 1 332 ? -2.537 -4.666 -6.630 1.00 96.94 332 ALA A C 1
ATOM 2456 O O . ALA A 1 332 ? -2.301 -5.123 -7.746 1.00 96.94 332 ALA A O 1
ATOM 2457 N N . THR A 1 333 ? -3.085 -5.405 -5.661 1.00 95.88 333 THR A N 1
ATOM 2458 C CA . THR A 1 333 ? -3.458 -6.818 -5.835 1.00 95.88 333 THR A CA 1
ATOM 2459 C C . THR A 1 333 ? -4.539 -6.986 -6.905 1.00 95.88 333 THR A C 1
ATOM 2461 O O . THR A 1 333 ? -4.418 -7.846 -7.775 1.00 95.88 333 THR A O 1
ATOM 2464 N N . SER A 1 334 ? -5.569 -6.139 -6.884 1.00 93.88 334 SER A N 1
ATOM 2465 C CA . SER A 1 334 ? -6.677 -6.184 -7.847 1.00 93.88 334 SER A CA 1
ATOM 2466 C C . SER A 1 334 ? -6.213 -5.838 -9.265 1.00 93.88 334 SER A C 1
ATOM 2468 O O . SER A 1 334 ? -6.566 -6.514 -10.231 1.00 93.88 334 SER A O 1
ATOM 2470 N N . PHE A 1 335 ? -5.357 -4.824 -9.403 1.00 96.06 335 PHE A N 1
ATOM 2471 C CA . PHE A 1 335 ? -4.747 -4.455 -10.680 1.00 96.06 335 PHE A CA 1
ATOM 2472 C C . PHE A 1 335 ? -3.843 -5.567 -11.211 1.00 96.06 335 PHE A C 1
ATOM 2474 O O . PHE A 1 335 ? -3.927 -5.911 -12.389 1.00 96.06 335 PHE A O 1
ATOM 2481 N N . ALA A 1 336 ? -3.046 -6.188 -10.340 1.00 97.94 336 ALA A N 1
ATOM 2482 C CA . ALA A 1 336 ? -2.206 -7.319 -10.702 1.00 97.94 336 ALA A CA 1
ATOM 2483 C C . ALA A 1 336 ? -3.038 -8.518 -11.180 1.00 97.94 336 ALA A C 1
ATOM 2485 O O . ALA A 1 336 ? -2.742 -9.101 -12.223 1.00 97.94 336 ALA A O 1
ATOM 2486 N N . GLN A 1 337 ? -4.133 -8.834 -10.483 1.00 96.00 337 GLN A N 1
ATOM 2487 C CA . GLN A 1 337 ? -5.086 -9.864 -10.894 1.00 96.00 337 GLN A CA 1
ATOM 2488 C C . GLN A 1 337 ? -5.675 -9.581 -12.283 1.00 96.00 337 GLN A C 1
ATOM 2490 O O . GLN A 1 337 ? -5.754 -10.481 -13.121 1.00 96.00 337 GLN A O 1
ATOM 2495 N N . MET A 1 338 ? -6.067 -8.333 -12.557 1.00 95.06 338 MET A N 1
ATOM 2496 C CA . MET A 1 338 ? -6.595 -7.955 -13.868 1.00 95.06 338 MET A CA 1
ATOM 2497 C C . MET A 1 338 ? -5.546 -8.064 -14.976 1.00 95.06 338 MET A C 1
ATOM 2499 O O . MET A 1 338 ? -5.871 -8.594 -16.044 1.00 95.06 338 MET A O 1
ATOM 2503 N N . ALA A 1 339 ? -4.325 -7.585 -14.718 1.00 96.88 339 ALA A N 1
ATOM 2504 C CA . ALA A 1 339 ? -3.208 -7.577 -15.659 1.00 96.88 339 ALA A CA 1
ATOM 2505 C C . ALA A 1 339 ? -2.702 -8.992 -15.983 1.00 96.88 339 ALA A C 1
ATOM 2507 O O . ALA A 1 339 ? -2.351 -9.272 -17.128 1.00 96.88 339 ALA A O 1
ATOM 2508 N N . ALA A 1 340 ? -2.742 -9.920 -15.021 1.00 97.31 340 ALA A N 1
ATOM 2509 C CA . ALA A 1 340 ? -2.233 -11.285 -15.178 1.00 97.31 340 ALA A CA 1
ATOM 2510 C C . ALA A 1 340 ? -2.843 -12.064 -16.356 1.00 97.31 340 ALA A C 1
ATOM 2512 O O . ALA A 1 340 ? -2.215 -12.982 -16.876 1.00 97.31 340 ALA A O 1
ATOM 2513 N N . ARG A 1 341 ? -4.040 -11.683 -16.817 1.00 95.44 341 ARG A N 1
ATOM 2514 C CA . ARG A 1 341 ? -4.715 -12.278 -17.984 1.00 95.44 341 ARG A CA 1
ATOM 2515 C C . ARG A 1 341 ? -4.012 -11.991 -19.315 1.00 95.44 341 ARG A C 1
ATOM 2517 O O . ARG A 1 341 ? -4.250 -12.705 -20.291 1.00 95.44 341 ARG A O 1
ATOM 2524 N N . PHE A 1 342 ? -3.170 -10.962 -19.363 1.00 95.62 342 PHE A N 1
ATOM 2525 C CA . PHE A 1 342 ? -2.577 -10.443 -20.596 1.00 95.62 342 PHE A CA 1
ATOM 2526 C C . PHE A 1 342 ? -1.107 -10.831 -20.790 1.00 95.62 342 PHE A C 1
ATOM 2528 O O . PHE A 1 342 ? -0.644 -10.842 -21.927 1.00 95.62 342 PHE A O 1
ATOM 2535 N N . TYR A 1 343 ? -0.404 -11.219 -19.723 1.00 96.19 343 TYR A N 1
ATOM 2536 C CA . TYR A 1 343 ? 1.038 -11.481 -19.746 1.00 96.19 343 TYR A CA 1
ATOM 2537 C C . TYR A 1 343 ? 1.368 -12.938 -19.429 1.00 96.19 343 TYR A C 1
ATOM 2539 O O . TYR A 1 343 ? 0.700 -13.572 -18.615 1.00 96.19 343 TYR A O 1
ATOM 2547 N N . ASP A 1 344 ? 2.436 -13.463 -20.030 1.00 93.81 344 ASP A N 1
ATOM 2548 C CA . ASP A 1 344 ? 2.909 -14.830 -19.780 1.00 93.81 344 ASP A CA 1
ATOM 2549 C C . ASP A 1 344 ? 4.093 -14.899 -18.819 1.00 93.81 344 ASP A C 1
ATOM 2551 O O . ASP A 1 344 ? 4.198 -15.887 -18.100 1.00 93.81 344 ASP A O 1
ATOM 2555 N N . SER A 1 345 ? 4.916 -13.851 -18.742 1.00 96.75 345 SER A N 1
ATOM 2556 C CA . SER A 1 345 ? 6.012 -13.729 -17.777 1.00 96.75 345 SER A CA 1
ATOM 2557 C C . SER A 1 345 ? 5.590 -12.810 -16.634 1.00 96.75 345 SER A C 1
ATOM 2559 O O . SER A 1 345 ? 5.263 -11.646 -16.870 1.00 96.75 345 SER A O 1
ATOM 2561 N N . ILE A 1 346 ? 5.537 -13.340 -15.410 1.00 98.19 346 ILE A N 1
ATOM 2562 C CA . ILE A 1 346 ? 5.089 -12.611 -14.218 1.00 98.19 346 ILE A CA 1
ATOM 2563 C C . ILE A 1 346 ? 5.947 -13.034 -13.029 1.00 98.19 346 ILE A C 1
ATOM 2565 O O . ILE A 1 346 ? 6.060 -14.225 -12.751 1.00 98.19 346 ILE A O 1
ATOM 2569 N N . GLU A 1 347 ? 6.503 -12.077 -12.294 1.00 98.44 347 GLU A N 1
ATOM 2570 C CA . GLU A 1 347 ? 7.229 -12.332 -11.046 1.00 98.44 347 GLU A CA 1
ATOM 2571 C C . GLU A 1 347 ? 6.802 -11.336 -9.963 1.00 98.44 347 GLU A C 1
ATOM 2573 O O . GLU A 1 347 ? 6.380 -10.215 -10.256 1.00 98.44 347 GLU A O 1
ATOM 2578 N N . ILE A 1 348 ? 6.907 -11.746 -8.698 1.00 98.75 348 ILE A N 1
ATOM 2579 C CA . ILE A 1 348 ? 6.641 -10.884 -7.542 1.00 98.75 348 ILE A CA 1
ATOM 2580 C C . ILE A 1 348 ? 7.936 -10.675 -6.770 1.00 98.75 348 ILE A C 1
ATOM 2582 O O . ILE A 1 348 ? 8.619 -11.636 -6.417 1.00 98.75 348 ILE A O 1
ATOM 2586 N N . VAL A 1 349 ? 8.239 -9.423 -6.443 1.00 98.56 349 VAL A N 1
ATOM 2587 C CA . VAL A 1 349 ? 9.310 -9.056 -5.516 1.00 98.56 349 VAL A CA 1
ATOM 2588 C C . VAL A 1 349 ? 8.682 -8.356 -4.320 1.00 98.56 349 VAL A C 1
ATOM 2590 O O . VAL A 1 349 ? 8.052 -7.314 -4.461 1.00 98.56 349 VAL A O 1
ATOM 2593 N N . GLU A 1 350 ? 8.839 -8.921 -3.130 1.00 98.25 350 GLU A N 1
ATOM 2594 C CA . GLU A 1 350 ? 8.369 -8.325 -1.880 1.00 98.25 350 GLU A CA 1
ATOM 2595 C C . GLU A 1 350 ? 9.529 -8.039 -0.934 1.00 98.25 350 GLU A C 1
ATOM 2597 O O . GLU A 1 350 ? 10.532 -8.754 -0.915 1.00 98.25 350 GLU A O 1
ATOM 2602 N N . ALA A 1 351 ? 9.387 -6.985 -0.138 1.00 97.62 351 ALA A N 1
ATOM 2603 C CA . ALA A 1 351 ? 10.341 -6.631 0.894 1.00 97.62 351 ALA A CA 1
ATOM 2604 C C . ALA A 1 351 ? 9.615 -6.276 2.189 1.00 97.62 351 ALA A C 1
ATOM 2606 O O . ALA A 1 351 ? 8.613 -5.568 2.184 1.00 97.62 351 ALA A O 1
ATOM 2607 N N . HIS A 1 352 ? 10.147 -6.737 3.314 1.00 96.00 352 HIS A N 1
ATOM 2608 C CA . HIS A 1 352 ? 9.635 -6.419 4.643 1.00 96.00 352 HIS A CA 1
ATOM 2609 C C . HIS A 1 352 ? 10.783 -6.177 5.619 1.00 96.00 352 HIS A C 1
ATOM 2611 O O . HIS A 1 352 ? 11.936 -6.527 5.347 1.00 96.00 352 HIS A O 1
ATOM 2617 N N . GLY A 1 353 ? 10.444 -5.630 6.787 1.00 93.06 353 GLY A N 1
ATOM 2618 C CA . GLY A 1 353 ? 11.374 -5.489 7.903 1.00 93.06 353 GLY A CA 1
ATOM 2619 C C . GLY A 1 353 ? 12.092 -6.800 8.242 1.00 93.06 353 GLY A C 1
ATOM 2620 O O . GLY A 1 353 ? 11.500 -7.880 8.194 1.00 93.06 353 GLY A O 1
ATOM 2621 N N . ALA A 1 354 ? 13.366 -6.707 8.633 1.00 91.50 354 ALA A N 1
ATOM 2622 C CA . ALA A 1 354 ? 14.218 -7.866 8.923 1.00 91.50 354 ALA A CA 1
ATOM 2623 C C . ALA A 1 354 ? 13.673 -8.822 10.009 1.00 91.50 354 ALA A C 1
ATOM 2625 O O . ALA A 1 354 ? 14.073 -9.979 10.064 1.00 91.50 354 ALA A O 1
ATOM 2626 N N . SER A 1 355 ? 12.758 -8.353 10.864 1.00 88.81 355 SER A N 1
ATOM 2627 C CA . SER A 1 355 ? 12.117 -9.142 11.924 1.00 88.81 355 SER A CA 1
ATOM 2628 C C . SER A 1 355 ? 10.910 -9.967 11.462 1.00 88.81 355 SER A C 1
ATOM 2630 O O . SER A 1 355 ? 10.360 -10.730 12.258 1.00 88.81 355 SER A O 1
ATOM 2632 N N . LYS A 1 356 ? 10.461 -9.824 10.208 1.00 87.75 356 LYS A N 1
ATOM 2633 C CA . LYS A 1 356 ? 9.335 -10.602 9.682 1.00 87.75 356 LYS A CA 1
ATOM 2634 C C . LYS A 1 356 ? 9.743 -12.064 9.478 1.00 87.75 356 LYS A C 1
ATOM 2636 O O . LYS A 1 356 ? 10.655 -12.351 8.709 1.00 87.75 356 LYS A O 1
ATOM 2641 N N . ILE A 1 357 ? 9.034 -12.962 10.163 1.00 86.06 357 ILE A N 1
ATOM 2642 C CA . ILE A 1 357 ? 9.357 -14.395 10.245 1.00 86.06 357 ILE A CA 1
ATOM 2643 C C . ILE A 1 357 ? 8.906 -15.151 8.991 1.00 86.06 357 ILE A C 1
ATOM 2645 O O . ILE A 1 357 ? 9.647 -15.975 8.462 1.00 86.06 357 ILE A O 1
ATOM 2649 N N . ASP A 1 358 ? 7.688 -14.890 8.517 1.00 85.38 358 ASP A N 1
ATOM 2650 C CA . ASP A 1 358 ? 7.117 -15.550 7.345 1.00 85.38 358 ASP A CA 1
ATOM 2651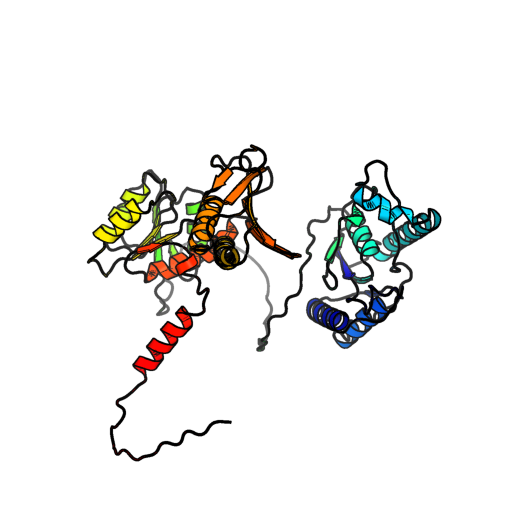 C C . ASP A 1 358 ? 7.757 -15.042 6.049 1.00 85.38 358 ASP A C 1
ATOM 2653 O O . ASP A 1 358 ? 8.014 -13.845 5.904 1.00 85.38 358 ASP A O 1
ATOM 2657 N N . SER A 1 359 ? 8.003 -15.947 5.098 1.00 90.06 359 SER A N 1
ATOM 2658 C CA . SER A 1 359 ? 8.510 -15.638 3.760 1.00 90.06 359 SER A CA 1
ATOM 2659 C C . SER A 1 359 ? 8.067 -16.705 2.752 1.00 90.06 359 SER A C 1
ATOM 2661 O O . SER A 1 359 ? 8.342 -17.880 2.998 1.00 90.06 359 SER A O 1
ATOM 2663 N N . PRO A 1 360 ? 7.457 -16.330 1.612 1.00 95.38 360 PRO A N 1
ATOM 2664 C CA . PRO A 1 360 ? 6.966 -14.998 1.261 1.00 95.38 360 PRO A CA 1
ATOM 2665 C C . PRO A 1 360 ? 5.883 -14.470 2.202 1.00 95.38 360 PRO A C 1
ATOM 2667 O O . PRO A 1 360 ? 5.268 -15.224 2.951 1.00 95.38 360 PRO A O 1
ATOM 2670 N N . SER A 1 361 ? 5.643 -13.160 2.161 1.00 93.31 361 SER A N 1
ATOM 2671 C CA . SER A 1 361 ? 4.527 -12.561 2.899 1.00 93.31 361 SER A CA 1
ATOM 2672 C C . SER A 1 361 ? 3.168 -13.115 2.448 1.00 93.31 361 SER A C 1
ATOM 2674 O O . SER A 1 361 ? 2.964 -13.403 1.267 1.00 93.31 361 SER A O 1
ATOM 2676 N N . GLY A 1 362 ? 2.202 -13.185 3.371 1.00 90.38 362 GLY A N 1
ATOM 2677 C CA . GLY A 1 362 ? 0.831 -13.606 3.049 1.00 90.38 362 GLY A CA 1
ATOM 2678 C C . GLY A 1 362 ? 0.177 -12.790 1.922 1.00 90.38 362 GLY A C 1
ATOM 2679 O O . GLY A 1 362 ? -0.530 -13.355 1.093 1.00 90.38 362 GLY A O 1
ATOM 2680 N N . THR A 1 363 ? 0.468 -11.488 1.828 1.00 92.75 363 THR A N 1
ATOM 2681 C CA . THR A 1 363 ? -0.006 -10.629 0.727 1.00 92.75 363 THR A CA 1
ATOM 2682 C C . THR A 1 363 ? 0.558 -11.069 -0.624 1.00 92.75 363 THR A C 1
ATOM 2684 O O . THR A 1 363 ? -0.195 -11.168 -1.593 1.00 92.75 363 THR A O 1
ATOM 2687 N N . ALA A 1 364 ? 1.852 -11.395 -0.691 1.00 96.50 364 ALA A N 1
ATOM 2688 C CA . ALA A 1 364 ? 2.487 -11.869 -1.920 1.00 96.50 364 ALA A CA 1
ATOM 2689 C C . ALA A 1 364 ? 1.930 -13.231 -2.346 1.00 96.50 364 ALA A C 1
ATOM 2691 O O . ALA A 1 364 ? 1.607 -13.424 -3.518 1.00 96.50 364 ALA A O 1
ATOM 2692 N N . VAL A 1 365 ? 1.732 -14.139 -1.382 1.00 95.19 365 VAL A N 1
ATOM 2693 C CA . VAL A 1 365 ? 1.102 -15.442 -1.633 1.00 95.19 365 VAL A CA 1
ATOM 2694 C C . VAL A 1 365 ? -0.305 -15.264 -2.195 1.00 95.19 365 VAL A C 1
ATOM 2696 O O . VAL A 1 365 ? -0.619 -15.794 -3.259 1.00 95.19 365 VAL A O 1
ATOM 2699 N N . ARG A 1 366 ? -1.129 -14.443 -1.536 1.00 92.88 366 ARG A N 1
ATOM 2700 C CA . ARG A 1 366 ? -2.501 -14.172 -1.972 1.00 92.88 366 ARG A CA 1
ATOM 2701 C C . ARG A 1 366 ? -2.555 -13.516 -3.350 1.00 92.88 366 ARG A C 1
ATOM 2703 O O . ARG A 1 366 ? -3.406 -13.872 -4.161 1.00 92.88 366 ARG A O 1
ATOM 2710 N N . THR A 1 367 ? -1.649 -12.579 -3.623 1.00 96.81 367 THR A N 1
ATOM 2711 C CA . THR A 1 367 ? -1.535 -11.932 -4.937 1.00 96.81 367 THR A CA 1
ATOM 2712 C C . THR A 1 367 ? -1.237 -12.971 -6.014 1.00 96.81 367 THR A C 1
ATOM 2714 O O . THR A 1 367 ? -1.922 -13.006 -7.035 1.00 96.81 367 THR A O 1
ATOM 2717 N N . ALA A 1 368 ? -0.273 -13.864 -5.771 1.00 97.69 368 ALA A N 1
ATOM 2718 C CA . ALA A 1 368 ? 0.074 -14.923 -6.711 1.00 97.69 368 ALA A CA 1
ATOM 2719 C C . ALA A 1 368 ? -1.100 -15.875 -6.988 1.00 97.69 368 ALA A C 1
ATOM 2721 O O . ALA A 1 368 ? -1.409 -16.164 -8.144 1.00 97.69 368 ALA A O 1
ATOM 2722 N N . GLU A 1 369 ? -1.803 -16.315 -5.943 1.00 94.88 369 GLU A N 1
ATOM 2723 C CA . GLU A 1 369 ? -2.985 -17.173 -6.074 1.00 94.88 369 GLU A CA 1
ATOM 2724 C C . GLU A 1 369 ? -4.094 -16.514 -6.902 1.00 94.88 369 GLU A C 1
ATOM 2726 O O . GLU A 1 369 ? -4.625 -17.141 -7.819 1.00 94.88 369 GLU A O 1
ATOM 2731 N N . LEU A 1 370 ? -4.422 -15.247 -6.621 1.00 94.75 370 LEU A N 1
ATOM 2732 C CA . LEU A 1 370 ? -5.460 -14.508 -7.346 1.00 94.75 370 LEU A CA 1
ATOM 2733 C C . LEU A 1 370 ? -5.098 -14.306 -8.821 1.00 94.75 370 LEU A C 1
ATOM 2735 O O . LEU A 1 370 ? -5.946 -14.498 -9.693 1.00 94.75 370 LEU A O 1
ATOM 2739 N N . MET A 1 371 ? -3.841 -13.966 -9.120 1.00 97.25 371 MET A N 1
ATOM 2740 C CA . MET A 1 371 ? -3.358 -13.855 -10.499 1.00 97.25 371 MET A CA 1
ATOM 2741 C C . MET A 1 371 ? -3.428 -15.195 -11.234 1.00 97.25 371 MET A C 1
ATOM 2743 O O . MET A 1 371 ? -3.900 -15.252 -12.368 1.00 97.25 371 MET A O 1
ATOM 2747 N N . SER A 1 372 ? -2.995 -16.277 -10.584 1.00 95.69 372 SER A N 1
ATOM 2748 C CA . SER A 1 372 ? -3.038 -17.629 -11.146 1.00 95.69 372 SER A CA 1
ATOM 2749 C C . SER A 1 372 ? -4.474 -18.063 -11.460 1.00 95.69 372 SER A C 1
ATOM 2751 O O . SER A 1 372 ? -4.758 -18.529 -12.561 1.00 95.69 372 SER A O 1
ATOM 2753 N N . GLN A 1 373 ? -5.414 -17.799 -10.547 1.00 93.81 373 GLN A N 1
ATOM 2754 C CA . GLN A 1 373 ? -6.843 -18.044 -10.768 1.00 93.81 373 GLN A CA 1
ATOM 2755 C C . GLN A 1 373 ? -7.396 -17.216 -11.935 1.00 93.81 373 GLN A C 1
ATOM 2757 O O . GLN A 1 373 ? -8.106 -17.749 -12.786 1.00 93.81 373 GLN A O 1
ATOM 2762 N N . ALA A 1 374 ? -7.046 -15.929 -12.016 1.00 94.38 374 ALA A N 1
ATOM 2763 C CA . ALA A 1 374 ? -7.520 -15.044 -13.077 1.00 94.38 374 ALA A CA 1
ATOM 2764 C C . ALA A 1 374 ? -7.027 -15.449 -14.475 1.00 94.38 374 ALA A C 1
ATOM 2766 O O . ALA A 1 374 ? -7.719 -15.182 -15.458 1.00 94.38 374 ALA A O 1
ATOM 2767 N N . ARG A 1 375 ? -5.866 -16.110 -14.579 1.00 93.94 375 ARG A N 1
ATOM 2768 C CA . ARG A 1 375 ? -5.314 -16.599 -15.854 1.00 93.94 375 ARG A CA 1
ATOM 2769 C C . ARG A 1 375 ? -6.157 -17.704 -16.490 1.00 93.94 375 ARG A C 1
ATOM 2771 O O . ARG A 1 375 ? -6.161 -17.809 -17.716 1.00 93.94 375 ARG A O 1
ATOM 2778 N N . GLY A 1 376 ? -6.887 -18.497 -15.701 1.00 89.12 376 GLY A N 1
ATOM 2779 C CA . GLY A 1 376 ? -7.808 -19.526 -16.194 1.00 89.12 376 GLY A CA 1
ATOM 2780 C C . GLY A 1 376 ? -7.201 -20.399 -17.302 1.00 89.12 376 GLY A C 1
ATOM 2781 O O . GLY A 1 376 ? -6.179 -21.054 -17.105 1.00 89.12 376 GLY A O 1
ATOM 2782 N N . ALA A 1 377 ? -7.808 -20.369 -18.494 1.00 87.25 377 ALA A N 1
ATOM 2783 C CA . ALA A 1 377 ? -7.384 -21.161 -19.653 1.00 87.25 377 ALA A CA 1
ATOM 2784 C C . ALA A 1 377 ? -5.987 -20.806 -20.203 1.00 87.25 377 ALA A C 1
ATOM 2786 O O . ALA A 1 377 ? -5.400 -21.616 -20.916 1.00 87.25 377 ALA A O 1
ATOM 2787 N N . ARG A 1 378 ? -5.431 -19.633 -19.865 1.00 90.94 378 ARG A N 1
ATOM 2788 C CA . ARG A 1 378 ? -4.061 -19.248 -20.246 1.00 90.94 378 ARG A CA 1
ATOM 2789 C C . ARG A 1 378 ? -3.001 -20.101 -19.538 1.00 90.94 378 ARG A C 1
ATOM 2791 O O . ARG A 1 378 ? -1.865 -20.171 -19.995 1.00 90.94 378 ARG A O 1
ATOM 2798 N N . GLY A 1 379 ? -3.378 -20.772 -18.447 1.00 91.31 379 GLY A N 1
ATOM 2799 C CA . GLY A 1 379 ? -2.509 -21.694 -17.726 1.00 91.31 379 GLY A CA 1
ATOM 2800 C C . GLY A 1 379 ? -1.433 -20.992 -16.885 1.00 91.31 379 GLY A C 1
ATOM 2801 O O . GLY A 1 379 ? -1.535 -19.788 -16.629 1.00 91.31 379 GLY A O 1
ATOM 2802 N N . PRO A 1 380 ? -0.419 -21.738 -16.413 1.00 93.06 380 PRO A N 1
ATOM 2803 C CA . PRO A 1 380 ? 0.618 -21.224 -15.518 1.00 93.06 380 PRO A CA 1
ATOM 2804 C C . PRO A 1 380 ? 1.496 -20.153 -16.176 1.00 93.06 380 PRO A C 1
ATOM 2806 O O . PRO A 1 380 ? 1.533 -20.020 -17.400 1.00 93.06 380 PRO A O 1
ATOM 2809 N N . VAL A 1 381 ? 2.208 -19.385 -15.352 1.00 94.25 381 VAL A N 1
ATOM 2810 C CA . VAL A 1 381 ? 3.212 -18.411 -15.810 1.00 94.25 381 VAL A CA 1
ATOM 2811 C C . VAL A 1 381 ? 4.397 -19.123 -16.464 1.00 94.25 381 VAL A C 1
ATOM 2813 O O . VAL A 1 381 ? 4.837 -20.181 -16.012 1.00 94.25 381 VAL A O 1
ATOM 2816 N N . GLN A 1 382 ? 4.952 -18.517 -17.512 1.00 93.00 382 GLN A N 1
ATOM 2817 C CA . GLN A 1 382 ? 6.210 -18.932 -18.119 1.00 93.00 382 GLN A CA 1
ATOM 2818 C C . GLN A 1 382 ? 7.384 -18.391 -17.301 1.00 93.00 382 GLN A C 1
ATOM 2820 O O . GLN A 1 382 ? 7.890 -17.298 -17.546 1.00 93.00 382 GLN A O 1
ATOM 2825 N N . ALA A 1 383 ? 7.824 -19.177 -16.323 1.00 90.81 383 ALA A N 1
ATOM 2826 C CA . ALA A 1 383 ? 9.021 -18.896 -15.545 1.00 90.81 383 ALA A CA 1
ATOM 2827 C C . ALA A 1 383 ? 10.157 -19.836 -15.992 1.00 90.81 383 ALA A C 1
ATOM 2829 O O . ALA A 1 383 ? 10.087 -21.038 -15.738 1.00 90.81 383 ALA A O 1
ATOM 2830 N N . PRO A 1 384 ? 11.211 -19.346 -16.666 1.00 88.94 384 PRO A N 1
ATOM 2831 C CA . PRO A 1 384 ? 12.349 -20.186 -17.012 1.00 88.94 384 PRO A CA 1
ATOM 2832 C C . PRO A 1 384 ? 13.201 -20.497 -15.772 1.00 88.94 384 PRO A C 1
ATOM 2834 O O . PRO A 1 384 ? 13.348 -19.665 -14.867 1.00 88.94 384 PRO A O 1
ATOM 2837 N N . HIS A 1 385 ? 13.798 -21.692 -15.777 1.00 90.94 385 HIS A N 1
ATOM 2838 C CA . HIS A 1 385 ? 14.781 -22.155 -14.790 1.00 90.94 385 HIS A CA 1
ATOM 2839 C C . HIS A 1 385 ? 14.279 -22.203 -13.335 1.00 90.94 385 HIS A C 1
ATOM 2841 O O . HIS A 1 385 ? 15.029 -21.903 -12.408 1.00 90.94 385 HIS A O 1
ATOM 2847 N N . THR A 1 386 ? 13.012 -22.569 -13.106 1.00 87.69 386 THR A N 1
ATOM 2848 C CA . THR A 1 386 ? 12.399 -22.620 -11.758 1.00 87.69 386 THR A CA 1
ATOM 2849 C C . THR A 1 386 ? 13.085 -23.575 -10.779 1.00 87.69 386 THR A C 1
ATOM 2851 O O . THR A 1 386 ? 12.827 -23.510 -9.582 1.00 87.69 386 THR A O 1
ATOM 2854 N N . ASP A 1 387 ? 13.928 -24.477 -11.272 1.00 88.06 387 ASP A N 1
ATOM 2855 C CA . ASP A 1 387 ? 14.768 -25.385 -10.492 1.00 88.06 387 ASP A CA 1
ATOM 2856 C C . ASP A 1 387 ? 15.932 -24.669 -9.782 1.00 88.06 387 ASP A C 1
ATOM 2858 O O . ASP A 1 387 ? 16.449 -25.155 -8.773 1.00 88.06 387 ASP A O 1
ATOM 2862 N N . GLN A 1 388 ? 16.332 -23.489 -10.259 1.00 92.56 388 GLN A N 1
ATOM 2863 C CA . GLN A 1 388 ? 17.388 -22.706 -9.633 1.00 92.56 388 GLN A CA 1
ATOM 2864 C C . GLN A 1 388 ? 16.873 -21.998 -8.378 1.00 92.56 388 GLN A C 1
ATOM 2866 O O . GLN A 1 388 ? 15.972 -21.165 -8.440 1.00 92.56 388 GLN A O 1
ATOM 2871 N N . ARG A 1 389 ? 17.539 -22.217 -7.237 1.00 90.81 389 ARG A N 1
ATOM 2872 C CA . ARG A 1 389 ? 17.209 -21.554 -5.957 1.00 90.81 389 ARG A CA 1
ATOM 2873 C C . ARG A 1 389 ? 17.154 -20.021 -6.053 1.00 90.81 389 ARG A C 1
ATOM 2875 O O . ARG A 1 389 ? 16.392 -19.391 -5.328 1.00 90.81 389 ARG A O 1
ATOM 2882 N N . ALA A 1 390 ? 17.958 -19.421 -6.930 1.00 94.19 390 ALA A N 1
ATOM 2883 C CA . ALA A 1 390 ? 17.995 -17.974 -7.141 1.00 94.19 390 ALA A CA 1
ATOM 2884 C C . ALA A 1 390 ? 16.718 -17.408 -7.797 1.00 94.19 390 ALA A C 1
ATOM 2886 O O . ALA A 1 390 ? 16.537 -16.196 -7.818 1.00 94.19 390 ALA A O 1
ATOM 2887 N N . ARG A 1 391 ? 15.825 -18.259 -8.319 1.00 95.19 391 ARG A N 1
ATOM 2888 C CA . ARG A 1 391 ? 14.588 -17.858 -9.007 1.00 95.19 391 ARG A CA 1
ATOM 2889 C C . ARG A 1 391 ? 13.392 -17.695 -8.063 1.00 95.19 391 ARG A C 1
ATOM 2891 O O . ARG A 1 391 ? 12.261 -17.657 -8.527 1.00 95.19 391 ARG A O 1
ATOM 2898 N N . GLY A 1 392 ? 13.635 -17.569 -6.760 1.00 95.50 392 GLY A N 1
ATOM 2899 C CA . GLY A 1 392 ? 12.586 -17.354 -5.764 1.00 95.50 392 GLY A CA 1
ATOM 2900 C C . GLY A 1 392 ? 11.737 -18.599 -5.490 1.00 95.50 392 GLY A C 1
ATOM 2901 O O . GLY A 1 392 ? 11.958 -19.678 -6.042 1.00 95.50 392 GLY A O 1
ATOM 2902 N N . GLN A 1 393 ? 10.762 -18.460 -4.593 1.00 96.12 393 GLN A N 1
ATOM 2903 C CA . GLN A 1 393 ? 9.823 -19.531 -4.266 1.00 96.12 393 GLN A CA 1
ATOM 2904 C C . GLN A 1 393 ? 8.676 -19.562 -5.279 1.00 96.12 393 GLN A C 1
ATOM 2906 O O . GLN A 1 393 ? 8.092 -18.530 -5.591 1.00 96.12 393 GLN A O 1
ATOM 2911 N N . GLN A 1 394 ? 8.307 -20.753 -5.750 1.00 95.88 394 GLN A N 1
ATOM 2912 C CA . GLN A 1 394 ? 7.124 -20.931 -6.589 1.00 95.88 394 GLN A CA 1
ATOM 2913 C C . GLN A 1 394 ? 5.848 -20.844 -5.748 1.00 95.88 394 GLN A C 1
ATOM 2915 O O . GLN A 1 394 ? 5.631 -21.667 -4.858 1.00 95.88 394 GLN A O 1
ATOM 2920 N N . VAL A 1 395 ? 4.985 -19.877 -6.060 1.00 96.12 395 VAL A N 1
ATOM 2921 C CA . VAL A 1 395 ? 3.651 -19.750 -5.466 1.00 96.12 395 VAL A CA 1
ATOM 2922 C C . VAL A 1 395 ? 2.625 -19.677 -6.586 1.00 96.12 395 VAL A C 1
ATOM 2924 O O . VAL A 1 395 ? 2.640 -18.751 -7.386 1.00 96.12 395 VAL A O 1
ATOM 2927 N N . ALA A 1 396 ? 1.746 -20.677 -6.680 1.00 94.19 396 ALA A N 1
ATOM 2928 C CA . ALA A 1 396 ? 0.736 -20.763 -7.739 1.00 94.19 396 ALA A CA 1
ATOM 2929 C C . ALA A 1 396 ? 1.308 -20.570 -9.169 1.00 94.19 396 ALA A C 1
ATOM 2931 O O . ALA A 1 396 ? 0.682 -19.924 -10.010 1.00 94.19 396 ALA A O 1
ATOM 2932 N N . SER A 1 397 ? 2.491 -21.149 -9.438 1.00 93.69 397 SER A N 1
ATOM 2933 C CA . SER A 1 397 ? 3.326 -21.016 -10.657 1.00 93.69 397 SER A CA 1
ATOM 2934 C C . SER A 1 397 ? 4.050 -19.681 -10.868 1.00 93.69 397 SER A C 1
ATOM 2936 O O . SER A 1 397 ? 4.768 -19.530 -11.852 1.00 93.69 397 SER A O 1
ATOM 2938 N N . ILE A 1 398 ? 3.890 -18.718 -9.961 1.00 97.50 398 ILE A N 1
ATOM 2939 C CA . ILE A 1 398 ? 4.554 -17.415 -10.027 1.00 97.50 398 ILE A CA 1
ATOM 2940 C C . ILE A 1 398 ? 5.799 -17.437 -9.127 1.00 97.50 398 ILE A C 1
ATOM 2942 O O . ILE A 1 398 ? 5.683 -17.767 -7.942 1.00 97.50 398 ILE A O 1
ATOM 2946 N N . PRO A 1 399 ? 6.988 -17.084 -9.649 1.00 98.12 399 PRO A N 1
ATOM 2947 C CA . PRO A 1 399 ? 8.168 -16.818 -8.836 1.00 98.12 399 PRO A CA 1
ATOM 2948 C C . PRO A 1 399 ? 7.944 -15.656 -7.863 1.00 98.12 399 PRO A C 1
ATOM 2950 O O . PRO A 1 399 ? 7.551 -14.560 -8.270 1.00 98.12 399 PRO A O 1
ATOM 2953 N N . VAL A 1 400 ? 8.227 -15.886 -6.580 1.00 98.38 400 VAL A N 1
ATOM 2954 C CA . VAL A 1 400 ? 8.167 -14.870 -5.525 1.00 98.38 400 VAL A CA 1
ATOM 2955 C C . VAL A 1 400 ? 9.527 -14.729 -4.848 1.00 98.38 400 VAL A C 1
ATOM 2957 O O . VAL A 1 400 ? 10.070 -15.687 -4.290 1.00 98.38 400 VAL A O 1
ATOM 2960 N N . HIS A 1 401 ? 10.060 -13.512 -4.875 1.00 98.25 401 HIS A N 1
ATOM 2961 C CA . HIS A 1 401 ? 11.329 -13.126 -4.264 1.00 98.25 401 HIS A CA 1
ATOM 2962 C C . HIS A 1 401 ? 11.065 -12.296 -3.020 1.00 98.25 401 HIS A C 1
ATOM 2964 O O . HIS A 1 401 ? 10.297 -11.339 -3.070 1.00 98.25 401 HIS A O 1
ATOM 2970 N N . SER A 1 402 ? 11.719 -12.635 -1.913 1.00 97.81 402 SER A N 1
ATOM 2971 C CA . SER A 1 402 ? 11.417 -12.044 -0.610 1.00 97.81 402 SER A CA 1
ATOM 2972 C C . SER A 1 402 ? 12.666 -11.470 0.039 1.00 97.81 402 SER A C 1
ATOM 2974 O O . SER A 1 402 ? 13.609 -12.194 0.358 1.00 97.81 402 SER A O 1
ATOM 2976 N N . LEU A 1 403 ? 12.661 -10.158 0.259 1.00 97.69 403 LEU A N 1
ATOM 2977 C CA . LEU A 1 403 ? 13.742 -9.420 0.893 1.00 97.69 403 LEU A CA 1
ATOM 2978 C C . LEU A 1 403 ? 13.390 -9.132 2.358 1.00 97.69 403 LEU A C 1
ATOM 2980 O O . LEU A 1 403 ? 12.261 -8.768 2.696 1.00 97.69 403 LEU A O 1
ATOM 2984 N N . ARG A 1 404 ? 14.369 -9.274 3.252 1.00 96.38 404 ARG A N 1
ATOM 2985 C CA . ARG A 1 404 ? 14.240 -8.949 4.680 1.00 96.38 404 ARG A CA 1
ATOM 2986 C C . ARG A 1 404 ? 15.275 -7.889 5.020 1.00 96.38 404 ARG A C 1
ATOM 2988 O O . ARG A 1 404 ? 16.463 -8.183 5.103 1.00 96.38 404 ARG A O 1
ATOM 2995 N N . MET A 1 405 ? 14.828 -6.641 5.131 1.00 95.19 405 MET A N 1
ATOM 2996 C CA . MET A 1 405 ? 15.704 -5.468 5.130 1.00 95.19 405 MET A CA 1
ATOM 2997 C C . MET A 1 405 ? 15.420 -4.540 6.306 1.00 95.19 405 MET A C 1
ATOM 2999 O O . MET A 1 405 ? 14.282 -4.388 6.745 1.00 95.19 405 MET A O 1
ATOM 3003 N N . GLN A 1 406 ? 16.468 -3.894 6.813 1.00 94.12 406 GLN A N 1
ATOM 3004 C CA . GLN A 1 406 ? 16.316 -2.771 7.738 1.00 94.12 406 GLN A CA 1
ATOM 3005 C C . GLN A 1 406 ? 15.831 -1.534 6.974 1.00 94.12 406 GLN A C 1
ATOM 3007 O O . GLN A 1 406 ? 16.227 -1.318 5.832 1.00 94.12 406 GLN A O 1
ATOM 3012 N N . GLY A 1 407 ? 14.973 -0.728 7.601 1.00 89.88 407 GLY A N 1
ATOM 3013 C CA . GLY A 1 407 ? 14.410 0.487 6.996 1.00 89.88 407 GLY A CA 1
ATOM 3014 C C . GLY A 1 407 ? 13.209 0.265 6.067 1.00 89.88 407 GLY A C 1
ATOM 3015 O O . GLY A 1 407 ? 12.566 1.239 5.692 1.00 89.88 407 GLY A O 1
ATOM 3016 N N . VAL A 1 408 ? 12.861 -0.985 5.744 1.00 91.69 408 VAL A N 1
ATOM 3017 C CA . VAL A 1 408 ? 11.643 -1.323 4.990 1.00 91.69 408 VAL A CA 1
ATOM 3018 C C . VAL A 1 408 ? 10.546 -1.749 5.959 1.00 91.69 408 VAL A C 1
ATOM 3020 O O . VAL A 1 408 ? 10.774 -2.593 6.825 1.00 91.69 408 VAL A O 1
ATOM 3023 N N . VAL A 1 409 ? 9.343 -1.197 5.800 1.00 91.25 409 VAL A N 1
ATOM 3024 C CA . VAL A 1 409 ? 8.155 -1.662 6.530 1.00 91.25 409 VAL A CA 1
ATOM 3025 C C . VAL A 1 409 ? 7.495 -2.795 5.742 1.00 91.25 409 VAL A C 1
ATOM 3027 O O . VAL A 1 409 ? 7.565 -3.947 6.178 1.00 91.25 409 VAL A O 1
ATOM 3030 N N . ALA A 1 410 ? 6.921 -2.498 4.572 1.00 93.88 410 ALA A N 1
ATOM 3031 C CA . ALA A 1 410 ? 6.407 -3.498 3.638 1.00 93.88 410 ALA A CA 1
ATOM 3032 C C . ALA A 1 410 ? 6.313 -2.923 2.217 1.00 93.88 410 ALA A C 1
ATOM 3034 O O . ALA A 1 410 ? 5.697 -1.881 2.025 1.00 93.88 410 ALA A O 1
ATOM 3035 N N . LYS A 1 411 ? 6.852 -3.635 1.229 1.00 97.25 411 LYS A N 1
ATOM 3036 C CA . LYS A 1 411 ? 6.792 -3.294 -0.195 1.00 97.25 411 LYS A CA 1
ATOM 3037 C C . LYS A 1 411 ? 6.470 -4.533 -1.024 1.00 97.25 411 LYS A C 1
ATOM 3039 O O . LYS A 1 411 ? 6.924 -5.630 -0.697 1.00 97.25 411 LYS A O 1
ATOM 3044 N N . GLN A 1 412 ? 5.724 -4.356 -2.109 1.00 98.56 412 GLN A N 1
ATOM 3045 C CA . GLN A 1 412 ? 5.482 -5.394 -3.105 1.00 98.56 412 GLN A CA 1
ATOM 3046 C C . GLN A 1 412 ? 5.463 -4.797 -4.513 1.00 98.56 412 GLN A C 1
ATOM 3048 O O . GLN A 1 412 ? 4.693 -3.877 -4.784 1.00 98.56 412 GLN A O 1
ATOM 3053 N N . ASP A 1 413 ? 6.257 -5.388 -5.399 1.00 98.69 413 ASP A N 1
ATOM 3054 C CA . ASP A 1 413 ? 6.277 -5.126 -6.831 1.00 98.69 413 ASP A CA 1
ATOM 3055 C C . ASP A 1 413 ? 5.799 -6.386 -7.562 1.00 98.69 413 ASP A C 1
ATOM 3057 O O . ASP A 1 413 ? 6.337 -7.477 -7.360 1.00 98.69 413 ASP A O 1
ATOM 3061 N N . VAL A 1 414 ? 4.784 -6.245 -8.413 1.00 98.75 414 VAL A N 1
ATOM 3062 C CA . VAL A 1 414 ? 4.378 -7.283 -9.367 1.00 98.75 414 VAL A CA 1
ATOM 3063 C C . VAL A 1 414 ? 4.835 -6.847 -10.747 1.00 98.75 414 VAL A C 1
ATOM 3065 O O . VAL A 1 414 ? 4.413 -5.796 -11.235 1.00 98.75 414 VAL A O 1
ATOM 3068 N N . VAL A 1 415 ? 5.714 -7.638 -11.353 1.00 98.62 415 VAL A N 1
ATOM 3069 C CA . VAL A 1 415 ? 6.372 -7.322 -12.621 1.00 98.62 415 VAL A CA 1
ATOM 3070 C C . VAL A 1 415 ? 5.840 -8.252 -13.698 1.00 98.62 415 VAL A C 1
ATOM 3072 O O . VAL A 1 415 ? 5.872 -9.471 -13.543 1.00 98.62 415 VAL A O 1
ATOM 3075 N N . PHE A 1 416 ? 5.376 -7.671 -14.797 1.00 98.56 416 PHE A N 1
ATOM 3076 C CA . PHE A 1 416 ? 4.839 -8.367 -15.955 1.00 98.56 416 PHE A CA 1
ATOM 3077 C C . PHE A 1 416 ? 5.726 -8.079 -17.168 1.00 98.56 416 PHE A C 1
ATOM 3079 O O . PHE A 1 416 ? 5.976 -6.918 -17.495 1.00 98.56 416 PHE A O 1
ATOM 3086 N N . GLY A 1 417 ? 6.201 -9.129 -17.835 1.00 97.19 417 GLY A N 1
ATOM 3087 C CA . GLY A 1 417 ? 7.005 -9.033 -19.053 1.00 97.19 417 GLY A CA 1
ATOM 3088 C C . GLY A 1 417 ? 6.181 -9.332 -20.304 1.00 97.19 417 GLY A C 1
ATOM 3089 O O . GLY A 1 417 ? 5.592 -10.412 -20.411 1.00 97.19 417 GLY A O 1
ATOM 3090 N N . GLY A 1 418 ? 6.164 -8.389 -21.249 1.00 93.12 418 GLY A N 1
ATOM 3091 C CA . GLY A 1 418 ? 5.534 -8.513 -22.565 1.00 93.12 418 GLY A CA 1
ATOM 3092 C C . GLY A 1 418 ? 6.527 -8.289 -23.710 1.00 93.12 418 GLY A C 1
ATOM 3093 O O . GLY A 1 418 ? 7.704 -7.996 -23.499 1.00 93.12 418 GLY A O 1
ATOM 3094 N N . ASN A 1 419 ? 6.067 -8.438 -24.953 1.00 93.56 419 ASN A N 1
ATOM 3095 C CA . ASN A 1 419 ? 6.915 -8.195 -26.119 1.00 93.56 419 ASN A CA 1
ATOM 3096 C C . ASN A 1 419 ? 7.137 -6.685 -26.313 1.00 93.56 419 ASN A C 1
ATOM 3098 O O . ASN A 1 419 ? 6.224 -5.979 -26.732 1.00 93.56 419 ASN A O 1
ATOM 3102 N N . GLY A 1 420 ? 8.346 -6.207 -26.011 1.00 94.81 420 GLY A N 1
ATOM 3103 C CA . GLY A 1 420 ? 8.699 -4.788 -26.113 1.00 94.81 420 GLY A CA 1
ATOM 3104 C C . GLY A 1 420 ? 8.172 -3.921 -24.966 1.00 94.81 420 GLY A C 1
ATOM 3105 O O . GLY A 1 420 ? 8.248 -2.699 -25.057 1.00 94.81 420 GLY A O 1
ATOM 3106 N N . GLU A 1 421 ? 7.657 -4.524 -23.890 1.00 96.12 421 GLU A N 1
ATOM 3107 C CA . GLU A 1 421 ? 7.105 -3.795 -22.747 1.00 96.12 421 GLU A CA 1
ATOM 3108 C C . GLU A 1 421 ? 7.349 -4.502 -21.408 1.00 96.12 421 GLU A C 1
ATOM 3110 O O . GLU A 1 421 ? 7.479 -5.727 -21.327 1.00 96.12 421 GLU A O 1
ATOM 3115 N N . VAL A 1 422 ? 7.356 -3.705 -20.340 1.00 97.75 422 VAL A N 1
ATOM 3116 C CA . VAL A 1 422 ? 7.313 -4.175 -18.955 1.00 97.75 422 VAL A CA 1
ATOM 3117 C C . VAL A 1 422 ? 6.299 -3.326 -18.203 1.00 97.75 422 VAL A C 1
ATOM 3119 O O . VAL A 1 422 ? 6.384 -2.097 -18.217 1.00 97.75 422 VAL A O 1
ATOM 3122 N N . LEU A 1 423 ? 5.367 -3.984 -17.520 1.00 98.44 423 LEU A N 1
ATOM 3123 C CA . LEU A 1 423 ? 4.440 -3.346 -16.593 1.00 98.44 423 LEU A CA 1
ATOM 3124 C C . LEU A 1 423 ? 4.848 -3.709 -15.167 1.00 98.44 423 LEU A C 1
ATOM 3126 O O . LEU A 1 423 ? 4.997 -4.885 -14.843 1.00 98.44 423 LEU A O 1
ATOM 3130 N N . THR A 1 424 ? 4.971 -2.706 -14.301 1.00 98.56 424 THR A N 1
ATOM 3131 C CA . THR A 1 424 ? 5.237 -2.912 -12.874 1.00 98.56 424 THR A CA 1
ATOM 3132 C C . THR A 1 424 ? 4.152 -2.249 -12.045 1.00 98.56 424 THR A C 1
ATOM 3134 O O . THR A 1 424 ? 3.907 -1.050 -12.175 1.00 98.56 424 THR A O 1
ATOM 3137 N N . ILE A 1 425 ? 3.530 -3.024 -11.159 1.00 98.56 425 ILE A N 1
ATOM 3138 C CA . ILE A 1 425 ? 2.584 -2.528 -10.158 1.00 98.56 425 ILE A CA 1
ATOM 3139 C C . ILE A 1 425 ? 3.292 -2.551 -8.809 1.00 98.56 425 ILE A C 1
ATOM 3141 O O . ILE A 1 425 ? 3.592 -3.624 -8.289 1.00 98.56 425 ILE A O 1
ATOM 3145 N N . SER A 1 426 ? 3.566 -1.366 -8.264 1.00 98.19 426 SER A N 1
ATOM 3146 C CA . SER A 1 426 ? 4.314 -1.186 -7.017 1.00 98.19 426 SER A CA 1
ATOM 3147 C C . SER A 1 426 ? 3.419 -0.630 -5.915 1.00 98.19 426 SER A C 1
ATOM 3149 O O . SER A 1 426 ? 2.678 0.330 -6.132 1.00 98.19 426 SER A O 1
ATOM 3151 N N . HIS A 1 427 ? 3.506 -1.220 -4.727 1.00 98.12 427 HIS A N 1
ATOM 3152 C CA . HIS A 1 427 ? 2.892 -0.704 -3.511 1.00 98.12 427 HIS A CA 1
ATOM 3153 C C . HIS A 1 427 ? 3.908 -0.691 -2.371 1.00 98.12 427 HIS A C 1
ATOM 3155 O O . HIS A 1 427 ? 4.552 -1.705 -2.096 1.00 98.12 427 HIS A O 1
ATOM 3161 N N . ASP A 1 428 ? 3.999 0.446 -1.682 1.00 96.81 428 ASP A N 1
ATOM 3162 C CA . ASP A 1 428 ? 4.907 0.653 -0.560 1.00 96.81 428 ASP A CA 1
ATOM 3163 C C . ASP A 1 428 ? 4.137 1.191 0.649 1.00 96.81 428 ASP A C 1
ATOM 3165 O O . ASP A 1 428 ? 3.413 2.185 0.569 1.00 96.81 428 ASP A O 1
ATOM 3169 N N . THR A 1 429 ? 4.271 0.510 1.781 1.00 94.75 429 THR A N 1
ATOM 3170 C CA . THR A 1 429 ? 3.711 0.938 3.061 1.00 94.75 429 THR A CA 1
ATOM 3171 C C . THR A 1 429 ? 4.819 1.592 3.854 1.00 94.75 429 THR A C 1
ATOM 3173 O O . THR A 1 429 ? 5.712 0.905 4.328 1.00 94.75 429 THR A O 1
ATOM 3176 N N . LEU A 1 430 ? 4.747 2.909 4.038 1.00 93.31 430 LEU A N 1
ATOM 3177 C CA . LEU A 1 430 ? 5.802 3.663 4.725 1.00 93.31 430 LEU A CA 1
ATOM 3178 C C . LEU A 1 430 ? 5.600 3.730 6.245 1.00 93.31 430 LEU A C 1
ATOM 3180 O O . LEU A 1 430 ? 6.563 3.844 6.998 1.00 93.31 430 LEU A O 1
ATOM 3184 N N . ALA A 1 431 ? 4.349 3.664 6.705 1.00 91.25 431 ALA A N 1
ATOM 3185 C CA . ALA A 1 431 ? 3.992 3.777 8.114 1.00 91.25 431 ALA A CA 1
ATOM 3186 C C . ALA A 1 431 ? 2.641 3.096 8.414 1.00 91.25 431 ALA A C 1
ATOM 3188 O O . ALA A 1 431 ? 1.830 2.929 7.500 1.00 91.25 431 ALA A O 1
ATOM 3189 N N . PRO A 1 432 ? 2.350 2.752 9.687 1.00 87.94 432 PRO A N 1
ATOM 3190 C CA . PRO A 1 432 ? 1.061 2.179 10.089 1.00 87.94 432 PRO A CA 1
ATOM 3191 C C . PRO A 1 432 ? -0.164 3.053 9.776 1.00 87.94 432 PRO A C 1
ATOM 3193 O O . PRO A 1 432 ? -1.251 2.515 9.596 1.00 87.94 432 PRO A O 1
ATOM 3196 N N . SER A 1 433 ? -0.002 4.374 9.649 1.00 90.69 433 SER A N 1
ATOM 3197 C CA . SER A 1 433 ? -1.083 5.284 9.233 1.00 90.69 433 SER A CA 1
ATOM 3198 C C . SER A 1 433 ? -1.666 4.942 7.855 1.00 90.69 433 SER A C 1
ATOM 3200 O O . SER A 1 433 ? -2.802 5.300 7.565 1.00 90.69 433 SER A O 1
ATOM 3202 N N . ALA A 1 434 ? -0.955 4.171 7.025 1.00 93.75 434 ALA A N 1
ATOM 3203 C CA . ALA A 1 434 ? -1.475 3.669 5.753 1.00 93.75 434 ALA A CA 1
ATOM 3204 C C . ALA A 1 434 ? -2.726 2.773 5.897 1.00 93.75 434 ALA A C 1
ATOM 3206 O O . ALA A 1 434 ? -3.450 2.577 4.921 1.00 93.75 434 ALA A O 1
ATOM 3207 N N . TYR A 1 435 ? -2.987 2.221 7.088 1.00 95.00 435 TYR A N 1
ATOM 3208 C CA . TYR A 1 435 ? -4.157 1.377 7.352 1.00 95.00 435 TYR A CA 1
ATOM 3209 C C . TYR A 1 435 ? -5.410 2.172 7.742 1.00 95.00 435 TYR A C 1
ATOM 3211 O O . TYR A 1 435 ? -6.505 1.616 7.708 1.00 95.00 435 TYR A O 1
ATOM 3219 N N . GLU A 1 436 ? -5.277 3.456 8.085 1.00 95.94 436 GLU A N 1
ATOM 3220 C CA . GLU A 1 436 ? -6.364 4.273 8.640 1.00 95.94 436 GLU A CA 1
ATOM 3221 C C . GLU A 1 436 ? -7.588 4.332 7.722 1.00 95.94 436 GLU A C 1
ATOM 3223 O O . GLU A 1 436 ? -8.706 4.035 8.144 1.00 95.94 436 GLU A O 1
ATOM 3228 N N . ALA A 1 437 ? -7.368 4.627 6.439 1.00 95.12 437 ALA A N 1
ATOM 3229 C CA . ALA A 1 437 ? -8.446 4.716 5.460 1.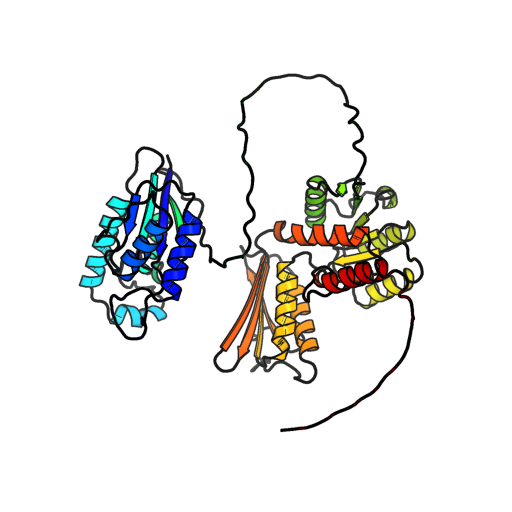00 95.12 437 ALA A CA 1
ATOM 3230 C C . ALA A 1 437 ? -9.221 3.394 5.322 1.00 95.12 437 ALA A C 1
ATOM 3232 O O . ALA A 1 437 ? -10.450 3.402 5.235 1.00 95.12 437 ALA A O 1
ATOM 3233 N N . GLY A 1 438 ? -8.521 2.254 5.331 1.00 96.56 438 GLY A N 1
ATOM 3234 C CA . GLY A 1 438 ? -9.164 0.945 5.236 1.00 96.56 438 GLY A CA 1
ATOM 3235 C C . GLY A 1 438 ? -9.864 0.526 6.524 1.00 96.56 438 GLY A C 1
ATOM 3236 O O . GLY A 1 438 ? -10.930 -0.077 6.451 1.00 96.56 438 GLY A O 1
ATOM 3237 N N . ILE A 1 439 ? -9.321 0.880 7.694 1.00 97.56 439 ILE A N 1
ATOM 3238 C CA . ILE A 1 439 ? -9.970 0.653 8.995 1.00 97.56 439 ILE A CA 1
ATOM 3239 C C . ILE A 1 439 ? -11.294 1.420 9.059 1.00 97.56 439 ILE A C 1
ATOM 3241 O O . ILE A 1 439 ? -12.323 0.830 9.375 1.00 97.56 439 ILE A O 1
ATOM 3245 N N . LEU A 1 440 ? -11.298 2.707 8.697 1.00 96.75 440 LEU A N 1
ATOM 3246 C CA . LEU A 1 440 ? -12.519 3.519 8.671 1.00 96.75 440 LEU A CA 1
ATOM 3247 C C . LEU A 1 440 ? -13.550 2.974 7.676 1.00 96.75 440 LEU A C 1
ATOM 3249 O O . LEU A 1 440 ? -14.734 2.900 7.999 1.00 96.75 440 LEU A O 1
ATOM 3253 N N . LEU A 1 441 ? -13.113 2.557 6.483 1.00 95.88 441 LEU A N 1
ATOM 3254 C CA . LEU A 1 441 ? -13.995 1.929 5.497 1.00 95.88 441 LEU A CA 1
ATOM 3255 C C . LEU A 1 441 ? -14.628 0.645 6.054 1.00 95.88 441 LEU A C 1
ATOM 3257 O O . LEU A 1 441 ? -15.838 0.450 5.945 1.00 95.88 441 LEU A O 1
ATOM 3261 N N . ALA A 1 442 ? -13.825 -0.198 6.700 1.00 97.19 442 ALA A N 1
ATOM 3262 C CA . ALA A 1 442 ? -14.286 -1.445 7.286 1.00 97.19 442 ALA A CA 1
ATOM 3263 C C . ALA A 1 442 ? -15.236 -1.235 8.471 1.00 97.19 442 ALA A C 1
ATOM 3265 O O . ALA A 1 442 ? -16.246 -1.931 8.560 1.00 97.19 442 ALA A O 1
ATOM 3266 N N . LEU A 1 443 ? -14.972 -0.263 9.349 1.00 97.38 443 LEU A N 1
ATOM 3267 C CA . LEU A 1 443 ? -15.873 0.095 10.450 1.00 97.38 443 LEU A CA 1
ATOM 3268 C C . LEU A 1 443 ? -17.234 0.573 9.926 1.00 97.38 443 LEU A C 1
ATOM 3270 O O . LEU A 1 443 ? -18.278 0.129 10.409 1.00 97.38 443 LEU A O 1
ATOM 3274 N N . ARG A 1 444 ? -17.237 1.425 8.892 1.00 95.88 444 ARG A N 1
ATOM 3275 C CA . ARG A 1 444 ? -18.470 1.918 8.256 1.00 95.88 444 ARG A CA 1
ATOM 3276 C C . ARG A 1 444 ? -19.289 0.790 7.629 1.00 95.88 444 ARG A C 1
ATOM 3278 O O . ARG A 1 444 ? -20.502 0.759 7.814 1.00 95.88 444 ARG A O 1
ATOM 3285 N N . GLU A 1 445 ? -18.649 -0.151 6.937 1.00 95.38 445 GLU A N 1
ATOM 3286 C CA . GLU A 1 445 ? -19.342 -1.329 6.398 1.00 95.38 445 GLU A CA 1
ATOM 3287 C C . GLU A 1 445 ? -19.878 -2.214 7.530 1.00 95.38 445 GLU A C 1
ATOM 3289 O O . GLU A 1 445 ? -21.047 -2.598 7.520 1.00 95.38 445 GLU A O 1
ATOM 3294 N N . THR A 1 446 ? -19.062 -2.467 8.557 1.00 96.50 446 THR A N 1
ATOM 3295 C CA . THR A 1 446 ? -19.427 -3.317 9.702 1.00 96.50 446 THR A CA 1
ATOM 3296 C C . THR A 1 446 ? -20.667 -2.799 10.425 1.00 96.50 446 THR A C 1
ATOM 3298 O O . THR A 1 446 ? -21.484 -3.598 10.868 1.00 96.50 446 THR A O 1
ATOM 3301 N N . ARG A 1 447 ? -20.889 -1.480 10.471 1.00 93.94 447 ARG A N 1
ATOM 3302 C CA . ARG A 1 447 ? -22.107 -0.874 11.039 1.00 93.94 447 ARG A CA 1
ATOM 3303 C C . ARG A 1 447 ? -23.404 -1.442 10.451 1.00 93.94 447 ARG A C 1
ATOM 3305 O O . ARG A 1 447 ? -24.397 -1.562 11.161 1.00 93.94 447 ARG A O 1
ATOM 3312 N N . THR A 1 448 ? -23.415 -1.768 9.160 1.00 91.69 448 THR A N 1
ATOM 3313 C CA . THR A 1 448 ? -24.632 -2.187 8.436 1.00 91.69 448 THR A CA 1
ATOM 3314 C C . THR A 1 448 ? -24.537 -3.582 7.829 1.00 91.69 448 THR A C 1
ATOM 3316 O O . THR A 1 448 ? -25.530 -4.081 7.299 1.00 91.69 448 THR A O 1
ATOM 3319 N N . ALA A 1 449 ? -23.375 -4.227 7.944 1.00 91.81 449 ALA A N 1
ATOM 3320 C CA . ALA A 1 449 ? -23.122 -5.553 7.412 1.00 91.81 449 ALA A CA 1
ATOM 3321 C C . ALA A 1 449 ? -24.158 -6.572 7.906 1.00 91.81 449 ALA A C 1
ATOM 3323 O O . ALA A 1 449 ? -24.621 -6.531 9.052 1.00 91.81 449 ALA A O 1
ATOM 3324 N N . ARG A 1 450 ? -24.489 -7.505 7.012 1.00 91.19 450 ARG A N 1
ATOM 3325 C CA . ARG A 1 450 ? -25.344 -8.670 7.247 1.00 91.19 450 ARG A CA 1
ATOM 3326 C C . ARG A 1 450 ? -24.689 -9.882 6.601 1.00 91.19 450 ARG A C 1
ATOM 3328 O O . ARG A 1 450 ? -24.297 -9.810 5.439 1.00 91.19 450 ARG A O 1
ATOM 3335 N N . GLY A 1 451 ? -24.579 -10.982 7.340 1.00 92.31 451 GLY A N 1
ATOM 3336 C CA . GLY A 1 451 ? -23.831 -12.154 6.882 1.00 92.31 451 GLY A CA 1
ATOM 3337 C C . GLY A 1 451 ? -22.313 -11.953 6.959 1.00 92.31 451 GLY A C 1
ATOM 3338 O O . GLY A 1 451 ? -21.835 -11.116 7.724 1.00 92.31 451 GLY A O 1
ATOM 3339 N N . VAL A 1 452 ? -21.548 -12.740 6.199 1.00 93.94 452 VAL A N 1
ATOM 3340 C CA . VAL A 1 452 ? -20.080 -12.643 6.181 1.00 93.94 452 VAL A CA 1
ATOM 3341 C C . VAL A 1 452 ? -19.614 -11.854 4.961 1.00 93.94 452 VAL A C 1
ATOM 3343 O O . VAL A 1 452 ? -19.984 -12.163 3.830 1.00 93.94 452 VAL A O 1
ATOM 3346 N N . VAL A 1 453 ? -18.766 -10.855 5.191 1.00 93.25 453 V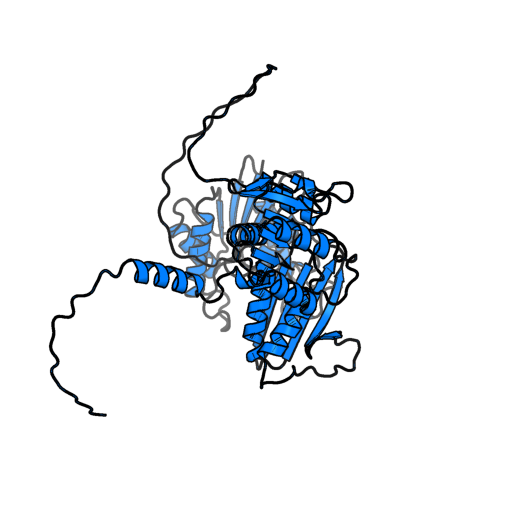AL A N 1
ATOM 3347 C CA . VAL A 1 453 ? -18.036 -10.119 4.152 1.00 93.25 453 VAL A CA 1
ATOM 3348 C C . VAL A 1 453 ? -16.550 -10.373 4.354 1.00 93.25 453 VAL A C 1
ATOM 3350 O O . VAL A 1 453 ? -16.047 -10.244 5.466 1.00 93.25 453 VAL A O 1
ATOM 3353 N N . VAL A 1 454 ? -15.829 -10.730 3.292 1.00 92.19 454 VAL A N 1
ATOM 3354 C CA . VAL A 1 454 ? -14.394 -11.036 3.366 1.00 92.19 454 VAL A CA 1
ATOM 3355 C C . VAL A 1 454 ? -13.623 -10.177 2.377 1.00 92.19 454 VAL A C 1
ATOM 3357 O O . VAL A 1 454 ? -13.931 -10.178 1.187 1.00 92.19 454 VAL A O 1
ATOM 3360 N N . GLY A 1 455 ? -12.576 -9.523 2.877 1.00 90.88 455 GLY A N 1
ATOM 3361 C CA . GLY A 1 455 ? -11.637 -8.740 2.082 1.00 90.88 455 GLY A CA 1
ATOM 3362 C C . GLY A 1 455 ? -12.057 -7.283 1.911 1.00 90.88 455 GLY A C 1
ATOM 3363 O O . GLY A 1 455 ? -13.232 -6.965 1.745 1.00 90.88 455 GLY A O 1
ATOM 3364 N N . LEU A 1 456 ? -11.069 -6.384 1.947 1.00 92.38 456 LEU A N 1
ATOM 3365 C CA . LEU A 1 456 ? -11.293 -4.947 1.762 1.00 92.38 456 LEU A CA 1
ATOM 3366 C C . LEU A 1 456 ? -11.687 -4.603 0.318 1.00 92.38 456 LEU A C 1
ATOM 3368 O O . LEU A 1 456 ? -12.355 -3.602 0.084 1.00 92.38 456 LEU A O 1
ATOM 3372 N N . ASP A 1 457 ? -11.315 -5.448 -0.643 1.00 88.44 457 ASP A N 1
ATOM 3373 C CA . ASP A 1 457 ? -11.663 -5.320 -2.060 1.00 88.44 457 ASP A CA 1
ATOM 3374 C C . ASP A 1 457 ? -13.176 -5.246 -2.284 1.00 88.44 457 ASP A C 1
ATOM 3376 O O . ASP A 1 457 ? -13.624 -4.513 -3.154 1.00 88.44 457 ASP A O 1
ATOM 3380 N N . ARG A 1 458 ? -13.977 -5.926 -1.455 1.00 87.81 458 ARG A N 1
ATOM 3381 C CA . ARG A 1 458 ? -15.447 -5.897 -1.537 1.00 87.81 458 ARG A CA 1
ATOM 3382 C C . ARG A 1 458 ? -16.071 -4.583 -1.074 1.00 87.81 458 ARG A C 1
ATOM 3384 O O . ARG A 1 458 ? -17.240 -4.324 -1.366 1.00 87.81 458 ARG A O 1
ATOM 3391 N N . LEU A 1 459 ? -15.309 -3.786 -0.329 1.00 87.69 459 LEU A N 1
ATOM 3392 C CA . LEU A 1 459 ? -15.736 -2.499 0.206 1.00 87.69 459 LEU A CA 1
ATOM 3393 C C . LEU A 1 459 ? -15.323 -1.336 -0.703 1.00 87.69 459 LEU A C 1
ATOM 3395 O O . LEU A 1 459 ? -15.893 -0.251 -0.606 1.00 87.69 459 LEU A O 1
ATOM 3399 N N . ILE A 1 460 ? -14.335 -1.552 -1.573 1.00 84.56 460 ILE A N 1
ATOM 3400 C CA . ILE A 1 460 ? -13.841 -0.557 -2.522 1.00 84.56 460 ILE A CA 1
ATOM 3401 C C . ILE A 1 460 ? -14.573 -0.781 -3.850 1.00 84.56 460 ILE A C 1
ATOM 3403 O O . ILE A 1 460 ? -14.508 -1.865 -4.420 1.00 84.56 460 ILE A O 1
ATOM 3407 N N . ASP A 1 461 ? -15.281 0.234 -4.350 1.00 72.62 461 ASP A N 1
ATOM 3408 C CA . ASP A 1 461 ? -15.990 0.148 -5.633 1.00 72.62 461 ASP A CA 1
ATOM 3409 C C . ASP A 1 461 ? -14.992 0.224 -6.803 1.00 72.62 461 ASP A C 1
ATOM 3411 O O . ASP A 1 461 ? -14.678 1.299 -7.311 1.00 72.62 461 ASP A O 1
ATOM 3415 N N . LEU A 1 462 ? -14.420 -0.921 -7.181 1.00 69.50 462 LEU A N 1
ATOM 3416 C CA . LEU A 1 462 ? -13.388 -1.007 -8.221 1.00 69.50 462 LEU A CA 1
ATOM 3417 C C . LEU A 1 462 ? -13.952 -0.945 -9.651 1.00 69.50 462 LEU A C 1
ATOM 3419 O O . LEU A 1 462 ? -13.199 -0.679 -10.587 1.00 69.50 462 LEU A O 1
ATOM 3423 N N . ASP A 1 463 ? -15.248 -1.196 -9.834 1.00 61.22 463 ASP A N 1
ATOM 3424 C CA . ASP A 1 463 ? -15.928 -1.289 -11.134 1.00 61.22 463 ASP A CA 1
ATOM 3425 C C . ASP A 1 463 ? -17.098 -0.293 -11.302 1.00 61.22 463 ASP A C 1
ATOM 3427 O O . ASP A 1 463 ? -17.758 -0.254 -12.352 1.00 61.22 463 ASP A O 1
ATOM 3431 N N . GLY A 1 464 ? -17.345 0.555 -10.298 1.00 53.31 464 GLY A N 1
ATOM 3432 C CA . GLY A 1 464 ? -18.463 1.502 -10.287 1.00 53.31 464 GLY A CA 1
ATOM 3433 C C . GLY A 1 464 ? -19.819 0.797 -10.182 1.00 53.31 464 GLY A C 1
ATOM 3434 O O . GLY A 1 464 ? -20.817 1.276 -10.734 1.00 53.31 464 GLY A O 1
ATOM 3435 N N . SER A 1 465 ? -19.859 -0.403 -9.599 1.00 52.41 465 SER A N 1
ATOM 3436 C CA . SER A 1 465 ? -21.067 -1.219 -9.473 1.00 52.41 465 SER A CA 1
ATOM 3437 C C . SER A 1 465 ? -21.916 -0.820 -8.263 1.00 52.41 465 SER A C 1
ATOM 3439 O O . SER A 1 465 ? -23.148 -0.865 -8.357 1.00 52.41 465 SER A O 1
ATOM 3441 N N . ARG A 1 466 ? -21.307 -0.349 -7.160 1.00 55.31 466 ARG A N 1
ATOM 3442 C CA . ARG A 1 466 ? -22.048 0.119 -5.969 1.00 55.31 466 ARG A CA 1
ATOM 3443 C C . ARG A 1 466 ? -22.810 1.419 -6.259 1.00 55.31 466 ARG A C 1
ATOM 3445 O O . ARG A 1 466 ? -23.960 1.556 -5.827 1.00 55.31 466 ARG A O 1
ATOM 3452 N N . GLU A 1 467 ? -22.246 2.336 -7.047 1.00 47.88 467 GLU A N 1
ATOM 3453 C CA . GLU A 1 467 ? -22.970 3.536 -7.508 1.00 47.88 467 GLU A CA 1
ATOM 3454 C C . GLU A 1 467 ? -24.160 3.190 -8.422 1.00 47.88 467 GLU A C 1
ATOM 3456 O O . GLU A 1 467 ? -25.246 3.751 -8.275 1.00 47.88 467 GLU A O 1
ATOM 3461 N N . ARG A 1 468 ? -24.015 2.205 -9.319 1.00 41.97 468 ARG A N 1
ATOM 3462 C CA . ARG A 1 468 ? -25.120 1.765 -10.192 1.00 41.97 468 ARG A CA 1
ATOM 3463 C C . ARG A 1 468 ? -26.236 1.048 -9.431 1.00 41.97 468 ARG A C 1
ATOM 3465 O O . ARG A 1 468 ? -27.407 1.278 -9.726 1.00 41.97 468 ARG A O 1
ATOM 3472 N N . ALA A 1 469 ? -25.900 0.227 -8.434 1.00 45.88 469 ALA A N 1
ATOM 3473 C CA . ALA A 1 469 ? -26.885 -0.467 -7.602 1.00 45.88 469 ALA A CA 1
ATOM 3474 C C . ALA A 1 469 ? -27.678 0.500 -6.701 1.00 45.88 469 ALA A C 1
ATOM 3476 O O . ALA A 1 469 ? -28.896 0.371 -6.560 1.00 45.88 469 ALA A O 1
ATOM 3477 N N . SER A 1 470 ? -27.011 1.513 -6.138 1.00 47.31 470 SER A N 1
ATOM 3478 C CA . SER A 1 470 ? -27.662 2.552 -5.325 1.00 47.31 470 SER A CA 1
ATOM 3479 C C . SER A 1 470 ? -28.545 3.494 -6.157 1.00 47.31 470 SER A C 1
ATOM 3481 O O . SER A 1 470 ? -29.637 3.852 -5.712 1.00 47.31 470 SER A O 1
ATOM 3483 N N . GLN A 1 471 ? -28.151 3.817 -7.396 1.00 46.50 471 GLN A N 1
ATOM 3484 C CA . GLN A 1 471 ? -28.982 4.576 -8.344 1.00 46.50 471 GLN A CA 1
ATOM 3485 C C . GLN A 1 471 ? -30.181 3.772 -8.879 1.00 46.50 471 GLN A C 1
ATOM 3487 O O . GLN A 1 471 ? -31.262 4.326 -9.065 1.00 46.50 471 GLN A O 1
ATOM 3492 N N . GLN A 1 472 ? -30.045 2.457 -9.085 1.00 46.44 472 GLN A N 1
ATOM 3493 C CA . GLN A 1 472 ? -31.176 1.601 -9.472 1.00 46.44 472 GLN A CA 1
ATOM 3494 C C . GLN A 1 472 ? -32.187 1.413 -8.332 1.00 46.44 472 GLN A C 1
ATOM 3496 O O . GLN A 1 472 ? -33.391 1.401 -8.584 1.00 46.44 472 GLN A O 1
ATOM 3501 N N . SER A 1 473 ? -31.732 1.345 -7.076 1.00 44.50 473 SER A N 1
ATOM 3502 C CA . SER A 1 473 ? -32.626 1.268 -5.912 1.00 44.50 473 SER A CA 1
ATOM 3503 C C . SER A 1 473 ? -33.396 2.575 -5.656 1.00 44.50 473 SER A C 1
ATOM 3505 O O . SER A 1 473 ? -34.533 2.525 -5.178 1.00 44.50 473 SER A O 1
ATOM 3507 N N . SER A 1 474 ? -32.823 3.741 -5.979 1.00 44.50 474 SER A N 1
ATOM 3508 C CA . SER A 1 474 ? -33.506 5.044 -5.876 1.00 44.50 474 SER A CA 1
ATOM 3509 C C . SER A 1 474 ? -34.433 5.329 -7.070 1.00 44.50 474 SER A C 1
ATOM 3511 O O . SER A 1 474 ? -35.494 5.937 -6.912 1.00 44.50 474 SER A O 1
ATOM 3513 N N . ALA A 1 475 ? -34.104 4.815 -8.259 1.00 45.28 475 ALA A N 1
ATOM 3514 C CA . ALA A 1 475 ? -34.994 4.838 -9.422 1.00 45.28 475 ALA A CA 1
ATOM 3515 C C . ALA A 1 475 ? -36.218 3.916 -9.241 1.00 45.28 475 ALA A C 1
ATOM 3517 O O . ALA A 1 475 ? -37.339 4.299 -9.567 1.00 45.28 475 ALA A O 1
ATOM 3518 N N . ALA A 1 476 ? -36.042 2.729 -8.648 1.00 44.78 476 ALA A N 1
ATOM 3519 C CA . ALA A 1 476 ? -37.141 1.791 -8.387 1.00 44.78 476 ALA A CA 1
ATOM 3520 C C . ALA A 1 476 ? -38.144 2.290 -7.327 1.00 44.78 476 ALA A C 1
ATOM 3522 O O . ALA A 1 476 ? -39.299 1.877 -7.327 1.00 44.78 476 ALA A O 1
ATOM 3523 N N . SER A 1 477 ? -37.723 3.194 -6.439 1.00 43.50 477 SER A N 1
ATOM 3524 C CA . SER A 1 477 ? -38.568 3.794 -5.394 1.00 43.50 477 SER A CA 1
ATOM 3525 C C . SER A 1 477 ? -39.250 5.101 -5.826 1.00 43.50 477 SER A C 1
ATOM 3527 O O . SER A 1 477 ? -40.105 5.604 -5.100 1.00 43.50 477 SER A O 1
ATOM 3529 N N . SER A 1 478 ? -38.921 5.632 -7.011 1.00 42.59 478 SER A N 1
ATOM 3530 C CA . SER A 1 478 ? -39.527 6.847 -7.584 1.00 42.59 478 SER A CA 1
ATOM 3531 C C . SER A 1 478 ? -40.485 6.585 -8.754 1.00 42.59 478 SER A C 1
ATOM 3533 O O . SER A 1 478 ? -41.147 7.513 -9.220 1.00 42.59 478 SER A O 1
ATOM 3535 N N . ALA A 1 479 ? -40.631 5.334 -9.200 1.00 41.12 479 ALA A N 1
ATOM 3536 C CA . ALA A 1 479 ? -41.614 4.961 -10.212 1.00 41.12 479 ALA A CA 1
ATOM 3537 C C . ALA A 1 479 ? -43.005 4.770 -9.575 1.00 41.12 479 ALA A C 1
ATOM 3539 O O . ALA A 1 479 ? -43.350 3.694 -9.088 1.00 41.12 479 ALA A O 1
ATOM 3540 N N . GLY A 1 480 ? -43.808 5.839 -9.565 1.00 41.78 480 GLY A N 1
ATOM 3541 C CA . GLY A 1 480 ? -45.257 5.749 -9.353 1.00 41.78 480 GLY A CA 1
ATOM 3542 C C . GLY A 1 480 ? -45.945 4.929 -10.459 1.00 41.78 480 GLY A C 1
ATOM 3543 O O . GLY A 1 480 ? -45.334 4.673 -11.499 1.00 41.78 480 GLY A O 1
ATOM 3544 N N . PRO A 1 481 ? -47.204 4.496 -10.256 1.00 36.91 481 PRO A N 1
ATOM 3545 C CA . PRO A 1 481 ? -47.884 3.588 -11.173 1.00 36.91 481 PRO A CA 1
ATOM 3546 C C . PRO A 1 481 ? -48.035 4.252 -12.545 1.00 36.91 481 PRO A C 1
ATOM 3548 O O . PRO A 1 481 ? -48.646 5.314 -12.664 1.00 36.91 481 PRO A O 1
ATOM 3551 N N . VAL A 1 482 ? -47.444 3.637 -13.567 1.00 41.59 482 VAL A N 1
ATOM 3552 C CA . VAL A 1 482 ? -47.587 4.071 -14.957 1.00 41.59 482 VAL A CA 1
ATOM 3553 C C . VAL A 1 482 ? -48.933 3.564 -15.469 1.00 41.59 482 VAL A C 1
ATOM 3555 O O . VAL A 1 482 ? -49.233 2.376 -15.379 1.00 41.59 482 VAL A O 1
ATOM 3558 N N . ASP A 1 483 ? -49.745 4.503 -15.941 1.00 34.28 483 ASP A N 1
ATOM 3559 C CA . ASP A 1 483 ? -51.068 4.304 -16.528 1.00 34.28 483 ASP A CA 1
ATOM 3560 C C . ASP A 1 483 ? -50.950 3.582 -17.885 1.00 34.28 483 ASP A C 1
ATOM 3562 O O . ASP A 1 483 ? -50.382 4.118 -18.840 1.00 34.28 483 ASP A O 1
ATOM 3566 N N . ASP A 1 484 ? -51.455 2.348 -17.959 1.00 44.09 484 ASP A N 1
ATOM 3567 C CA . ASP A 1 484 ? -51.506 1.536 -19.180 1.00 44.09 484 ASP A CA 1
ATOM 3568 C C . ASP A 1 484 ? -52.743 1.925 -20.010 1.00 44.09 484 ASP A C 1
ATOM 3570 O O . ASP A 1 484 ? -53.830 1.357 -19.885 1.00 44.09 484 ASP A O 1
ATOM 3574 N N . GLY A 1 485 ? -52.560 2.925 -20.876 1.00 31.47 485 GLY A N 1
ATOM 3575 C CA . GLY A 1 485 ? -53.613 3.549 -21.681 1.00 31.47 485 GLY A CA 1
ATOM 3576 C C . GLY A 1 485 ? -53.522 3.375 -23.206 1.00 31.47 485 GLY A C 1
ATOM 3577 O O . GLY A 1 485 ? -53.913 4.301 -23.898 1.00 31.47 485 GLY A O 1
ATOM 3578 N N . GLY A 1 486 ? -53.036 2.236 -23.731 1.00 30.22 486 GLY A N 1
ATOM 3579 C CA . GLY A 1 486 ? -53.236 1.696 -25.109 1.00 30.22 486 GLY A CA 1
ATOM 3580 C C . GLY A 1 486 ? -52.946 2.568 -26.368 1.00 30.22 486 GLY A C 1
ATOM 3581 O O . GLY A 1 486 ? -52.585 3.734 -26.271 1.00 30.22 486 GLY A O 1
ATOM 3582 N N . PRO A 1 487 ? -53.168 2.052 -27.603 1.00 36.91 487 PRO A N 1
ATOM 3583 C CA . PRO A 1 487 ? -52.899 0.713 -28.120 1.00 36.91 487 PRO A CA 1
ATOM 3584 C C . PRO A 1 487 ? -51.828 0.689 -29.244 1.00 36.91 487 PRO A C 1
ATOM 3586 O O . PRO A 1 487 ? -51.443 1.690 -29.841 1.00 36.91 487 PRO A O 1
ATOM 3589 N N . SER A 1 488 ? -51.396 -0.535 -29.544 1.00 49.44 488 SER A N 1
ATOM 3590 C CA . SER A 1 488 ? -50.452 -0.986 -30.574 1.00 49.44 488 SER A CA 1
ATOM 3591 C C . SER A 1 488 ? -50.702 -0.492 -32.009 1.00 49.44 488 SER A C 1
ATOM 3593 O O . SER A 1 488 ? -51.822 -0.592 -32.512 1.00 49.44 488 SER A O 1
ATOM 3595 N N . GLY A 1 489 ? -49.620 -0.162 -32.728 1.00 28.31 489 GLY A N 1
ATOM 3596 C CA . GLY A 1 489 ? -49.609 -0.021 -34.188 1.00 28.31 489 GLY A CA 1
ATOM 3597 C C . GLY A 1 489 ? -48.195 -0.074 -34.787 1.00 28.31 489 GLY A C 1
ATOM 3598 O O . GLY A 1 489 ? -47.405 0.819 -34.529 1.00 28.31 489 GLY A O 1
ATOM 3599 N N . GLN A 1 490 ? -47.910 -1.164 -35.521 1.00 27.67 490 GLN A N 1
ATOM 3600 C CA . GLN A 1 490 ? -47.165 -1.308 -36.801 1.00 27.67 490 GLN A CA 1
ATOM 3601 C C . GLN A 1 490 ? -46.082 -0.244 -37.146 1.00 27.67 490 GLN A C 1
ATOM 3603 O O . GLN A 1 490 ? -46.327 0.944 -37.049 1.00 27.67 490 GLN A O 1
ATOM 3608 N N . ALA A 1 491 ? -44.888 -0.538 -37.672 1.00 25.97 491 ALA A N 1
ATOM 3609 C CA . ALA A 1 491 ? -44.508 -1.519 -38.684 1.00 25.97 491 ALA A CA 1
ATOM 3610 C C . ALA A 1 491 ? -42.967 -1.645 -38.770 1.00 25.97 491 ALA A C 1
ATOM 3612 O O . ALA A 1 491 ? -42.225 -0.739 -38.396 1.00 25.97 491 ALA A O 1
ATOM 3613 N N . ALA A 1 492 ? -42.507 -2.767 -39.322 1.00 26.28 492 ALA A N 1
ATOM 3614 C CA . ALA A 1 492 ? -41.123 -3.047 -39.697 1.00 26.28 492 ALA A CA 1
ATOM 3615 C C . ALA A 1 492 ? -40.612 -2.152 -40.838 1.00 26.28 492 ALA A C 1
ATOM 3617 O O . ALA A 1 492 ? -41.398 -1.804 -41.712 1.00 26.28 492 ALA A O 1
ATOM 3618 N N . THR A 1 493 ? -39.292 -1.933 -40.939 1.00 25.14 493 THR A N 1
ATOM 3619 C CA . THR A 1 493 ? -38.553 -2.075 -42.213 1.00 25.14 493 THR A CA 1
ATOM 3620 C C . THR A 1 493 ? -37.061 -2.313 -41.948 1.00 25.14 493 THR A C 1
ATOM 3622 O O . THR A 1 493 ? -36.389 -1.518 -41.299 1.00 25.14 493 THR A O 1
ATOM 3625 N N . VAL A 1 494 ? -36.561 -3.430 -42.475 1.00 26.70 494 VAL A N 1
ATOM 3626 C CA . VAL A 1 494 ? -35.145 -3.729 -42.710 1.00 26.70 494 VAL A CA 1
ATOM 3627 C C . VAL A 1 494 ? -34.785 -3.170 -44.081 1.00 26.70 494 VAL A C 1
ATOM 3629 O O . VAL A 1 494 ? -35.500 -3.477 -45.027 1.00 26.70 494 VAL A O 1
ATOM 3632 N N . THR A 1 495 ? -33.653 -2.478 -44.217 1.00 28.25 495 THR A N 1
ATOM 3633 C CA . THR A 1 495 ? -32.827 -2.562 -45.435 1.00 28.25 495 THR A CA 1
ATOM 3634 C C . THR A 1 495 ? -31.377 -2.210 -45.131 1.00 28.25 495 THR A C 1
ATOM 3636 O O . THR A 1 495 ? -31.074 -1.186 -44.527 1.00 28.25 495 THR A O 1
ATOM 3639 N N . SER A 1 496 ? -30.517 -3.111 -45.583 1.00 30.23 496 SER A N 1
ATOM 3640 C CA . SER A 1 496 ? -29.067 -3.051 -45.725 1.00 30.23 496 SER A CA 1
ATOM 3641 C C . SER A 1 496 ? -28.577 -1.975 -46.699 1.00 30.23 496 SER A C 1
ATOM 3643 O O . SER A 1 496 ? -29.218 -1.752 -47.728 1.00 30.23 496 SER A O 1
ATOM 3645 N N . ALA A 1 497 ? -27.364 -1.480 -46.449 1.00 33.19 497 ALA A N 1
ATOM 3646 C CA . ALA A 1 497 ? -26.271 -1.422 -47.422 1.00 33.19 497 ALA A CA 1
ATOM 3647 C C . ALA A 1 497 ? -24.950 -1.626 -46.673 1.00 33.19 497 ALA A C 1
ATOM 3649 O O . ALA A 1 497 ? -24.817 -1.020 -45.584 1.00 33.19 497 ALA A O 1
#

Secondary structure (DSSP, 8-state):
--EEEEEEEPPPBTTGGGT-SS-PBPHHHHHHHHHHHHHHTTS--SEEEE-SSHHHHHHHHHHHHH-TT--EEE-GGGS----S---TT--GGGHHHHTT--HHHHHHHHHHHHHHHHHHSSPPSS-EEEEEEE-HHHHHHHHHHHTT--SSSTTTT--PPTT-EEEEEEBTTB----EEE----------PPPPP------------------------PPEEEEEETTTSHHHHHHHHHHHH-SSEEEEEEE-TTS-GGGGTT-SEEEE-S-TTTHHHHHHHHHHTT-EEEE--S---HHHHHHHHHHHTT-TT-EEEE-S---HHHHHHHHHHHHHTTT-SEEEEEEEEETT--SSS-HHHHHHHHHHHHHHGGG-S---TTTTSGGG-EEETTEEEEEEEETT-SEEEEEEEEETTEEEEEEEEE-SGGGGHHHHHHHHHHHHH--EEEE-GGGTS-SSSHHHHHHHHHHHHTT-PPP---------------

pLDDT: mean 79.36, std 24.36, range [22.3, 98.75]